Protein AF-A0A8T7BS92-F1 (afdb_monomer)

Radius of gyration: 34.8 Å; Cα contacts (8 Å, |Δi|>4): 641; chains: 1; bounding box: 73×72×95 Å

Solvent-accessible surface area (backbone atoms only — not comparable to full-atom values): 31274 Å² total; per-residue (Å²): 134,85,80,79,79,78,79,72,58,74,42,69,20,20,45,54,57,69,18,44,43,85,47,101,90,44,79,41,76,76,32,78,89,50,36,69,43,67,40,50,31,49,37,65,52,97,56,38,69,59,53,50,54,49,40,33,62,75,44,46,58,56,58,58,71,29,50,61,66,64,48,45,93,92,53,62,74,78,74,74,77,75,76,74,71,80,67,81,56,54,74,66,54,42,52,54,51,50,52,50,51,56,52,57,72,66,46,84,76,73,91,65,80,86,69,72,77,78,81,73,78,79,68,70,68,78,54,70,84,75,52,59,77,71,64,86,60,40,58,92,74,43,30,45,43,32,43,30,27,21,49,32,40,73,52,91,89,56,64,68,63,78,79,48,66,90,76,66,54,84,58,63,49,72,69,67,50,78,41,71,45,92,92,52,80,83,66,57,100,78,65,74,77,89,62,64,56,68,20,34,28,21,44,40,28,65,50,99,93,44,59,33,31,37,48,70,42,40,50,69,39,75,67,59,78,51,84,62,87,54,43,56,70,44,65,44,47,80,47,75,29,69,51,104,88,49,79,44,61,38,34,33,26,77,58,66,55,78,50,46,63,66,63,69,70,34,53,79,42,83,63,74,90,73,71,63,87,69,65,91,84,82,86,66,79,92,83,72,52,73,65,37,56,50,45,35,66,57,28,42,49,57,50,44,52,45,41,51,52,19,51,54,47,30,52,56,62,72,60,63,73,95,80,69,99,56,101,60,68,73,60,60,57,53,53,48,54,52,48,57,48,48,36,51,40,33,52,55,25,53,52,40,38,40,45,43,38,53,46,34,54,73,77,36,48,70,60,39,55,49,54,54,51,39,74,75,34,86,85,61,56,79,84,79,53,99,63,55,70,70,56,47,51,53,50,49,36,40,53,65,21,44,64,51,69,69,55,53,46,66,70,59,69,54,88,36,76,87,48,80,83,86,49,94,43,70,68,54,41,48,52,48,32,43,75,70,49,34,34,44,55,30,48,52,55,41,33,63,64,40,58,88,40,49,75,34,55,76,66,58,87,72,81,69,50,56,57,44,78,90,56,98,60,79,41,53,43,86,56,64,85,48,52,78,79,49,46,62,49,55,32,39,51,84,50,89,44,56,55,44,73,83,76,95,66,92,76,50,71,69,57,50,48,51,34,46,54,69,78,91

Mean predicted aligned error: 19.65 Å

Sequence (520 aa):
MVSLTIRHRIQWQAPMPLWAENSSTGIRVNNEDIAPYPSILRFATDTFMQDMIEVMRDNPRRIAEWVAKAETWREPMVTPAPKQKKNHEDGLSFLLNKTKRLADARKPAAKTPLFKPRQDVVIDDDARVDAAPIKLFQSSHQRFYLVSASLICAEPGYPEQSLDLSSQEKVSFVIRRLVPPAGKEDIAENQVIENIADWDEYGFINTSSGHKWLRIDQSKSVACKKLLEREEQLALFPVNYSDSCRDRTLFSGLVPVGSREKWMAAPVADTLAGIEIDSSEQAFDSGISHARILFQTDVTEPWKILVEQAEFKKEGLSRSFTRFDTSGSSGDETDRARRTHRDNTQMASWYVLLDFTKFLEKHLPALWNVAAQLAANPGLQISDFDLDEDQSELLETIWQTELSDNVIEALVDLDDSYLTRATRNANQRREAAVSAGAVKVSLLEALIAVRPLESNLESVENEFVRFDDSGSTPTPVTPDNNWPGFLFPLADPQYNGQIPNTSSGNEDLETRLGKIDALA

Foldseek 3Di:
DPPPPPDFDKAKWEDCLAFWDQDPVGIDGPHPPRTRDWFKFKFQDPCVVVLQLQCQAPPVNCSLLRGAAAADPVGDRDHDDRPPDPPPQDPVSVVVVVVVVVVVVPPDDDPDPPPPPPPPSPPPPVCPPDGWDRDADACVNSIWMKGKIFIDRPDPPDATDDDDVVVVDFDWDADKDWAAPPPPNPPPPTDDPPDQQQTWIWFWAQDPVGIATETQGGCVDPSVVDDDDRGDTFGWDWRWHDDPPDIGIMTMTIDRVVCVVVVVPHYYDYDPVPPDPPDPDDPDPPDADPLNVLCCVLALVLLLVLAVVLQVLLVVLVPPDPPDPDVDDPVLVSVVVQQVSQLQLQLSQLRSLQSVLVSCVPPPVVLNVVLVVCVVPVPDDLVVDDDDPLSSVLSVLQFPQFDDPVNLLVVQVDPFPLQDPPDPDSV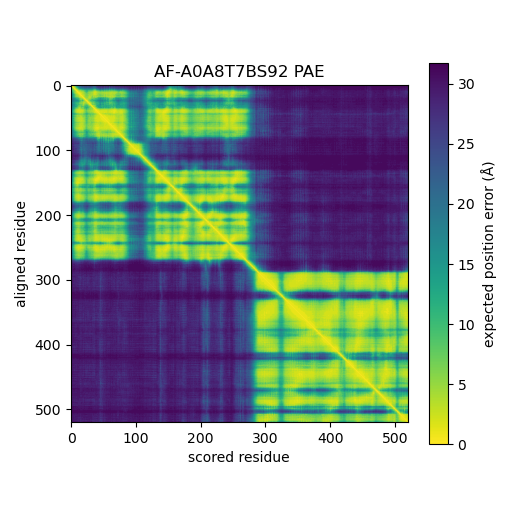VSSVRCPVVQQEPTTSSSSSVQSHVLVVLSVPDPDGRDQWDPPDSDTDGDDDDPSDRSHTDRQQHNNDGGGFRCPDDDDDDSVNRSVRSSVSD

Secondary structure (DSSP, 8-state):
---------EEEES-GGGTEEEETTEEEES-TTTTTS-EEEEE-STTHHHHHHHHHHH-GGGGGGGB-----SSSPPPPPPPPP------HHHHHHHHHHHHHHHTS-----------------GGGGTS----PPPPGGGT-EEEEEEEEEESSTTPPBPPP-GGGT---EE--EEEEPPTT-TT--TT---S-GGGSEEEEEEEETTEEEEEEEEETTSSGGGSPPTTB-PEEPEEEEEEETTEEEEEEEEE--GGGHHHHHHS-EE--STT-----TTS---TT--HHHHHHIIIIIHHHHHHHHHHHHHHHHHHT--TT---SS-HHHHHHHHHHHHHHHHHHHHHHHHHHHHHHHHHH-HHHHHHHHHHHH-TT--GGGS---HHHHHHHHHHHH-B--HHHHHHHHSS--TTS----SSHHHHHHHHHHTTSB--BHHHHHHHHGGGHHHHTT--S---SEE-SSSS-EE----TTS-S-B--S--SSS------S--S---HHHHHHHHHTT-

Nearest PDB structures (foldseek):
  8txr-assembly1_A  TM=2.679E-01  e=2.021E+00  Escherichia coli
  7uy5-assembly1_J  TM=2.276E-01  e=1.710E+00  Tetrahymena thermophila
  7pu7-assembly1_A  TM=2.083E-01  e=5.818E+00  Mycobacterium tuberculosis
  7uy7-assembly1_B  TM=1.257E-01  e=2.525E+00  Tetrahymena thermophila

Structure (mmCIF, N/CA/C/O backbone):
data_AF-A0A8T7BS92-F1
#
_entry.id   AF-A0A8T7BS92-F1
#
loop_
_atom_site.group_PDB
_atom_site.id
_atom_site.type_symbol
_atom_site.label_atom_id
_atom_site.label_alt_id
_atom_site.label_comp_id
_atom_site.label_asym_id
_atom_site.label_entity_id
_atom_site.label_seq_id
_atom_site.pdbx_PDB_ins_code
_atom_site.Cartn_x
_atom_site.Cartn_y
_atom_site.Cartn_z
_atom_site.occupancy
_atom_site.B_iso_or_equiv
_atom_site.auth_seq_id
_atom_site.auth_comp_id
_atom_site.auth_asym_id
_atom_site.auth_atom_id
_atom_site.pdbx_PDB_model_num
ATOM 1 N N . MET A 1 1 ? -17.657 -15.809 -48.400 1.00 35.28 1 MET A N 1
ATOM 2 C CA . MET A 1 1 ? -16.198 -16.041 -48.364 1.00 35.28 1 MET A CA 1
ATOM 3 C C . MET A 1 1 ? -15.877 -16.689 -47.033 1.00 35.28 1 MET A C 1
ATOM 5 O O . MET A 1 1 ? -16.053 -16.046 -46.010 1.00 35.28 1 MET A O 1
ATOM 9 N N . VAL A 1 2 ? -15.515 -17.970 -47.037 1.00 30.22 2 VAL A N 1
ATOM 10 C CA . VAL A 1 2 ? -15.057 -18.669 -45.831 1.00 30.22 2 VAL A CA 1
ATOM 11 C C . VAL A 1 2 ? -13.589 -18.292 -45.656 1.00 30.22 2 VAL A C 1
ATOM 13 O O . VAL A 1 2 ? -12.756 -18.707 -46.457 1.00 30.22 2 VAL A O 1
ATOM 16 N N . SER A 1 3 ? -13.292 -17.431 -44.684 1.00 32.72 3 SER A N 1
ATOM 17 C CA . SER A 1 3 ? -11.914 -17.154 -44.279 1.00 32.72 3 SER A CA 1
ATOM 18 C C . SER A 1 3 ? -11.372 -18.423 -43.627 1.00 32.72 3 SER A C 1
ATOM 20 O O . SER A 1 3 ? -11.759 -18.768 -42.512 1.00 32.72 3 SER A O 1
ATOM 22 N N . LEU A 1 4 ? -10.549 -19.171 -44.360 1.00 34.75 4 LEU A N 1
ATOM 23 C CA . LEU A 1 4 ? -9.707 -20.213 -43.785 1.00 34.75 4 LEU A CA 1
ATOM 24 C C . LEU A 1 4 ? -8.685 -19.505 -42.892 1.00 34.75 4 LEU A C 1
ATOM 26 O O . LEU A 1 4 ? -7.656 -19.034 -43.370 1.00 34.75 4 LEU A O 1
ATOM 30 N N . THR A 1 5 ? -8.985 -19.391 -41.601 1.00 46.56 5 THR A N 1
ATOM 31 C CA . THR A 1 5 ? -8.025 -18.952 -40.589 1.00 46.56 5 THR A CA 1
ATOM 32 C C . THR A 1 5 ? -6.971 -20.041 -40.438 1.00 46.56 5 THR A C 1
ATOM 34 O O . THR A 1 5 ? -7.122 -20.988 -39.666 1.00 46.56 5 THR A O 1
ATOM 37 N N . ILE A 1 6 ? -5.899 -19.930 -41.223 1.00 55.31 6 ILE A N 1
ATOM 38 C CA . ILE A 1 6 ? -4.674 -20.694 -41.003 1.00 55.31 6 ILE A CA 1
ATOM 39 C C . ILE A 1 6 ? -4.145 -20.249 -39.637 1.00 55.31 6 ILE A C 1
ATOM 41 O O . ILE A 1 6 ? -3.706 -19.115 -39.462 1.00 55.31 6 ILE A O 1
ATOM 45 N N . ARG A 1 7 ? -4.270 -21.119 -38.631 1.00 57.25 7 ARG A N 1
ATOM 46 C CA . ARG A 1 7 ? -3.698 -20.877 -37.304 1.00 57.25 7 ARG A CA 1
ATOM 47 C C . ARG A 1 7 ? -2.200 -21.138 -37.383 1.00 57.25 7 ARG A C 1
ATOM 49 O O . ARG A 1 7 ? -1.775 -22.289 -37.318 1.00 57.25 7 ARG A O 1
ATOM 56 N N . HIS A 1 8 ? -1.416 -20.078 -37.532 1.00 67.75 8 HIS A N 1
ATOM 57 C CA . HIS A 1 8 ? 0.037 -20.174 -37.452 1.00 67.75 8 HIS A CA 1
ATOM 58 C C . HIS A 1 8 ? 0.460 -20.517 -36.019 1.00 67.75 8 HIS A C 1
ATOM 60 O O . HIS A 1 8 ? -0.133 -20.051 -35.043 1.00 67.75 8 HIS A O 1
ATOM 66 N N . ARG A 1 9 ? 1.487 -21.360 -35.881 1.00 75.62 9 ARG A N 1
ATOM 67 C CA . ARG A 1 9 ? 2.059 -21.692 -34.574 1.00 75.62 9 ARG A CA 1
ATOM 68 C C . ARG A 1 9 ? 2.910 -20.518 -34.095 1.00 75.62 9 ARG A C 1
ATOM 70 O O . ARG A 1 9 ? 3.963 -20.248 -34.663 1.00 75.62 9 ARG A O 1
ATOM 77 N N . ILE A 1 10 ? 2.442 -19.846 -33.052 1.00 81.06 10 ILE A N 1
ATOM 78 C CA . ILE A 1 10 ? 3.106 -18.689 -32.449 1.00 81.06 10 ILE A CA 1
ATOM 79 C C . ILE A 1 10 ? 4.127 -19.179 -31.421 1.00 81.06 10 ILE A C 1
ATOM 81 O O . ILE A 1 10 ? 3.831 -20.088 -30.640 1.00 81.06 10 ILE A O 1
ATOM 85 N N . GLN A 1 11 ? 5.323 -18.594 -31.417 1.00 83.81 11 GLN A N 1
ATOM 86 C CA . GLN A 1 11 ? 6.362 -18.910 -30.445 1.00 83.81 11 GLN A CA 1
ATOM 87 C C . GLN A 1 11 ? 7.066 -17.641 -29.954 1.00 83.81 11 GLN A C 1
ATOM 89 O O . GLN A 1 11 ? 7.317 -16.708 -30.714 1.00 83.81 11 GLN A O 1
ATOM 94 N N . TRP A 1 12 ? 7.404 -17.627 -28.666 1.00 86.12 12 TRP A N 1
ATOM 95 C CA . TRP A 1 12 ? 8.311 -16.642 -28.090 1.00 86.12 12 TRP A CA 1
ATOM 96 C C . TRP A 1 12 ? 9.755 -17.072 -28.328 1.00 86.12 12 TRP A C 1
ATOM 98 O O . TRP A 1 12 ? 10.109 -18.224 -28.074 1.00 86.12 12 TRP A O 1
ATOM 108 N N . GLN A 1 13 ? 10.579 -16.150 -28.810 1.00 85.88 13 GLN A N 1
ATOM 109 C CA . GLN A 1 13 ? 12.012 -16.355 -29.006 1.00 85.88 13 GLN A CA 1
ATOM 110 C C . GLN A 1 13 ? 12.818 -15.237 -28.354 1.00 85.88 13 GLN A C 1
ATOM 112 O O . GLN A 1 13 ? 12.283 -14.171 -28.030 1.00 85.88 13 GLN A O 1
ATOM 117 N N . ALA A 1 14 ? 14.119 -15.476 -28.186 1.00 84.06 14 ALA A N 1
ATOM 118 C CA . ALA A 1 14 ? 15.059 -14.431 -27.809 1.00 84.06 14 ALA A CA 1
ATOM 119 C C . ALA A 1 14 ? 14.930 -13.208 -28.736 1.00 84.06 14 ALA A C 1
ATOM 121 O O . ALA A 1 14 ? 14.552 -13.355 -29.906 1.00 84.06 14 ALA A O 1
ATOM 122 N N . PRO A 1 15 ? 15.303 -12.008 -28.260 1.00 82.75 15 PRO A N 1
ATOM 123 C CA . PRO A 1 15 ? 15.458 -10.843 -29.118 1.00 82.75 15 PRO A CA 1
ATOM 124 C C . PRO A 1 15 ? 16.309 -11.202 -30.339 1.00 82.75 15 PRO A C 1
ATOM 126 O O . PRO A 1 15 ? 17.466 -11.602 -30.196 1.00 82.75 15 PRO A O 1
ATOM 129 N N . MET A 1 16 ? 15.747 -11.055 -31.542 1.00 78.94 16 MET A N 1
ATOM 130 C CA . MET A 1 16 ? 16.426 -11.442 -32.784 1.00 78.94 16 MET A CA 1
ATOM 131 C C . MET A 1 16 ? 17.869 -10.916 -32.908 1.00 78.94 16 MET A C 1
ATOM 133 O O . MET A 1 16 ? 18.729 -11.695 -33.325 1.00 78.94 16 MET A O 1
ATOM 137 N N . PRO A 1 17 ? 18.195 -9.666 -32.504 1.00 80.12 17 PRO A N 1
ATOM 138 C CA . PRO A 1 17 ? 19.564 -9.159 -32.597 1.00 80.12 17 PRO A CA 1
ATOM 139 C C . PRO A 1 17 ? 20.615 -9.966 -31.814 1.00 80.12 17 PRO A C 1
ATOM 141 O O . PRO A 1 17 ? 21.802 -9.753 -32.042 1.00 80.12 17 PRO A O 1
ATOM 144 N N . LEU A 1 18 ? 20.210 -10.864 -30.905 1.00 77.94 18 LEU A N 1
ATOM 145 C CA . LEU A 1 18 ? 21.112 -11.712 -30.115 1.00 77.94 18 LEU A CA 1
ATOM 146 C C . LEU A 1 18 ? 21.512 -13.017 -30.815 1.00 77.94 18 LEU A C 1
ATOM 148 O O . LEU A 1 18 ? 22.546 -13.595 -30.483 1.00 77.94 18 LEU A O 1
ATOM 152 N N . TRP A 1 19 ? 20.695 -13.506 -31.749 1.00 73.81 19 TRP A N 1
ATOM 153 C CA . TRP A 1 19 ? 20.868 -14.843 -32.328 1.00 73.81 19 TRP A CA 1
ATOM 154 C C . TRP A 1 19 ? 20.803 -14.886 -33.851 1.00 73.81 19 TRP A C 1
ATOM 156 O O . TRP A 1 19 ? 21.195 -15.896 -34.434 1.00 73.81 19 TRP A O 1
ATOM 166 N N . ALA A 1 20 ? 20.354 -13.818 -34.511 1.00 70.75 20 ALA A N 1
ATOM 167 C CA . ALA A 1 20 ? 20.158 -13.792 -35.952 1.00 70.75 20 ALA A CA 1
ATOM 168 C C . ALA A 1 20 ? 20.700 -12.515 -36.611 1.00 70.75 20 ALA A C 1
ATOM 170 O O . ALA A 1 20 ? 20.541 -11.400 -36.117 1.00 70.75 20 ALA A O 1
ATOM 171 N N . GLU A 1 21 ? 21.284 -12.684 -37.797 1.00 67.94 21 GLU A N 1
ATOM 172 C CA . GLU A 1 21 ? 21.712 -11.608 -38.681 1.00 67.94 21 GLU A CA 1
ATOM 173 C C . GLU A 1 21 ? 20.935 -11.611 -39.996 1.00 67.94 21 GLU A C 1
ATOM 175 O O . GLU A 1 21 ? 20.908 -12.599 -40.730 1.00 67.94 21 GLU A O 1
ATOM 180 N N . ASN A 1 22 ? 20.376 -10.460 -40.371 1.00 62.41 22 ASN A N 1
ATOM 181 C CA . ASN A 1 22 ? 19.836 -10.286 -41.716 1.00 62.41 22 ASN A CA 1
ATOM 182 C C . ASN A 1 22 ? 20.984 -10.187 -42.730 1.00 62.41 22 ASN A C 1
ATOM 184 O O . ASN A 1 22 ? 21.768 -9.236 -42.723 1.00 62.41 22 ASN A O 1
ATOM 188 N N . SER A 1 23 ? 21.054 -11.159 -43.636 1.00 60.84 23 SER A N 1
ATOM 189 C CA . SER A 1 23 ? 21.905 -11.123 -44.824 1.00 60.84 23 SER A CA 1
ATOM 190 C C . SER A 1 23 ? 21.064 -10.869 -46.078 1.00 60.84 23 SER A C 1
ATOM 192 O O . SER A 1 23 ? 19.848 -11.057 -46.073 1.00 60.84 23 SER A O 1
ATOM 194 N N . SER A 1 24 ? 21.703 -10.486 -47.186 1.00 54.47 24 SER A N 1
ATOM 195 C CA . SER A 1 24 ? 21.024 -10.286 -48.479 1.00 54.47 24 SER A CA 1
ATOM 196 C C . SER A 1 24 ? 20.303 -11.536 -49.005 1.00 54.47 24 SER A C 1
ATOM 198 O O . SER A 1 24 ? 19.477 -11.426 -49.904 1.00 54.47 24 SER A O 1
ATOM 200 N N . THR A 1 25 ? 20.601 -12.713 -48.447 1.00 53.34 25 THR A N 1
ATOM 201 C CA . THR A 1 25 ? 20.003 -14.006 -48.803 1.00 53.34 25 THR A CA 1
ATOM 202 C 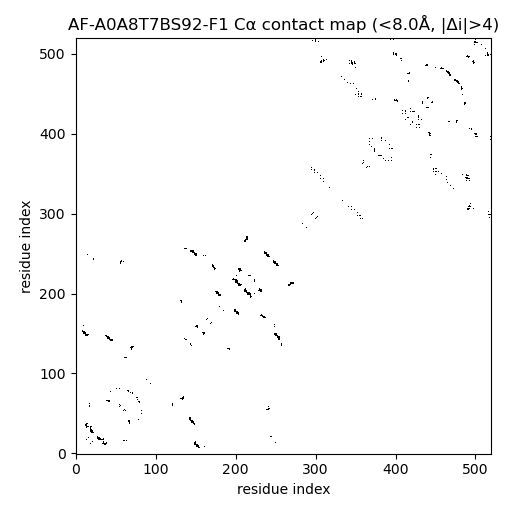C . THR A 1 25 ? 19.027 -14.540 -47.744 1.00 53.34 25 THR A C 1
ATOM 204 O O . THR A 1 25 ? 18.609 -15.686 -47.852 1.00 53.34 25 THR A O 1
ATOM 207 N N . GLY A 1 26 ? 18.680 -13.752 -46.717 1.00 60.12 26 GLY A N 1
ATOM 208 C CA . GLY A 1 26 ? 17.790 -14.157 -45.619 1.00 60.12 26 GLY A CA 1
ATOM 209 C C . GLY A 1 26 ? 18.425 -14.047 -44.228 1.00 60.12 26 GLY A C 1
ATOM 210 O O . GLY A 1 26 ? 19.547 -13.552 -44.080 1.00 60.12 26 GLY A O 1
ATOM 211 N N . ILE A 1 27 ? 17.694 -14.503 -43.207 1.00 64.31 27 ILE A N 1
ATOM 212 C CA . ILE A 1 27 ? 18.138 -14.531 -41.806 1.00 64.31 27 ILE A CA 1
ATOM 213 C C . ILE A 1 27 ? 19.182 -15.642 -41.641 1.00 64.31 27 ILE A C 1
ATOM 215 O O . ILE A 1 27 ? 18.908 -16.800 -41.947 1.00 64.31 27 ILE A O 1
ATOM 219 N N . ARG A 1 28 ? 20.382 -15.292 -41.177 1.00 64.00 28 ARG A N 1
ATOM 220 C CA . ARG A 1 28 ? 21.423 -16.239 -40.766 1.00 64.00 28 ARG A CA 1
ATOM 221 C C . ARG A 1 28 ? 21.367 -16.383 -39.257 1.00 64.00 28 ARG A C 1
ATOM 223 O O . ARG A 1 28 ? 21.394 -15.375 -38.560 1.00 64.00 28 ARG A O 1
ATOM 230 N N . VAL A 1 29 ? 21.274 -17.612 -38.769 1.00 67.44 29 VAL A N 1
ATOM 231 C CA . VAL A 1 29 ? 21.365 -17.892 -37.337 1.00 67.44 29 VAL A CA 1
ATOM 232 C C . VAL A 1 29 ? 22.841 -17.876 -36.958 1.00 67.44 29 VAL A C 1
ATOM 234 O O . VAL A 1 29 ? 23.638 -18.595 -37.556 1.00 67.44 29 VAL A O 1
ATOM 237 N N . ASN A 1 30 ? 23.200 -17.003 -36.024 1.00 65.19 30 ASN A N 1
ATOM 238 C CA . ASN A 1 30 ? 24.550 -16.889 -35.488 1.00 65.19 30 ASN A CA 1
ATOM 239 C C . ASN A 1 30 ? 24.708 -17.723 -34.214 1.00 65.19 30 ASN A C 1
ATOM 241 O O . ASN A 1 30 ? 25.727 -18.381 -34.063 1.00 65.19 30 ASN A O 1
ATOM 245 N N . ASN A 1 31 ? 23.694 -17.710 -33.337 1.00 64.69 31 ASN A N 1
ATOM 246 C CA . ASN A 1 31 ? 23.713 -18.403 -32.046 1.00 64.69 31 ASN A CA 1
ATOM 247 C C . ASN A 1 31 ? 22.443 -19.243 -31.873 1.00 64.69 31 ASN A C 1
ATOM 249 O O . ASN A 1 31 ? 21.407 -18.738 -31.434 1.00 64.69 31 ASN A O 1
ATOM 253 N N . GLU A 1 32 ? 22.519 -20.530 -32.213 1.00 62.69 32 GLU A N 1
ATOM 254 C CA . GLU A 1 32 ? 21.380 -21.457 -32.123 1.00 62.69 32 GLU A CA 1
ATOM 255 C C . GLU A 1 32 ? 20.914 -21.669 -30.671 1.00 62.69 32 GLU A C 1
ATOM 257 O O . GLU A 1 32 ? 19.713 -21.758 -30.417 1.00 62.69 32 GLU A O 1
ATOM 262 N N . ASP A 1 33 ? 21.837 -21.631 -29.707 1.00 62.34 33 ASP A N 1
ATOM 263 C CA . ASP A 1 33 ? 21.553 -21.927 -28.295 1.00 62.34 33 ASP A CA 1
ATOM 264 C C . ASP A 1 33 ? 20.794 -20.814 -27.556 1.00 62.34 33 ASP A C 1
ATOM 266 O O . ASP A 1 33 ? 20.208 -21.042 -26.497 1.00 62.34 33 ASP A O 1
ATOM 270 N N . ILE A 1 34 ? 20.824 -19.582 -28.073 1.00 62.44 34 ILE A N 1
ATOM 271 C CA . ILE A 1 34 ? 20.175 -18.415 -27.447 1.00 62.44 34 ILE A CA 1
ATOM 272 C C . ILE A 1 34 ? 18.782 -18.196 -28.028 1.00 62.44 34 ILE A C 1
ATOM 274 O O . ILE A 1 34 ? 17.874 -17.794 -27.305 1.00 62.44 34 ILE A O 1
ATOM 278 N N . ALA A 1 35 ? 18.589 -18.528 -29.307 1.00 63.44 35 ALA A N 1
ATOM 279 C CA . ALA A 1 35 ? 17.340 -18.339 -30.036 1.00 63.44 35 ALA A CA 1
ATOM 280 C C . ALA A 1 35 ? 16.056 -18.799 -29.300 1.00 63.44 35 ALA A C 1
ATOM 282 O O . ALA A 1 35 ? 15.056 -18.076 -29.375 1.00 63.44 35 ALA A O 1
ATOM 283 N N . PRO A 1 36 ? 16.021 -19.943 -28.580 1.00 70.31 36 PRO A N 1
ATOM 284 C CA . PRO A 1 36 ? 14.765 -20.443 -28.025 1.00 70.31 36 PRO A CA 1
ATOM 285 C C . PRO A 1 36 ? 14.283 -19.748 -26.743 1.00 70.31 36 PRO A C 1
ATOM 287 O O . PRO A 1 36 ? 13.117 -19.936 -26.396 1.00 70.31 36 PRO A O 1
ATOM 290 N N . TYR A 1 37 ? 15.111 -18.961 -26.043 1.00 79.31 37 TYR A N 1
ATOM 291 C CA . TYR A 1 37 ? 14.774 -18.464 -24.701 1.00 79.31 37 TYR A CA 1
ATOM 292 C C . TYR A 1 37 ? 14.708 -16.932 -24.620 1.00 79.31 37 TYR A C 1
ATOM 294 O O . TYR A 1 37 ? 15.625 -16.257 -25.084 1.00 79.31 37 TYR A O 1
ATOM 302 N N . PRO A 1 38 ? 13.677 -16.349 -23.980 1.00 87.62 38 PRO A N 1
ATOM 303 C CA . PRO A 1 38 ? 13.675 -14.932 -23.624 1.00 87.62 38 PRO A CA 1
ATOM 304 C C . PRO A 1 38 ? 14.955 -14.525 -22.889 1.00 87.62 38 PRO A C 1
ATOM 306 O O . PRO A 1 38 ? 15.531 -15.309 -22.137 1.00 87.62 38 PRO A O 1
ATOM 309 N N . SER A 1 39 ? 15.395 -13.287 -23.089 1.00 89.50 39 SER A N 1
ATOM 310 C CA . SER A 1 39 ? 16.626 -12.776 -22.479 1.00 89.50 39 SER A CA 1
ATOM 311 C C . SER A 1 39 ? 16.315 -11.708 -21.437 1.00 89.50 39 SER A C 1
ATOM 313 O O . SER A 1 39 ? 15.442 -10.867 -21.647 1.00 89.50 39 SER A O 1
ATOM 315 N N . ILE A 1 40 ? 17.046 -11.725 -20.321 1.00 91.50 40 ILE A N 1
ATOM 316 C CA . ILE A 1 40 ? 16.989 -10.666 -19.309 1.00 91.50 40 ILE A CA 1
ATOM 317 C C . ILE A 1 40 ? 18.067 -9.637 -19.643 1.00 91.50 40 ILE A C 1
ATOM 319 O O . ILE A 1 40 ? 19.236 -9.985 -19.806 1.00 91.50 40 ILE A O 1
ATOM 323 N N . LEU A 1 41 ? 17.673 -8.373 -19.741 1.00 92.12 41 LEU A N 1
ATOM 324 C CA . LEU A 1 41 ? 18.558 -7.238 -19.967 1.00 92.12 41 LEU A CA 1
ATOM 325 C C . LEU A 1 41 ? 18.746 -6.463 -18.664 1.00 92.12 41 LEU A C 1
ATOM 327 O O . LEU A 1 41 ? 17.773 -6.231 -17.950 1.00 92.12 41 LEU A O 1
ATOM 331 N N . ARG A 1 42 ? 19.974 -6.041 -18.364 1.00 92.19 42 ARG A N 1
ATOM 332 C CA . ARG A 1 42 ? 20.349 -5.285 -17.167 1.00 92.19 42 ARG A CA 1
ATOM 333 C C . ARG A 1 42 ? 20.785 -3.872 -17.542 1.00 92.19 42 ARG A C 1
ATOM 335 O O . ARG A 1 42 ? 21.725 -3.688 -18.309 1.00 92.19 42 ARG A O 1
ATOM 342 N N . PHE A 1 43 ? 20.151 -2.879 -16.930 1.00 92.44 43 PHE A N 1
ATOM 343 C CA . PHE A 1 43 ? 20.481 -1.459 -17.053 1.00 92.44 43 PHE A CA 1
ATOM 344 C C . PHE A 1 43 ? 20.881 -0.878 -15.698 1.00 92.44 43 PHE A C 1
ATOM 346 O O . PHE A 1 43 ? 20.484 -1.397 -14.653 1.00 92.44 43 PHE A O 1
ATOM 353 N N . ALA A 1 44 ? 21.669 0.198 -15.724 1.00 89.81 44 ALA A N 1
ATOM 354 C CA . ALA A 1 44 ? 22.235 0.810 -14.521 1.00 89.81 44 ALA A CA 1
ATOM 355 C C . ALA A 1 44 ? 21.757 2.249 -14.249 1.00 89.81 44 ALA A C 1
ATOM 357 O O . ALA A 1 44 ? 22.276 2.926 -13.369 1.00 89.81 44 ALA A O 1
ATOM 358 N N . THR A 1 45 ? 20.823 2.745 -15.051 1.00 87.00 45 THR A N 1
ATOM 359 C CA . THR A 1 45 ? 20.414 4.151 -15.112 1.00 87.00 45 THR A CA 1
ATOM 360 C C . THR A 1 45 ? 18.904 4.252 -14.950 1.00 87.00 45 THR A C 1
ATOM 362 O O . THR A 1 45 ? 18.167 3.421 -15.474 1.00 87.00 45 THR A O 1
ATOM 365 N N . ASP A 1 46 ? 18.419 5.301 -14.285 1.00 86.94 46 ASP A N 1
ATOM 366 C CA . ASP A 1 46 ? 16.973 5.558 -14.170 1.00 86.94 46 ASP A CA 1
ATOM 367 C C . ASP A 1 46 ? 16.332 5.858 -15.541 1.00 86.94 46 ASP A C 1
ATOM 369 O O . ASP A 1 46 ? 15.129 5.692 -15.733 1.00 86.94 46 ASP A O 1
ATOM 373 N N . THR A 1 47 ? 17.150 6.240 -16.528 1.00 88.75 47 THR A N 1
ATOM 374 C CA . THR A 1 47 ? 16.766 6.451 -17.931 1.00 88.75 47 THR A CA 1
ATOM 375 C C . THR A 1 47 ? 16.773 5.168 -18.765 1.00 88.75 47 THR A C 1
ATOM 377 O O . THR A 1 47 ? 16.766 5.239 -19.993 1.00 88.75 47 THR A O 1
ATOM 380 N N . PHE A 1 48 ? 16.778 3.985 -18.140 1.00 90.06 48 PHE A N 1
ATOM 381 C CA . PHE A 1 48 ? 16.922 2.700 -18.836 1.00 90.06 48 PHE A CA 1
ATOM 382 C C . PHE A 1 48 ? 15.917 2.485 -19.978 1.00 90.06 48 PHE A C 1
ATOM 384 O O . PHE A 1 48 ? 16.257 1.876 -20.990 1.00 90.06 48 PHE A O 1
ATOM 391 N N . MET A 1 49 ? 14.689 3.000 -19.849 1.00 90.06 49 MET A N 1
ATOM 392 C CA . MET A 1 49 ? 13.672 2.919 -20.905 1.00 90.06 49 MET A CA 1
ATOM 393 C C . MET A 1 49 ? 14.088 3.723 -22.139 1.00 90.06 49 MET A C 1
ATOM 395 O O . MET A 1 49 ? 13.996 3.237 -23.266 1.00 90.06 49 MET A O 1
ATOM 399 N N . GLN A 1 50 ? 14.564 4.953 -21.933 1.00 89.38 50 GLN A N 1
ATOM 400 C CA . GLN A 1 50 ? 15.083 5.795 -23.006 1.00 89.38 50 GLN A CA 1
ATOM 401 C C . GLN A 1 50 ? 16.340 5.177 -23.617 1.00 89.38 50 GLN A C 1
ATOM 403 O O . GLN A 1 50 ? 16.441 5.123 -24.842 1.00 89.38 50 GLN A O 1
ATOM 408 N N . ASP A 1 51 ? 17.239 4.654 -22.783 1.00 88.44 51 ASP A N 1
ATOM 409 C CA . ASP A 1 51 ? 18.486 4.024 -23.216 1.00 88.44 51 ASP A CA 1
ATOM 410 C C . ASP A 1 51 ? 18.199 2.793 -24.087 1.00 88.44 51 ASP A C 1
ATOM 412 O O . ASP A 1 51 ? 18.792 2.631 -25.151 1.00 88.44 51 ASP A O 1
ATOM 416 N N . MET A 1 52 ? 17.230 1.958 -23.697 1.00 89.69 52 MET A N 1
ATOM 417 C CA . MET A 1 52 ? 16.790 0.815 -24.496 1.00 89.69 52 MET A CA 1
ATOM 418 C C . MET A 1 52 ? 16.240 1.260 -25.858 1.00 89.69 52 MET A C 1
ATOM 420 O O . MET A 1 52 ? 16.640 0.723 -26.891 1.00 89.69 52 MET A O 1
ATOM 424 N N . ILE A 1 53 ? 15.342 2.249 -25.881 1.00 89.88 53 ILE A N 1
ATOM 425 C CA . ILE A 1 53 ? 14.755 2.762 -27.128 1.00 89.88 53 ILE A CA 1
ATOM 426 C C . ILE A 1 53 ? 15.842 3.364 -28.033 1.00 89.88 53 ILE A C 1
ATOM 428 O O . ILE A 1 53 ? 15.802 3.177 -29.249 1.00 89.88 53 ILE A O 1
ATOM 432 N N . GLU A 1 54 ? 16.821 4.070 -27.464 1.00 87.94 54 GLU A N 1
ATOM 433 C CA . GLU A 1 54 ? 17.943 4.660 -28.200 1.00 87.94 54 GLU A CA 1
ATOM 434 C C . GLU A 1 54 ? 18.866 3.581 -28.778 1.00 87.94 54 GLU A C 1
ATOM 436 O O . GLU A 1 54 ? 19.187 3.624 -29.966 1.00 87.94 54 GLU A O 1
ATOM 441 N N . VAL A 1 55 ? 19.214 2.555 -27.993 1.00 88.06 55 VAL A N 1
ATOM 442 C CA . VAL A 1 55 ? 20.010 1.408 -28.461 1.00 88.06 55 VAL A CA 1
ATOM 443 C C 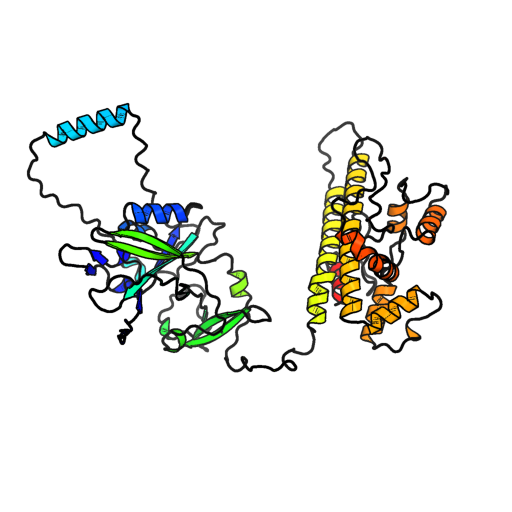. VAL A 1 55 ? 19.308 0.688 -29.608 1.00 88.06 55 VAL A C 1
ATOM 445 O O . VAL A 1 55 ? 19.930 0.433 -30.642 1.00 88.06 55 VAL A O 1
ATOM 448 N N . MET A 1 56 ? 18.012 0.411 -29.459 1.00 87.50 56 MET A N 1
ATOM 449 C CA . MET A 1 56 ? 17.221 -0.265 -30.485 1.00 87.50 56 MET A CA 1
ATOM 450 C C . MET A 1 56 ? 17.041 0.592 -31.744 1.00 87.50 56 MET A C 1
ATOM 452 O O . MET A 1 56 ? 16.992 0.051 -32.842 1.00 87.50 56 MET A O 1
ATOM 456 N N . ARG A 1 57 ? 17.000 1.924 -31.633 1.00 85.62 57 ARG A N 1
ATOM 457 C CA . ARG A 1 57 ? 16.932 2.822 -32.796 1.00 85.62 57 ARG A CA 1
ATOM 458 C C . ARG A 1 57 ? 18.263 2.920 -33.544 1.00 85.62 57 ARG A C 1
ATOM 460 O O . ARG A 1 57 ? 18.275 2.906 -34.772 1.00 85.62 57 ARG A O 1
ATOM 467 N N . ASP A 1 58 ? 19.368 3.048 -32.814 1.00 84.50 58 ASP A N 1
ATOM 468 C CA . ASP A 1 58 ? 20.671 3.382 -33.394 1.00 84.50 58 ASP A CA 1
ATOM 469 C C . ASP A 1 58 ? 21.441 2.156 -33.883 1.00 84.50 58 ASP A C 1
ATOM 471 O O . ASP A 1 58 ? 22.032 2.163 -34.967 1.00 84.50 58 ASP A O 1
ATOM 475 N N . ASN A 1 59 ? 21.518 1.119 -33.048 1.00 84.12 59 ASN A N 1
ATOM 476 C CA . ASN A 1 59 ? 22.172 -0.135 -33.392 1.00 84.12 59 ASN A CA 1
ATOM 477 C C . ASN A 1 59 ? 21.582 -1.282 -32.555 1.00 84.12 59 ASN A C 1
ATOM 479 O O . ASN A 1 59 ? 22.155 -1.613 -31.510 1.00 84.12 59 ASN A O 1
ATOM 483 N N . PRO A 1 60 ? 20.503 -1.932 -33.039 1.00 85.25 60 PRO A N 1
ATOM 484 C CA . PRO A 1 60 ? 19.842 -3.031 -32.337 1.00 85.25 60 PRO A CA 1
ATOM 485 C C . PRO A 1 60 ? 20.794 -4.148 -31.896 1.00 85.25 60 PRO A C 1
ATOM 487 O O . PRO A 1 60 ? 20.576 -4.778 -30.870 1.00 85.25 60 PRO A O 1
ATOM 490 N N . ARG A 1 61 ? 21.889 -4.382 -32.637 1.00 82.00 61 ARG A N 1
ATOM 491 C CA . ARG A 1 61 ? 22.872 -5.438 -32.331 1.00 82.00 61 ARG A CA 1
ATOM 492 C C . ARG A 1 61 ? 23.600 -5.221 -31.009 1.00 82.00 61 ARG A C 1
ATOM 494 O O . ARG A 1 61 ? 24.056 -6.177 -30.395 1.00 82.00 61 ARG A O 1
ATOM 501 N N . ARG A 1 62 ? 23.706 -3.971 -30.554 1.00 84.12 62 ARG A N 1
ATOM 502 C CA . ARG A 1 62 ? 24.376 -3.664 -29.289 1.00 84.12 62 ARG A CA 1
ATOM 503 C C . ARG A 1 62 ? 23.581 -4.114 -28.075 1.00 84.12 62 ARG A C 1
ATOM 505 O O . ARG A 1 62 ? 24.168 -4.173 -27.007 1.00 84.12 62 ARG A O 1
ATOM 512 N N . ILE A 1 63 ? 22.303 -4.476 -28.215 1.00 86.06 63 ILE A N 1
ATOM 513 C CA . ILE A 1 63 ? 21.478 -4.939 -27.090 1.00 86.06 63 ILE A CA 1
ATOM 514 C C . ILE A 1 63 ? 22.094 -6.148 -26.361 1.00 86.06 63 ILE A C 1
ATOM 516 O O . ILE A 1 63 ? 21.859 -6.329 -25.171 1.00 86.06 63 ILE A O 1
ATOM 520 N N . ALA A 1 64 ? 22.956 -6.912 -27.041 1.00 83.81 64 ALA A N 1
ATOM 521 C CA . ALA A 1 64 ? 23.764 -7.976 -26.449 1.00 83.81 64 ALA A CA 1
ATOM 522 C C . ALA A 1 64 ? 24.679 -7.504 -25.306 1.00 83.81 64 ALA A C 1
ATOM 524 O O . ALA A 1 64 ? 24.893 -8.246 -24.353 1.00 83.81 64 ALA A O 1
ATOM 525 N N . GLU A 1 65 ? 25.176 -6.262 -25.359 1.00 85.88 65 GLU A N 1
ATOM 526 C CA . GLU A 1 65 ? 26.011 -5.662 -24.306 1.00 85.88 65 GLU A CA 1
ATOM 527 C C . GLU A 1 65 ? 25.235 -5.501 -22.981 1.00 85.88 65 GLU A C 1
ATOM 529 O O . GLU A 1 65 ? 25.847 -5.440 -21.918 1.00 85.88 65 GLU A O 1
ATOM 534 N N . TRP A 1 66 ? 23.897 -5.462 -23.037 1.00 89.00 66 TRP A N 1
ATOM 535 C CA . TRP A 1 66 ? 23.009 -5.333 -21.878 1.00 89.00 66 TRP A CA 1
ATOM 536 C C . TRP A 1 66 ? 22.457 -6.673 -21.382 1.00 89.00 66 TRP A C 1
ATOM 538 O O . TRP A 1 66 ? 21.675 -6.672 -20.438 1.00 89.00 66 TRP A O 1
ATOM 548 N N . VAL A 1 67 ? 22.820 -7.818 -21.971 1.00 88.75 67 VAL A N 1
ATOM 549 C CA . VAL A 1 67 ? 22.359 -9.126 -21.471 1.00 88.75 67 VAL A CA 1
ATOM 550 C C . VAL A 1 67 ? 22.885 -9.343 -20.054 1.00 88.75 67 VAL A C 1
ATOM 552 O O . VAL A 1 67 ? 24.085 -9.233 -19.808 1.00 88.75 67 VAL A O 1
ATOM 555 N N . ALA A 1 68 ? 21.982 -9.637 -19.118 1.00 88.50 68 ALA A N 1
ATOM 556 C CA . ALA A 1 68 ? 22.318 -9.799 -17.713 1.00 88.50 68 ALA A CA 1
ATOM 557 C C . ALA A 1 68 ? 23.341 -10.929 -17.527 1.00 88.50 68 ALA A C 1
ATOM 559 O O . ALA A 1 68 ? 23.146 -12.051 -17.996 1.00 88.50 68 ALA A O 1
ATOM 560 N N . LYS A 1 69 ? 24.422 -10.619 -16.813 1.00 86.06 69 LYS A N 1
ATOM 561 C CA . LYS A 1 69 ? 25.436 -11.578 -16.372 1.00 86.06 69 LYS A CA 1
ATOM 562 C C . LYS A 1 69 ? 25.369 -11.714 -14.854 1.00 86.06 69 LYS A C 1
ATOM 564 O O . LYS A 1 69 ? 24.859 -10.818 -14.176 1.00 86.06 69 LYS A O 1
ATOM 569 N N . ALA A 1 70 ? 25.881 -12.822 -14.324 1.00 84.62 70 ALA A N 1
ATOM 570 C CA . ALA A 1 70 ? 26.076 -12.953 -12.888 1.00 84.62 70 ALA A CA 1
ATOM 571 C C . ALA A 1 70 ? 27.019 -11.834 -12.417 1.00 84.62 70 ALA A C 1
ATOM 573 O O . ALA A 1 70 ? 28.139 -11.709 -12.908 1.00 84.62 70 ALA A O 1
ATOM 574 N N . GLU A 1 71 ? 26.538 -10.986 -11.512 1.00 84.94 71 GLU A N 1
ATOM 575 C CA . GLU A 1 71 ? 27.296 -9.873 -10.946 1.00 84.94 71 GLU A CA 1
ATOM 576 C C . GLU A 1 71 ? 27.134 -9.865 -9.425 1.00 84.94 71 GLU A C 1
ATOM 578 O O . GLU A 1 71 ? 26.128 -10.329 -8.880 1.00 84.94 71 GLU A O 1
ATOM 583 N N . THR A 1 72 ? 28.118 -9.310 -8.724 1.00 84.00 72 THR A N 1
ATOM 584 C CA . THR A 1 72 ? 28.001 -9.036 -7.288 1.00 84.00 72 THR A CA 1
ATOM 585 C C . THR A 1 72 ? 28.055 -7.535 -7.052 1.00 84.00 72 THR A C 1
ATOM 587 O O . THR A 1 72 ? 28.486 -6.766 -7.906 1.00 84.00 72 THR A O 1
ATOM 590 N N . TRP A 1 73 ? 27.653 -7.079 -5.864 1.00 75.81 73 TRP A N 1
ATOM 591 C CA . TRP A 1 73 ? 27.801 -5.661 -5.519 1.00 75.81 73 TRP A CA 1
ATOM 592 C C . TRP A 1 73 ? 29.262 -5.182 -5.603 1.00 75.81 73 TRP A C 1
ATOM 594 O O . TRP A 1 73 ? 29.517 -4.029 -5.942 1.00 75.81 73 TRP A O 1
ATOM 604 N N . ARG A 1 74 ? 30.216 -6.071 -5.298 1.00 79.38 74 ARG A N 1
ATOM 605 C CA . ARG A 1 74 ? 31.656 -5.775 -5.312 1.00 79.38 74 ARG A CA 1
ATOM 606 C C . ARG A 1 74 ? 32.237 -5.774 -6.723 1.00 79.38 74 ARG A C 1
ATOM 608 O O . ARG A 1 74 ? 33.185 -5.043 -6.981 1.00 79.38 74 ARG A O 1
ATOM 615 N N . GLU A 1 75 ? 31.645 -6.558 -7.613 1.00 84.62 75 GLU A N 1
ATOM 616 C CA . GLU A 1 75 ? 32.061 -6.719 -9.004 1.00 84.62 75 GLU A CA 1
ATOM 617 C C . GLU A 1 75 ? 30.839 -6.519 -9.913 1.00 84.62 75 GLU A C 1
ATOM 619 O O . GLU A 1 75 ? 30.251 -7.494 -10.394 1.00 84.62 75 GLU A O 1
ATOM 624 N N . PRO A 1 76 ? 30.386 -5.260 -10.088 1.00 83.31 76 PRO A N 1
ATOM 625 C CA . PRO A 1 76 ? 29.252 -4.964 -10.948 1.00 83.31 76 PRO A CA 1
ATOM 626 C C . PRO A 1 76 ? 29.626 -5.149 -12.421 1.00 83.31 76 PRO A C 1
ATOM 628 O O . PRO A 1 76 ? 30.739 -4.833 -12.846 1.00 83.31 76 PRO A O 1
ATOM 631 N N . MET A 1 77 ? 28.656 -5.576 -13.224 1.00 83.19 77 MET A N 1
ATOM 632 C CA . MET A 1 77 ? 28.762 -5.587 -14.674 1.00 83.19 77 MET A CA 1
ATOM 633 C C . MET A 1 77 ? 29.039 -4.167 -15.172 1.00 83.19 77 MET A C 1
ATOM 635 O O . MET A 1 77 ? 28.378 -3.198 -14.776 1.00 83.19 77 MET A O 1
ATOM 639 N N . VAL A 1 78 ? 30.011 -4.047 -16.074 1.00 83.50 78 VAL A N 1
ATOM 640 C CA . VAL A 1 78 ? 30.358 -2.772 -16.701 1.00 83.50 78 VAL A CA 1
ATOM 641 C C . VAL A 1 78 ? 29.157 -2.272 -17.497 1.00 83.50 78 VAL A C 1
ATOM 643 O O . VAL A 1 78 ? 28.699 -2.939 -18.421 1.00 83.50 78 VAL A O 1
ATOM 646 N N . THR A 1 79 ? 28.644 -1.096 -17.135 1.00 82.50 79 THR A N 1
ATOM 647 C CA . THR A 1 79 ? 27.555 -0.455 -17.874 1.00 82.50 79 THR A CA 1
ATOM 648 C C . THR A 1 79 ? 28.078 0.001 -19.235 1.00 82.50 79 THR A C 1
ATOM 650 O O . THR A 1 79 ? 29.008 0.817 -19.277 1.00 82.50 79 THR A O 1
ATOM 653 N N . PRO A 1 80 ? 27.507 -0.476 -20.353 1.00 82.25 80 PRO A N 1
ATOM 654 C CA . PRO A 1 80 ? 27.918 -0.012 -21.666 1.00 82.25 80 PRO A CA 1
ATOM 655 C C . PRO A 1 80 ? 27.612 1.478 -21.808 1.00 82.25 80 PRO A C 1
ATOM 657 O O . PRO A 1 80 ? 26.525 1.939 -21.453 1.00 82.25 80 PRO A O 1
ATOM 660 N N . ALA A 1 81 ? 28.559 2.252 -22.338 1.00 73.62 81 ALA A N 1
ATOM 661 C CA . ALA A 1 81 ? 28.319 3.670 -22.558 1.00 73.62 81 ALA A CA 1
ATOM 662 C C . ALA A 1 81 ? 27.200 3.849 -23.609 1.00 73.62 81 ALA A C 1
ATOM 664 O O . ALA A 1 81 ? 27.282 3.248 -24.700 1.00 73.62 81 ALA A O 1
ATOM 665 N N . PRO A 1 82 ? 26.173 4.684 -23.345 1.00 64.56 82 PRO A N 1
ATOM 666 C CA . PRO A 1 82 ? 25.302 5.145 -24.414 1.00 64.56 82 PRO A CA 1
ATOM 667 C C . PRO A 1 82 ? 26.197 5.816 -25.459 1.00 64.56 82 PRO A C 1
ATOM 669 O O . PRO A 1 82 ? 27.164 6.508 -25.116 1.00 64.56 82 PRO A O 1
ATOM 672 N N . LYS A 1 83 ? 25.946 5.562 -26.751 1.00 62.88 83 LYS A N 1
ATOM 673 C CA . LYS A 1 83 ? 26.699 6.281 -27.784 1.00 62.88 83 LYS A CA 1
ATOM 674 C C . LYS A 1 83 ? 26.430 7.755 -27.529 1.00 62.88 83 LYS A C 1
ATOM 676 O O . LYS A 1 83 ? 25.271 8.150 -27.500 1.00 62.88 83 LYS A O 1
ATOM 681 N N . GLN A 1 84 ? 27.485 8.544 -27.313 1.00 53.16 84 GLN A N 1
ATOM 682 C CA . GLN A 1 84 ? 27.340 9.991 -27.219 1.00 53.16 84 GLN A CA 1
ATOM 683 C C . GLN A 1 84 ? 26.502 10.420 -28.419 1.00 53.16 84 GLN A C 1
ATOM 685 O O . GLN A 1 84 ? 26.904 10.164 -29.564 1.00 53.16 84 GLN A O 1
ATOM 690 N N . LYS A 1 85 ? 25.331 11.022 -28.161 1.00 50.09 85 LYS A N 1
ATOM 691 C CA . LYS A 1 85 ? 24.599 11.753 -29.193 1.00 50.09 85 LYS A CA 1
ATOM 692 C C . LYS A 1 85 ? 25.655 12.552 -29.927 1.00 50.09 85 LYS A C 1
ATOM 694 O O . LYS A 1 85 ? 26.473 13.205 -29.279 1.00 50.09 85 LYS A O 1
ATOM 699 N N . LYS A 1 86 ? 25.705 12.450 -31.258 1.00 52.66 86 LYS A N 1
ATOM 700 C CA . LYS A 1 86 ? 26.504 13.403 -32.027 1.00 52.66 86 LYS A CA 1
ATOM 701 C C . LYS A 1 86 ? 26.005 14.758 -31.560 1.00 52.66 86 LYS A C 1
ATOM 703 O O . LYS A 1 86 ? 24.859 15.091 -31.861 1.00 52.66 86 LYS A O 1
ATOM 708 N N . ASN A 1 87 ? 26.801 15.443 -30.736 1.00 49.00 87 ASN A N 1
ATOM 709 C CA . ASN A 1 87 ? 26.461 16.767 -30.248 1.00 49.00 87 ASN A CA 1
ATOM 710 C C . ASN A 1 87 ? 26.001 17.534 -31.478 1.00 49.00 87 ASN A C 1
ATOM 712 O O . ASN A 1 87 ? 26.648 17.405 -32.523 1.00 49.00 87 ASN A O 1
ATOM 716 N N . HIS A 1 88 ? 24.850 18.206 -31.383 1.00 50.31 88 HIS A N 1
ATOM 717 C CA . HIS A 1 88 ? 24.394 19.096 -32.441 1.00 50.31 88 HIS A CA 1
ATOM 718 C C . HIS A 1 88 ? 25.608 19.926 -32.838 1.00 50.31 88 HIS A C 1
ATOM 720 O O . HIS A 1 88 ? 26.121 20.690 -32.025 1.00 50.31 88 HIS A O 1
ATOM 726 N N . GLU A 1 89 ? 26.158 19.640 -34.017 1.00 53.09 89 GLU A N 1
ATOM 727 C CA . GLU A 1 89 ? 27.380 20.283 -34.464 1.00 53.09 89 GLU A CA 1
ATOM 728 C C . GLU A 1 89 ? 27.033 21.771 -34.529 1.00 53.09 89 GLU A C 1
ATOM 730 O O . GLU A 1 89 ? 26.168 22.151 -35.322 1.00 53.09 89 GLU A O 1
ATOM 735 N N . ASP A 1 90 ? 27.648 22.601 -33.673 1.00 61.84 90 ASP A N 1
ATOM 736 C CA . ASP A 1 90 ? 27.560 24.060 -33.766 1.00 61.84 90 ASP A CA 1
ATOM 737 C C . ASP A 1 90 ? 27.684 24.443 -35.241 1.00 61.84 90 ASP A C 1
ATOM 739 O O . ASP A 1 90 ? 28.519 23.864 -35.942 1.00 61.84 90 ASP A O 1
ATOM 743 N N . GLY A 1 91 ? 26.877 25.383 -35.745 1.00 66.19 91 GLY A N 1
ATOM 744 C CA . GLY A 1 91 ? 26.732 25.614 -37.193 1.00 66.19 91 GLY A CA 1
ATOM 745 C C . GLY A 1 91 ? 28.058 25.763 -37.963 1.00 66.19 91 GLY A C 1
ATOM 746 O O . GLY A 1 91 ? 28.154 25.360 -39.121 1.00 66.19 91 GLY A O 1
ATOM 747 N N . LEU A 1 92 ? 29.114 26.254 -37.303 1.00 67.12 92 LEU A N 1
ATOM 748 C CA . LEU A 1 92 ? 30.486 26.295 -37.825 1.00 67.12 92 LEU A CA 1
ATOM 749 C C . LEU A 1 92 ? 31.147 24.914 -37.953 1.00 67.12 92 LEU A C 1
ATOM 751 O O . LEU A 1 92 ? 31.747 24.620 -38.987 1.00 67.12 92 LEU A O 1
ATOM 755 N N . SER A 1 93 ? 31.024 24.058 -36.940 1.00 68.25 93 SER A N 1
ATOM 756 C CA . SER A 1 93 ? 31.534 22.683 -36.964 1.00 68.25 93 SER A CA 1
ATOM 757 C C . SER A 1 93 ? 30.802 21.816 -37.994 1.00 68.25 93 SER A C 1
ATOM 759 O O . SER A 1 93 ? 31.454 21.046 -38.700 1.00 68.25 93 SER A O 1
ATOM 761 N N . PHE A 1 94 ? 29.500 22.044 -38.206 1.00 72.69 94 PHE A N 1
ATOM 762 C CA . PHE A 1 94 ? 28.741 21.410 -39.288 1.00 72.69 94 PHE A CA 1
ATOM 763 C C . PHE A 1 94 ? 29.280 21.788 -40.671 1.00 72.69 94 PHE A C 1
ATOM 765 O O . PHE A 1 94 ? 29.483 20.924 -41.529 1.00 72.69 94 PHE A O 1
ATOM 772 N N . LEU A 1 95 ? 29.560 23.075 -40.901 1.00 73.19 95 LEU A N 1
ATOM 773 C CA . LEU A 1 95 ? 30.127 23.544 -42.167 1.00 73.19 95 LEU A CA 1
ATOM 774 C C . LEU A 1 95 ? 31.540 22.992 -42.401 1.00 73.19 95 LEU A C 1
ATOM 776 O O . LEU A 1 95 ? 31.834 22.541 -43.509 1.00 73.19 95 LEU A O 1
ATOM 780 N N . LEU A 1 96 ? 32.383 22.959 -41.365 1.00 76.44 96 LEU A N 1
ATOM 781 C CA . LEU A 1 96 ? 33.736 22.392 -41.415 1.00 76.44 96 LEU A CA 1
ATOM 782 C C . LEU A 1 96 ? 33.728 20.879 -41.674 1.00 76.44 96 LEU A C 1
ATOM 784 O O . LEU A 1 96 ? 34.490 20.378 -42.501 1.00 76.44 96 LEU A O 1
ATOM 788 N N . ASN A 1 97 ? 32.829 20.139 -41.027 1.00 75.56 97 ASN A N 1
ATOM 789 C CA . ASN A 1 97 ? 32.700 18.701 -41.242 1.00 75.56 97 ASN A CA 1
ATOM 790 C C . ASN A 1 97 ? 32.092 18.387 -42.613 1.00 75.56 97 ASN A C 1
ATOM 792 O O . ASN A 1 97 ? 32.503 17.421 -43.262 1.00 75.56 97 ASN A O 1
ATOM 796 N N . LYS A 1 98 ? 31.174 19.223 -43.112 1.00 76.06 98 LYS A N 1
ATOM 797 C CA . LYS A 1 98 ? 30.613 19.108 -44.465 1.00 76.06 98 LYS A CA 1
ATOM 798 C C . LYS A 1 98 ? 31.667 19.366 -45.543 1.00 76.06 98 LYS A C 1
ATOM 800 O O . LYS A 1 98 ? 31.744 18.594 -46.499 1.00 76.06 98 LYS A O 1
ATOM 805 N N . THR A 1 99 ? 32.499 20.397 -45.394 1.00 76.69 99 THR A N 1
ATOM 806 C CA . THR A 1 99 ? 33.583 20.682 -46.349 1.00 76.69 99 THR A CA 1
ATOM 807 C C . THR A 1 99 ? 34.656 19.598 -46.313 1.00 76.69 99 THR A C 1
ATOM 809 O O . THR A 1 99 ? 35.090 19.148 -47.374 1.00 76.69 99 THR A O 1
ATOM 812 N N . LYS A 1 100 ? 35.002 19.084 -45.125 1.00 78.56 100 LYS A N 1
ATOM 813 C CA . LYS A 1 100 ? 35.921 17.949 -44.965 1.00 78.56 100 LYS A CA 1
ATOM 814 C C . LYS A 1 100 ? 35.389 16.676 -45.629 1.00 78.56 100 LYS A C 1
ATOM 816 O O . LYS A 1 100 ? 36.113 16.057 -46.401 1.00 78.56 100 LYS A O 1
ATOM 821 N N . ARG A 1 101 ? 34.107 16.335 -45.439 1.00 75.88 101 ARG A N 1
ATOM 822 C CA . ARG A 1 101 ? 33.466 15.188 -46.116 1.00 75.88 101 ARG A CA 1
ATOM 823 C C . ARG A 1 101 ? 33.445 15.336 -47.636 1.00 75.88 101 ARG A C 1
ATOM 825 O O . ARG A 1 101 ? 33.690 14.361 -48.335 1.00 75.88 101 ARG A O 1
ATOM 832 N N . LEU A 1 102 ? 33.174 16.535 -48.154 1.00 77.00 102 LEU A N 1
ATOM 833 C CA . LEU A 1 102 ? 33.2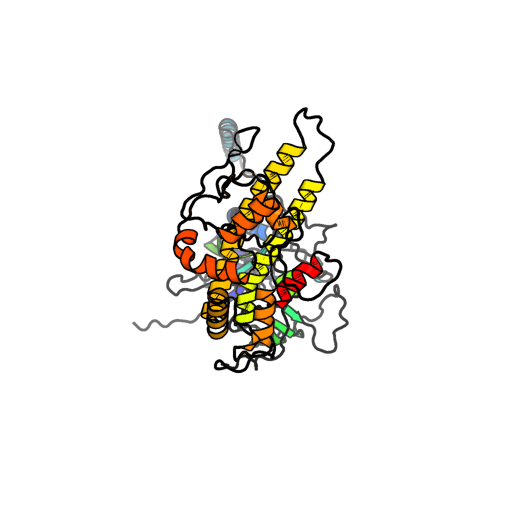07 16.807 -49.597 1.00 77.00 102 LEU A CA 1
ATOM 834 C C . LEU A 1 102 ? 34.628 16.722 -50.172 1.00 77.00 102 LEU A C 1
ATOM 836 O O . LEU A 1 102 ? 34.805 16.261 -51.299 1.00 77.00 102 LEU A O 1
ATOM 840 N N . ALA A 1 103 ? 35.636 17.139 -49.406 1.00 75.25 103 ALA A N 1
ATOM 841 C CA . ALA A 1 103 ? 37.038 16.999 -49.781 1.00 75.25 103 ALA A CA 1
ATOM 842 C C . ALA A 1 103 ? 37.492 15.530 -49.756 1.00 75.25 103 ALA A C 1
ATOM 844 O O . ALA A 1 103 ? 38.160 15.085 -50.687 1.00 75.25 103 ALA A O 1
ATOM 845 N N . ASP A 1 104 ? 37.085 14.760 -48.745 1.00 73.56 104 ASP A N 1
ATOM 846 C CA . ASP A 1 104 ? 37.395 13.331 -48.643 1.00 73.56 104 ASP A CA 1
ATOM 847 C C . ASP A 1 104 ? 36.657 12.501 -49.705 1.00 73.56 104 ASP A C 1
ATOM 849 O O . ASP A 1 104 ? 37.249 11.593 -50.278 1.00 73.56 104 ASP A O 1
ATOM 853 N N . ALA A 1 105 ? 35.421 12.864 -50.068 1.00 69.88 105 ALA A N 1
ATOM 854 C CA . ALA A 1 105 ? 34.692 12.250 -51.183 1.00 69.88 105 ALA A CA 1
ATOM 855 C C . ALA A 1 105 ? 35.326 12.533 -52.559 1.00 69.88 105 ALA A C 1
ATOM 857 O O . ALA A 1 105 ? 35.081 11.802 -53.517 1.00 69.88 105 ALA A O 1
ATOM 858 N N . ARG A 1 106 ? 36.135 13.595 -52.671 1.00 69.62 106 ARG A N 1
ATOM 859 C CA . ARG A 1 106 ? 36.895 13.939 -53.884 1.00 69.62 106 ARG A CA 1
ATOM 860 C C . ARG A 1 106 ? 38.286 13.309 -53.930 1.00 69.62 106 ARG A C 1
ATOM 862 O O . ARG A 1 106 ? 38.930 13.378 -54.976 1.00 69.62 106 ARG A O 1
ATOM 869 N N . LYS A 1 107 ? 38.762 12.693 -52.842 1.00 72.56 107 LYS A N 1
ATOM 870 C CA . LYS A 1 107 ? 40.005 11.918 -52.883 1.00 72.56 107 LYS A CA 1
ATOM 871 C C . LYS A 1 107 ? 39.746 10.624 -53.663 1.00 72.56 107 LYS A C 1
ATOM 873 O O . LYS A 1 107 ? 38.763 9.942 -53.379 1.00 72.56 107 LYS A O 1
ATOM 878 N N . PRO A 1 108 ? 40.597 10.262 -54.638 1.00 56.50 108 PRO A N 1
ATOM 879 C CA . PRO A 1 108 ? 40.455 8.998 -55.347 1.00 56.50 108 PRO A CA 1
ATOM 880 C C . PRO A 1 108 ? 40.581 7.857 -54.334 1.00 56.50 108 PRO A C 1
ATOM 882 O O . PRO A 1 108 ? 41.626 7.686 -53.705 1.00 56.50 108 PRO A O 1
ATOM 885 N N . ALA A 1 109 ? 39.490 7.118 -54.133 1.00 54.25 109 ALA A N 1
ATOM 886 C CA . ALA A 1 109 ? 39.439 6.020 -53.184 1.00 54.25 109 ALA A CA 1
ATOM 887 C C . ALA A 1 109 ? 40.454 4.946 -53.597 1.00 54.25 109 ALA A C 1
ATOM 889 O O . ALA A 1 109 ? 40.301 4.293 -54.634 1.00 54.25 109 ALA A O 1
ATOM 890 N N . ALA A 1 110 ? 41.492 4.750 -52.782 1.00 55.03 110 ALA A N 1
ATOM 891 C CA . ALA A 1 110 ? 42.256 3.515 -52.828 1.00 55.03 110 ALA A CA 1
ATOM 892 C C . ALA A 1 110 ? 41.261 2.363 -52.629 1.00 55.03 110 ALA A C 1
ATOM 894 O O . ALA A 1 110 ? 40.410 2.428 -51.740 1.00 55.03 110 ALA A O 1
ATOM 895 N N . LYS A 1 111 ? 41.324 1.350 -53.502 1.00 50.97 111 LYS A N 1
ATOM 896 C CA . LYS A 1 111 ? 40.466 0.159 -53.469 1.00 50.97 111 LYS A CA 1
ATOM 897 C C . LYS A 1 111 ? 40.803 -0.695 -52.245 1.00 50.97 111 LYS A C 1
ATOM 899 O O . LYS A 1 111 ? 41.366 -1.775 -52.371 1.00 50.97 111 LYS A O 1
ATOM 904 N N . THR A 1 112 ? 40.471 -0.210 -51.061 1.00 47.66 112 THR A N 1
ATOM 905 C CA . THR A 1 112 ? 40.386 -1.043 -49.872 1.00 47.66 112 THR A CA 1
ATOM 906 C C . THR A 1 112 ? 38.992 -1.661 -49.902 1.00 47.66 112 THR A C 1
ATOM 908 O O . THR A 1 112 ? 38.014 -0.912 -49.998 1.00 47.66 112 THR A O 1
ATOM 911 N N . PRO A 1 113 ? 38.853 -2.997 -49.900 1.00 43.09 113 PRO A N 1
ATOM 912 C CA . PRO A 1 113 ? 37.537 -3.611 -49.847 1.00 43.09 113 PRO A CA 1
ATOM 913 C C . PRO A 1 113 ? 36.818 -3.085 -48.604 1.00 43.09 113 PRO A C 1
ATOM 915 O O . PRO A 1 113 ? 37.362 -3.125 -47.501 1.00 43.09 113 PRO A O 1
ATOM 918 N N . LEU A 1 114 ? 35.607 -2.561 -48.803 1.00 44.31 114 LEU A N 1
ATOM 919 C CA . LEU A 1 114 ? 34.704 -2.115 -47.746 1.00 44.31 114 LEU A CA 1
ATOM 920 C C . LEU A 1 114 ? 34.192 -3.353 -46.989 1.00 44.31 114 LEU A C 1
ATOM 922 O O . LEU A 1 114 ? 33.022 -3.719 -47.062 1.00 44.31 114 LEU A O 1
ATOM 926 N N . PHE A 1 115 ? 35.079 -4.031 -46.266 1.00 39.19 115 PHE A N 1
ATOM 927 C CA . PHE A 1 115 ? 34.666 -4.860 -45.150 1.00 39.19 115 PHE A CA 1
ATOM 928 C C . PHE A 1 115 ? 34.171 -3.882 -44.091 1.00 39.19 115 PHE A C 1
ATOM 930 O O . PHE A 1 115 ? 34.960 -3.276 -43.368 1.00 39.19 115 PHE A O 1
ATOM 937 N N . LYS A 1 116 ? 32.848 -3.680 -44.020 1.00 40.72 116 LYS A N 1
ATOM 938 C CA . LYS A 1 116 ? 32.252 -3.248 -42.754 1.00 40.72 116 LYS A CA 1
ATOM 939 C C . LYS A 1 116 ? 32.795 -4.237 -41.717 1.00 40.72 116 LYS A C 1
ATOM 941 O O . LYS A 1 116 ? 32.632 -5.437 -41.960 1.00 40.72 116 LYS A O 1
ATOM 946 N N . PRO A 1 117 ? 33.496 -3.791 -40.659 1.00 36.72 117 PRO A N 1
ATOM 947 C CA . PRO A 1 117 ? 33.953 -4.720 -39.642 1.00 36.72 117 PRO A CA 1
ATOM 948 C C . PRO A 1 117 ? 32.717 -5.486 -39.186 1.00 36.72 117 PRO A C 1
ATOM 950 O O . PRO A 1 117 ? 31.708 -4.868 -38.831 1.00 36.72 117 PRO A O 1
ATOM 953 N N . ARG A 1 118 ? 32.757 -6.819 -39.306 1.00 43.19 118 ARG A N 1
ATOM 954 C CA . ARG A 1 118 ? 31.791 -7.664 -38.619 1.00 43.19 118 ARG A CA 1
ATOM 955 C C . ARG A 1 118 ? 31.893 -7.245 -37.165 1.00 43.19 118 ARG A C 1
ATOM 957 O O . ARG A 1 118 ? 32.957 -7.351 -36.563 1.00 43.19 118 ARG A O 1
ATOM 964 N N . GLN A 1 119 ? 30.832 -6.643 -36.648 1.00 45.00 119 GLN A N 1
ATOM 965 C CA . GLN A 1 119 ? 30.707 -6.493 -35.216 1.00 45.00 119 GLN A CA 1
ATOM 966 C C . GLN A 1 119 ? 30.312 -7.892 -34.755 1.00 45.00 119 GLN A C 1
ATOM 968 O O . GLN A 1 119 ? 29.124 -8.193 -34.671 1.00 45.00 119 GLN A O 1
ATOM 973 N N . ASP A 1 120 ? 31.311 -8.771 -34.638 1.00 40.97 120 ASP A N 1
ATOM 974 C CA . ASP A 1 120 ? 31.138 -10.082 -34.036 1.00 40.97 120 ASP A CA 1
ATOM 975 C C . ASP A 1 120 ? 30.663 -9.782 -32.618 1.00 40.97 120 ASP A C 1
ATOM 977 O O . ASP A 1 120 ? 31.386 -9.205 -31.801 1.00 40.97 120 ASP A O 1
ATOM 981 N N . VAL A 1 121 ? 29.379 -10.027 -32.377 1.00 48.84 121 VAL A N 1
ATOM 982 C CA . VAL A 1 121 ? 28.817 -9.965 -31.039 1.00 48.84 121 VAL A CA 1
ATOM 983 C C . VAL A 1 121 ? 29.446 -11.143 -30.309 1.00 48.84 121 VAL A C 1
ATOM 985 O O . VAL A 1 121 ? 28.966 -12.266 -30.414 1.00 48.84 121 VAL A O 1
ATOM 988 N N . VAL A 1 122 ? 30.575 -10.894 -29.646 1.00 46.97 122 VAL A N 1
ATOM 989 C CA . VAL A 1 122 ? 31.194 -11.857 -28.739 1.00 46.97 122 VAL A CA 1
ATOM 990 C C . VAL A 1 122 ? 30.281 -11.929 -27.525 1.00 46.97 122 VAL A C 1
ATOM 992 O O . VAL A 1 122 ? 30.366 -11.124 -26.598 1.00 46.97 122 VAL A O 1
ATOM 995 N N . ILE A 1 123 ? 29.330 -12.851 -27.579 1.00 52.91 123 ILE A N 1
ATOM 996 C CA . ILE A 1 123 ? 28.723 -13.383 -26.372 1.00 52.91 123 ILE A CA 1
ATOM 997 C C . ILE A 1 123 ? 29.794 -14.326 -25.830 1.00 52.91 123 ILE A C 1
ATOM 999 O O . ILE A 1 123 ? 30.166 -15.264 -26.523 1.00 52.91 123 ILE A O 1
ATOM 1003 N N . ASP A 1 124 ? 30.378 -14.007 -24.673 1.00 48.31 124 ASP A N 1
ATOM 1004 C CA . ASP A 1 124 ? 31.309 -14.914 -23.988 1.00 48.31 124 ASP A CA 1
ATOM 1005 C C . ASP A 1 124 ? 30.592 -16.249 -23.748 1.00 48.31 124 ASP A C 1
ATOM 1007 O O . ASP A 1 124 ? 29.821 -16.377 -22.794 1.00 48.31 124 ASP A O 1
ATOM 1011 N N . ASP A 1 125 ? 30.825 -17.233 -24.616 1.00 44.25 125 ASP A N 1
ATOM 1012 C CA . ASP A 1 125 ? 30.335 -18.603 -24.434 1.00 44.25 125 ASP A CA 1
ATOM 1013 C C . ASP A 1 125 ? 30.984 -19.260 -23.202 1.00 44.25 125 ASP A C 1
ATOM 1015 O O . ASP A 1 125 ? 30.358 -20.089 -22.537 1.00 44.25 125 ASP A O 1
ATOM 1019 N N . ASP A 1 126 ? 32.182 -18.803 -22.813 1.00 40.94 126 ASP A N 1
ATOM 1020 C CA . ASP A 1 126 ? 32.903 -19.248 -21.611 1.00 40.94 126 ASP A CA 1
ATOM 1021 C C . ASP A 1 126 ? 32.146 -18.939 -20.306 1.00 40.94 126 ASP A C 1
ATOM 1023 O O . ASP A 1 126 ? 32.392 -19.564 -19.275 1.00 40.94 126 ASP A O 1
ATOM 1027 N N . ALA A 1 127 ? 31.164 -18.029 -20.330 1.00 46.06 127 ALA A N 1
ATOM 1028 C CA . ALA A 1 127 ? 30.362 -17.714 -19.153 1.00 46.06 127 ALA A CA 1
ATOM 1029 C C . ALA A 1 127 ? 29.333 -18.800 -18.800 1.00 46.06 127 ALA A C 1
ATOM 1031 O O . ALA A 1 127 ? 28.744 -18.712 -17.734 1.00 46.06 127 ALA A O 1
ATOM 1032 N N . ARG A 1 128 ? 29.060 -19.802 -19.648 1.00 47.69 128 ARG A N 1
ATOM 1033 C CA . ARG A 1 128 ? 27.984 -20.784 -19.386 1.00 47.69 128 ARG A CA 1
ATOM 1034 C C . ARG A 1 128 ? 28.421 -22.042 -18.642 1.00 47.69 128 ARG A C 1
ATOM 1036 O O . ARG A 1 128 ? 27.562 -22.706 -18.072 1.00 47.69 128 ARG A O 1
ATOM 1043 N N . VAL A 1 129 ? 29.713 -22.368 -18.634 1.00 43.16 129 VAL A N 1
ATOM 1044 C CA . VAL A 1 129 ? 30.201 -23.638 -18.065 1.00 43.16 129 VAL A CA 1
ATOM 1045 C C . VAL A 1 129 ? 30.456 -23.537 -16.550 1.00 43.16 129 VAL A C 1
ATOM 1047 O O . VAL A 1 129 ? 30.306 -24.538 -15.862 1.00 43.16 129 VAL A O 1
ATOM 1050 N N . ASP A 1 130 ? 30.686 -22.325 -16.021 1.00 46.88 130 ASP A N 1
ATOM 1051 C CA . ASP A 1 130 ? 30.927 -22.052 -14.588 1.00 46.88 130 ASP A CA 1
ATOM 1052 C C . ASP A 1 130 ? 30.036 -20.922 -14.002 1.00 46.88 130 ASP A C 1
ATOM 1054 O O . ASP A 1 130 ? 30.317 -20.385 -12.927 1.00 46.88 130 ASP A O 1
ATOM 1058 N N . ALA A 1 131 ? 28.964 -20.501 -14.694 1.00 57.62 131 ALA A N 1
ATOM 1059 C CA . ALA A 1 131 ? 28.154 -19.357 -14.256 1.00 57.62 131 ALA A CA 1
ATOM 1060 C C . ALA A 1 131 ? 27.392 -19.640 -12.959 1.00 57.62 131 ALA A C 1
ATOM 1062 O O . ALA A 1 131 ? 26.398 -20.368 -12.933 1.00 57.62 131 ALA A O 1
ATOM 1063 N N . ALA A 1 132 ? 27.804 -18.950 -11.899 1.00 65.00 132 ALA A N 1
ATOM 1064 C CA . ALA A 1 132 ? 26.982 -18.743 -10.719 1.00 65.00 132 ALA A CA 1
ATOM 1065 C C . ALA A 1 132 ? 25.563 -18.267 -11.110 1.00 65.00 132 ALA A C 1
ATOM 1067 O O . ALA A 1 132 ? 25.404 -17.531 -12.093 1.00 65.00 132 ALA A O 1
ATOM 1068 N N . PRO A 1 133 ? 24.521 -18.649 -10.349 1.00 74.50 133 PRO A N 1
ATOM 1069 C CA . PRO A 1 133 ? 23.154 -18.225 -10.630 1.00 74.50 133 PRO A CA 1
ATOM 1070 C C . PRO A 1 133 ? 23.039 -16.693 -10.677 1.00 74.50 133 PRO A C 1
ATOM 1072 O O . PRO A 1 133 ? 23.605 -15.976 -9.847 1.00 74.50 133 PRO A O 1
ATOM 1075 N N . ILE A 1 134 ? 22.289 -16.177 -11.656 1.00 84.00 134 ILE A N 1
ATOM 1076 C CA . ILE A 1 134 ? 22.100 -14.732 -11.835 1.00 84.00 134 ILE A CA 1
ATOM 1077 C C . ILE A 1 134 ? 21.204 -14.202 -10.712 1.00 84.00 134 ILE A C 1
ATOM 1079 O O . ILE A 1 134 ? 19.996 -14.438 -10.692 1.00 84.00 134 ILE A O 1
ATOM 1083 N N . LYS A 1 135 ? 21.793 -13.434 -9.794 1.00 87.44 135 LYS A N 1
ATOM 1084 C CA . LYS A 1 135 ? 21.059 -12.699 -8.761 1.00 87.44 135 LYS A CA 1
ATOM 1085 C C . LYS A 1 135 ? 20.585 -11.349 -9.298 1.00 87.44 135 LYS A C 1
ATOM 1087 O O . LYS A 1 135 ? 21.384 -10.556 -9.790 1.00 87.44 135 LYS A O 1
ATOM 1092 N N . LEU A 1 136 ? 19.291 -11.068 -9.152 1.00 90.56 136 LEU A N 1
ATOM 1093 C CA . LEU A 1 136 ? 18.707 -9.777 -9.517 1.00 90.56 136 LEU A CA 1
ATOM 1094 C C . LEU A 1 136 ? 18.737 -8.817 -8.319 1.00 90.56 136 LEU A C 1
ATOM 1096 O O . LEU A 1 136 ? 18.333 -9.176 -7.212 1.00 90.56 136 LEU A O 1
ATOM 1100 N N . PHE A 1 137 ? 19.207 -7.591 -8.539 1.00 90.56 137 PHE A N 1
ATOM 1101 C CA . PHE A 1 137 ? 19.263 -6.536 -7.524 1.00 90.56 137 PHE A CA 1
ATOM 1102 C C . PHE A 1 137 ? 18.050 -5.592 -7.599 1.00 90.56 137 PHE A C 1
ATOM 1104 O O . PHE A 1 137 ? 17.410 -5.437 -8.631 1.00 90.56 137 PHE A O 1
ATOM 1111 N N . GLN A 1 138 ? 17.707 -4.945 -6.487 1.00 89.75 138 GLN A N 1
ATOM 1112 C CA . GLN A 1 138 ? 16.644 -3.936 -6.471 1.00 89.75 138 GLN A CA 1
ATOM 1113 C C . GLN A 1 138 ? 17.036 -2.661 -7.236 1.00 89.75 138 GLN A C 1
ATOM 1115 O O . GLN A 1 138 ? 18.213 -2.304 -7.303 1.00 89.75 138 GLN A O 1
ATOM 1120 N N . SER A 1 139 ? 16.032 -1.921 -7.711 1.00 87.00 139 SER A N 1
ATOM 1121 C CA . SER A 1 139 ? 16.205 -0.616 -8.363 1.00 87.00 139 SER A CA 1
ATOM 1122 C C . SER A 1 139 ? 16.892 0.425 -7.475 1.00 87.00 139 SER A C 1
ATOM 1124 O O . SER A 1 139 ? 17.574 1.301 -7.992 1.00 87.00 139 SER A O 1
ATOM 1126 N N . SER A 1 140 ? 16.788 0.304 -6.144 1.00 86.81 140 SER A N 1
ATOM 1127 C CA . SER A 1 140 ? 17.532 1.125 -5.169 1.00 86.81 140 SER A CA 1
ATOM 1128 C C . SER A 1 140 ? 19.049 1.012 -5.336 1.00 86.81 140 SER A C 1
ATOM 1130 O O . SER A 1 140 ? 19.789 1.944 -5.037 1.00 86.81 140 SER A O 1
ATOM 1132 N N . HIS A 1 141 ? 19.520 -0.109 -5.880 1.00 87.94 141 HIS A N 1
ATOM 1133 C CA . HIS A 1 141 ? 20.908 -0.305 -6.252 1.00 87.94 141 HIS A CA 1
ATOM 1134 C C . HIS A 1 141 ? 21.225 0.252 -7.644 1.00 87.94 141 HIS A C 1
ATOM 1136 O O . HIS A 1 141 ? 22.308 -0.017 -8.132 1.00 87.94 141 HIS A O 1
ATOM 1142 N N . GLN A 1 142 ? 20.342 0.985 -8.325 1.00 89.06 142 GLN A N 1
ATOM 1143 C CA . GLN A 1 142 ? 20.524 1.381 -9.730 1.00 89.06 142 GLN A CA 1
ATOM 1144 C C . GLN A 1 142 ? 20.696 0.162 -10.649 1.00 89.06 142 GLN A C 1
ATOM 1146 O O . GLN A 1 142 ? 21.591 0.120 -11.488 1.00 89.06 142 GLN A O 1
ATOM 1151 N N . ARG A 1 143 ? 19.907 -0.897 -10.438 1.00 91.00 143 ARG A N 1
ATOM 1152 C CA . ARG A 1 143 ? 19.856 -2.066 -11.325 1.00 91.00 143 ARG A CA 1
ATOM 1153 C C . ARG A 1 143 ? 18.416 -2.278 -11.768 1.00 91.00 143 ARG A C 1
ATOM 1155 O O . ARG A 1 143 ? 17.541 -2.513 -10.941 1.00 91.00 143 ARG A O 1
ATOM 1162 N N . PHE A 1 144 ? 18.192 -2.205 -13.073 1.00 93.25 144 PHE A N 1
ATOM 1163 C CA . PHE A 1 144 ? 16.882 -2.376 -13.694 1.00 93.25 144 PHE A CA 1
ATOM 1164 C C . PHE A 1 144 ? 16.933 -3.566 -14.641 1.00 93.25 144 PHE A C 1
ATOM 1166 O O . PHE A 1 144 ? 17.833 -3.648 -15.479 1.00 93.25 144 PHE A O 1
ATOM 1173 N N . TYR A 1 145 ? 15.974 -4.482 -14.510 1.00 94.25 145 TYR A N 1
ATOM 1174 C CA . TYR A 1 145 ? 15.945 -5.718 -15.284 1.00 94.25 145 TYR A CA 1
ATOM 1175 C C . TYR A 1 145 ? 14.722 -5.762 -16.188 1.00 94.25 145 TYR A C 1
ATOM 1177 O O . TYR A 1 145 ? 13.589 -5.663 -15.716 1.00 94.25 145 TYR A O 1
ATOM 1185 N N . LEU A 1 146 ? 14.959 -5.938 -17.484 1.00 94.69 146 LEU A N 1
ATOM 1186 C CA . LEU A 1 146 ? 13.916 -6.090 -18.489 1.00 94.69 146 LEU A CA 1
ATOM 1187 C C . LEU A 1 146 ? 13.941 -7.506 -19.056 1.00 94.69 146 LEU A C 1
ATOM 1189 O O . LEU A 1 146 ? 14.926 -7.899 -19.678 1.00 94.69 146 LEU A O 1
ATOM 1193 N N . VAL A 1 147 ? 12.853 -8.261 -18.914 1.00 94.25 147 VAL A N 1
ATOM 1194 C CA . VAL A 1 147 ? 12.659 -9.472 -19.722 1.00 94.25 147 VAL A CA 1
ATOM 1195 C C . VAL A 1 147 ? 12.300 -9.040 -21.135 1.00 94.25 147 VAL A C 1
ATOM 1197 O O . VAL A 1 147 ? 11.464 -8.158 -21.300 1.00 94.25 147 VAL A O 1
ATOM 1200 N N . SER A 1 148 ? 12.955 -9.603 -22.146 1.00 93.00 148 SER A N 1
ATOM 1201 C CA . SER A 1 148 ? 12.757 -9.220 -23.545 1.00 93.00 148 SER A CA 1
ATOM 1202 C C . SER A 1 148 ? 12.643 -10.444 -24.447 1.00 93.00 148 SER A C 1
ATOM 1204 O O . SER A 1 148 ? 13.440 -11.379 -24.340 1.00 93.00 148 SER A O 1
ATOM 1206 N N . ALA A 1 149 ? 11.659 -10.429 -25.344 1.00 91.44 149 ALA A N 1
ATOM 1207 C CA . ALA A 1 149 ? 11.387 -11.506 -26.289 1.00 91.44 149 ALA A CA 1
ATOM 1208 C C . ALA A 1 149 ? 10.706 -10.988 -27.564 1.00 91.44 149 ALA A C 1
ATOM 1210 O O . ALA A 1 149 ? 9.991 -9.986 -27.550 1.00 91.44 149 ALA A O 1
ATOM 1211 N N . SER A 1 150 ? 10.900 -11.700 -28.669 1.00 88.81 150 SER A N 1
ATOM 1212 C CA . SER A 1 150 ? 10.209 -11.449 -29.936 1.00 88.81 150 SER A CA 1
ATOM 1213 C C . SER A 1 150 ? 9.109 -12.491 -30.142 1.00 88.81 150 SER A C 1
ATOM 1215 O O . SER A 1 150 ? 9.318 -13.681 -29.892 1.00 88.81 150 SER A O 1
ATOM 1217 N N . LEU A 1 151 ? 7.938 -12.044 -30.601 1.00 87.81 151 LEU A N 1
ATOM 1218 C CA . LEU A 1 151 ? 6.812 -12.916 -30.933 1.00 87.81 151 LEU A CA 1
ATOM 1219 C C . LEU A 1 151 ? 6.877 -13.279 -32.418 1.00 87.81 151 LEU A C 1
ATOM 1221 O O . LEU A 1 151 ? 6.646 -12.430 -33.282 1.00 87.81 151 LEU A O 1
ATOM 1225 N N . ILE A 1 152 ? 7.210 -14.531 -32.723 1.00 83.06 152 ILE A N 1
ATOM 1226 C CA . ILE A 1 152 ? 7.436 -14.981 -34.099 1.00 83.06 152 ILE A CA 1
ATOM 1227 C C . ILE A 1 152 ? 6.460 -16.085 -34.516 1.00 83.06 152 ILE A C 1
ATOM 1229 O O . ILE A 1 152 ? 6.050 -16.932 -33.717 1.00 83.06 152 ILE A O 1
ATOM 1233 N N . CYS A 1 153 ? 6.131 -16.108 -35.806 1.00 77.25 153 CYS A N 1
ATOM 1234 C CA . CYS A 1 153 ? 5.499 -17.258 -36.440 1.00 77.25 153 CYS A CA 1
ATOM 1235 C C . CYS A 1 153 ? 6.555 -18.353 -36.646 1.00 77.25 153 CYS A C 1
ATOM 1237 O O . CYS A 1 153 ? 7.586 -18.111 -37.267 1.00 77.25 153 CYS A O 1
ATOM 1239 N N . ALA A 1 154 ? 6.297 -19.570 -36.164 1.00 66.62 154 ALA A N 1
ATOM 1240 C CA . ALA A 1 154 ? 7.234 -20.695 -36.266 1.00 66.62 154 ALA A CA 1
ATOM 1241 C C . ALA A 1 154 ? 7.437 -21.211 -37.709 1.00 66.62 154 ALA A C 1
ATOM 1243 O O . ALA A 1 154 ? 8.254 -22.102 -37.939 1.00 66.62 154 ALA A O 1
ATOM 1244 N N . GLU A 1 155 ? 6.692 -20.682 -38.681 1.00 67.62 155 GLU A N 1
ATOM 1245 C CA . GLU A 1 155 ? 6.808 -21.040 -40.092 1.00 67.62 155 GLU A CA 1
ATOM 1246 C C . GLU A 1 155 ? 7.885 -20.186 -40.787 1.00 67.62 155 GLU A C 1
ATOM 1248 O O . GLU A 1 155 ? 7.791 -18.952 -40.790 1.00 67.62 155 GLU A O 1
ATOM 1253 N N . PRO A 1 156 ? 8.902 -20.811 -41.413 1.00 61.19 156 PRO A N 1
ATOM 1254 C CA . PRO A 1 156 ? 9.956 -20.088 -42.114 1.00 61.19 156 PRO A CA 1
ATOM 1255 C C . PRO A 1 156 ? 9.400 -19.127 -43.172 1.00 61.19 156 PRO A C 1
ATOM 1257 O O . PRO A 1 156 ? 8.646 -19.525 -44.056 1.00 61.19 156 PRO A O 1
ATOM 1260 N N . GLY A 1 157 ? 9.815 -17.859 -43.109 1.00 59.44 157 GLY A N 1
ATOM 1261 C CA . GLY A 1 157 ? 9.450 -16.828 -44.087 1.00 59.44 157 GLY A CA 1
ATOM 1262 C C . GLY A 1 157 ? 8.287 -15.918 -43.680 1.00 59.44 157 GLY A C 1
ATOM 1263 O O . GLY A 1 157 ? 8.084 -14.890 -44.334 1.00 59.44 157 GLY A O 1
ATOM 1264 N N . TYR A 1 158 ? 7.577 -16.227 -42.591 1.00 61.12 158 TYR A N 1
ATOM 1265 C CA . TYR A 1 158 ? 6.544 -15.347 -42.046 1.00 61.12 158 TYR A CA 1
ATOM 1266 C C . TYR A 1 158 ? 7.141 -14.259 -41.136 1.00 61.12 158 TYR A C 1
ATOM 1268 O O . TYR A 1 158 ? 8.154 -14.492 -40.473 1.00 61.12 158 TYR A O 1
ATOM 1276 N N . PRO A 1 159 ? 6.569 -13.040 -41.144 1.00 66.25 159 PRO A N 1
ATOM 1277 C CA . PRO A 1 159 ? 7.027 -11.951 -40.288 1.00 66.25 159 PRO A CA 1
ATOM 1278 C C . PRO A 1 159 ? 6.721 -12.220 -38.805 1.00 66.25 159 PRO A C 1
ATOM 1280 O O . PRO A 1 159 ? 5.958 -13.123 -38.463 1.00 66.25 159 PRO A O 1
ATOM 1283 N N . GLU A 1 160 ? 7.317 -11.404 -37.933 1.00 73.44 160 GLU A N 1
ATOM 1284 C CA . GLU A 1 160 ? 6.902 -11.282 -36.531 1.00 73.44 160 GLU A CA 1
ATOM 1285 C C . GLU A 1 160 ? 5.406 -10.967 -36.438 1.00 73.44 160 GLU A C 1
ATOM 1287 O O . GLU A 1 160 ? 4.839 -10.299 -37.310 1.00 73.44 160 GLU A O 1
ATOM 1292 N N . GLN A 1 161 ? 4.764 -11.463 -35.383 1.00 77.19 161 GLN A N 1
ATOM 1293 C CA . GLN A 1 161 ? 3.332 -11.289 -35.210 1.00 77.19 161 GLN A CA 1
ATOM 1294 C C . GLN A 1 161 ? 3.030 -9.962 -34.515 1.00 77.19 161 GLN A C 1
ATOM 1296 O O . GLN A 1 161 ? 3.464 -9.716 -33.390 1.00 77.19 161 GLN A O 1
ATOM 1301 N N . SER A 1 162 ? 2.257 -9.112 -35.190 1.00 78.06 162 SER A N 1
ATOM 1302 C CA . SER A 1 162 ? 1.672 -7.912 -34.596 1.00 78.06 162 SER A CA 1
ATOM 1303 C C . SER A 1 162 ? 0.448 -8.275 -33.760 1.00 78.06 162 SER A C 1
ATOM 1305 O O . SER A 1 162 ? -0.332 -9.135 -34.167 1.00 78.06 162 SER A O 1
ATOM 1307 N N . LEU A 1 163 ? 0.253 -7.576 -32.644 1.00 82.94 163 LEU A N 1
ATOM 1308 C CA . LEU A 1 163 ? -0.934 -7.741 -31.807 1.00 82.94 163 LEU A CA 1
ATOM 1309 C C . LEU A 1 163 ? -2.161 -7.122 -32.463 1.00 82.94 163 LEU A C 1
ATOM 1311 O O . LEU A 1 163 ? -2.123 -5.967 -32.897 1.00 82.94 163 LEU A O 1
ATOM 1315 N N . ASP A 1 164 ? -3.257 -7.870 -32.478 1.00 81.75 164 ASP A N 1
ATOM 1316 C CA . ASP A 1 164 ? -4.558 -7.353 -32.865 1.00 81.75 164 ASP A CA 1
ATOM 1317 C C . ASP A 1 164 ? -5.282 -6.748 -31.655 1.00 81.75 164 ASP A C 1
ATOM 1319 O O . ASP A 1 164 ? -5.968 -7.419 -30.878 1.00 81.75 164 ASP A O 1
ATOM 1323 N N . LEU A 1 165 ? -5.156 -5.428 -31.519 1.00 78.81 165 LEU A N 1
ATOM 1324 C CA . LEU A 1 165 ? -5.831 -4.668 -30.468 1.00 78.81 165 LEU A CA 1
ATOM 1325 C C . LEU A 1 165 ? -7.363 -4.721 -30.594 1.00 78.81 165 LEU A C 1
ATOM 1327 O O . LEU A 1 165 ? -8.054 -4.568 -29.588 1.00 78.81 165 LEU A O 1
ATOM 1331 N N . SER A 1 166 ? -7.908 -4.952 -31.797 1.00 80.50 166 SER A N 1
ATOM 1332 C CA . SER A 1 166 ? -9.361 -5.045 -31.999 1.00 80.50 166 SER A CA 1
ATOM 1333 C C . SER A 1 166 ? -9.947 -6.326 -31.404 1.00 80.50 166 SER A C 1
ATOM 1335 O O . SER A 1 166 ? -11.063 -6.315 -30.886 1.00 80.50 166 SER A O 1
ATOM 1337 N N . SER A 1 167 ? -9.146 -7.391 -31.379 1.00 81.12 167 SER A N 1
ATOM 1338 C CA . SER A 1 167 ? -9.462 -8.670 -30.740 1.00 81.12 167 SER A CA 1
ATOM 1339 C C . SER A 1 167 ? -9.097 -8.704 -29.247 1.00 81.12 167 SER A C 1
ATOM 1341 O O . SER A 1 167 ? -9.167 -9.762 -28.626 1.00 81.12 167 SER A O 1
ATOM 1343 N N . GLN A 1 168 ? -8.719 -7.557 -28.660 1.00 82.06 168 GLN A N 1
ATOM 1344 C CA . GLN A 1 168 ? -8.252 -7.428 -27.272 1.00 82.06 168 GLN A CA 1
ATOM 1345 C C . GLN A 1 168 ? -7.064 -8.347 -26.942 1.00 82.06 168 GLN A C 1
ATOM 1347 O O . GLN A 1 168 ? -6.920 -8.824 -25.812 1.00 82.06 168 GLN A O 1
ATOM 1352 N N . GLU A 1 169 ? -6.190 -8.595 -27.921 1.00 86.50 169 GLU A N 1
ATOM 1353 C CA . GLU A 1 169 ? -4.970 -9.355 -27.682 1.00 86.50 169 GLU A CA 1
ATOM 1354 C C . GLU A 1 169 ? -4.031 -8.587 -26.745 1.00 86.50 169 GLU A C 1
ATOM 1356 O O . GLU A 1 169 ? -3.798 -7.385 -26.897 1.00 86.50 169 GLU A O 1
ATOM 1361 N N . LYS A 1 170 ? -3.465 -9.303 -25.771 1.00 88.56 170 LYS A N 1
ATOM 1362 C CA . LYS A 1 170 ? -2.506 -8.765 -24.805 1.00 88.56 170 LYS A CA 1
ATOM 1363 C C . LYS A 1 170 ? -1.300 -9.682 -24.669 1.00 88.56 170 LYS A C 1
ATOM 1365 O O . LYS A 1 170 ? -1.403 -10.896 -24.832 1.00 88.56 170 LYS A O 1
ATOM 1370 N N . VAL A 1 171 ? -0.170 -9.084 -24.315 1.00 90.75 171 VAL A N 1
ATOM 1371 C CA . VAL A 1 171 ? 1.091 -9.779 -24.049 1.00 90.75 171 VAL A CA 1
ATOM 1372 C C . VAL A 1 171 ? 1.509 -9.555 -22.607 1.00 90.75 171 VAL A C 1
ATOM 1374 O O . VAL A 1 171 ? 1.484 -8.437 -22.090 1.00 90.75 171 VAL A O 1
ATOM 1377 N N . SER A 1 172 ? 1.891 -10.640 -21.951 1.00 93.44 172 SER A N 1
ATOM 1378 C CA . SER A 1 172 ? 2.311 -10.635 -20.558 1.00 93.44 172 SER A CA 1
ATOM 1379 C C . SER A 1 172 ? 3.336 -11.728 -20.312 1.00 93.44 172 SER A C 1
ATOM 1381 O O . SER A 1 172 ? 3.397 -12.709 -21.054 1.00 93.44 172 SER A O 1
ATOM 1383 N N . PHE A 1 173 ? 4.093 -11.584 -19.236 1.00 93.56 173 PHE A N 1
ATOM 1384 C CA . PHE A 1 173 ? 4.948 -12.628 -18.693 1.00 93.56 173 PHE A CA 1
ATOM 1385 C C . PHE A 1 173 ? 4.532 -12.951 -17.257 1.00 93.56 173 PHE A C 1
ATOM 1387 O O . PHE A 1 173 ? 3.804 -12.189 -16.623 1.00 93.56 173 PHE A O 1
ATOM 1394 N N . VAL A 1 174 ? 4.977 -14.099 -16.760 1.00 93.44 174 VAL A N 1
ATOM 1395 C CA . VAL A 1 174 ? 4.711 -14.564 -15.396 1.00 93.44 174 VAL A CA 1
ATOM 1396 C C . VAL A 1 174 ? 6.025 -14.842 -14.686 1.00 93.44 174 VAL A C 1
ATOM 1398 O O . VAL A 1 174 ? 7.049 -15.080 -15.330 1.00 93.44 174 VAL A O 1
ATOM 1401 N N . ILE A 1 175 ? 5.989 -14.817 -13.358 1.00 92.00 175 ILE A N 1
ATOM 1402 C CA . ILE A 1 175 ? 7.111 -15.224 -12.515 1.00 92.00 175 ILE A CA 1
ATOM 1403 C C . ILE A 1 175 ? 6.711 -16.507 -11.807 1.00 92.00 175 ILE A C 1
ATOM 1405 O O . ILE A 1 175 ? 5.667 -16.580 -11.161 1.00 92.00 175 ILE A O 1
ATOM 1409 N N . ARG A 1 176 ? 7.559 -17.522 -11.953 1.00 91.25 176 ARG A N 1
ATOM 1410 C CA . ARG A 1 176 ? 7.361 -18.842 -11.366 1.00 91.25 176 ARG A CA 1
ATOM 1411 C C . ARG A 1 176 ? 8.514 -19.188 -10.457 1.00 91.25 176 ARG A C 1
ATOM 1413 O O . ARG A 1 176 ? 9.661 -18.832 -10.726 1.00 91.25 176 ARG A O 1
ATOM 1420 N N . ARG A 1 177 ? 8.188 -19.882 -9.376 1.00 89.38 177 ARG A N 1
ATOM 1421 C CA . ARG A 1 177 ? 9.157 -20.368 -8.404 1.00 89.38 177 ARG A CA 1
ATOM 1422 C C . ARG A 1 177 ? 9.517 -21.808 -8.749 1.00 89.38 177 ARG A C 1
ATOM 1424 O O . ARG A 1 177 ? 8.630 -22.615 -9.004 1.00 89.38 177 ARG A O 1
ATOM 1431 N N . LEU A 1 178 ? 10.809 -22.114 -8.732 1.00 87.56 178 LEU A N 1
ATOM 1432 C CA . LEU A 1 178 ? 11.321 -23.476 -8.842 1.00 87.56 178 LEU A CA 1
ATOM 1433 C C . LEU A 1 178 ? 11.654 -23.983 -7.440 1.00 87.56 178 LEU A C 1
ATOM 1435 O O . LEU A 1 178 ? 12.351 -23.302 -6.685 1.00 87.56 178 LEU A O 1
ATOM 1439 N N . VAL A 1 179 ? 11.145 -25.161 -7.095 1.00 85.19 179 VAL A N 1
ATOM 1440 C CA . VAL A 1 179 ? 11.389 -25.832 -5.812 1.00 85.19 179 VAL A CA 1
ATOM 1441 C C . VAL A 1 179 ? 12.053 -27.182 -6.098 1.00 85.19 179 VAL A C 1
ATOM 1443 O O . VAL A 1 179 ? 11.633 -27.874 -7.032 1.00 85.19 179 VAL A O 1
ATOM 1446 N N . PRO A 1 180 ? 13.119 -27.555 -5.364 1.00 81.81 180 PRO A N 1
ATOM 1447 C CA . PRO A 1 180 ? 13.764 -28.840 -5.575 1.00 81.81 180 PRO A CA 1
ATOM 1448 C C . PRO A 1 180 ? 12.795 -29.977 -5.216 1.00 81.81 180 PRO A C 1
ATOM 1450 O O . PRO A 1 180 ? 12.017 -29.843 -4.270 1.00 81.81 180 PRO A O 1
ATOM 1453 N N . PRO A 1 181 ? 12.835 -31.105 -5.943 1.00 77.81 181 PRO A N 1
ATOM 1454 C CA . PRO A 1 181 ? 11.971 -32.238 -5.648 1.00 77.81 181 PRO A CA 1
ATOM 1455 C C . PRO A 1 181 ? 12.277 -32.812 -4.255 1.00 77.81 181 PRO A C 1
ATOM 1457 O O . PRO A 1 181 ? 13.432 -32.826 -3.813 1.00 77.81 181 PRO A O 1
ATOM 1460 N N . ALA A 1 182 ? 11.239 -33.317 -3.582 1.00 66.19 182 ALA A N 1
ATOM 1461 C CA . ALA A 1 182 ? 11.321 -33.867 -2.227 1.00 66.19 182 ALA A CA 1
ATOM 1462 C C . ALA A 1 182 ? 12.475 -34.882 -2.081 1.00 66.19 182 ALA A C 1
ATOM 1464 O O . ALA A 1 182 ? 12.605 -35.817 -2.875 1.00 66.19 182 ALA A O 1
ATOM 1465 N N . GLY A 1 183 ? 13.324 -34.687 -1.065 1.00 62.38 183 GLY A N 1
ATOM 1466 C CA . GLY A 1 183 ? 14.527 -35.497 -0.823 1.00 62.38 183 GLY A CA 1
ATOM 1467 C C . GLY A 1 183 ? 15.840 -34.918 -1.375 1.00 62.38 183 GLY A C 1
ATOM 1468 O O . GLY A 1 183 ? 16.887 -35.536 -1.193 1.00 62.38 183 GLY A O 1
ATOM 1469 N N . LYS A 1 184 ? 15.809 -33.737 -2.012 1.00 62.72 184 LYS A N 1
ATOM 1470 C CA . LYS A 1 184 ? 16.996 -32.937 -2.387 1.00 62.72 184 LYS A CA 1
ATOM 1471 C C . LYS A 1 184 ? 16.977 -31.539 -1.743 1.00 62.72 184 LYS A C 1
ATOM 1473 O O . LYS A 1 184 ? 17.313 -30.552 -2.387 1.00 62.72 184 LYS A O 1
ATOM 1478 N N . GLU A 1 185 ? 16.547 -31.447 -0.487 1.00 60.09 185 GLU A N 1
ATOM 1479 C CA . GLU A 1 185 ? 16.399 -30.169 0.235 1.00 60.09 185 GLU A CA 1
ATOM 1480 C C . GLU A 1 185 ? 17.748 -29.539 0.644 1.00 60.09 185 GLU A C 1
ATOM 1482 O O . GLU A 1 185 ? 17.820 -28.331 0.844 1.00 60.09 185 GLU A O 1
ATOM 1487 N N . ASP A 1 186 ? 18.835 -30.321 0.666 1.00 53.97 186 ASP A N 1
ATOM 1488 C CA . ASP A 1 186 ? 20.184 -29.883 1.074 1.00 53.97 186 ASP A CA 1
ATOM 1489 C C . ASP A 1 186 ? 20.978 -29.123 -0.015 1.00 53.97 186 ASP A C 1
ATOM 1491 O O . ASP A 1 186 ? 22.200 -28.970 0.085 1.00 53.97 186 ASP A O 1
ATOM 1495 N N . ILE A 1 187 ? 20.329 -28.639 -1.080 1.00 58.06 187 ILE A N 1
ATOM 1496 C CA . ILE A 1 187 ? 21.016 -27.833 -2.101 1.00 58.06 187 ILE A CA 1
ATOM 1497 C C . ILE A 1 187 ? 21.282 -26.444 -1.506 1.00 58.06 187 ILE A C 1
ATOM 1499 O O . ILE A 1 187 ? 20.381 -25.618 -1.376 1.00 58.06 187 ILE A O 1
ATOM 1503 N N . ALA A 1 188 ? 22.538 -26.191 -1.130 1.00 53.88 188 ALA A N 1
ATOM 1504 C CA . ALA A 1 188 ? 22.977 -24.900 -0.612 1.00 53.88 188 ALA A CA 1
ATOM 1505 C C . ALA A 1 188 ? 22.637 -23.755 -1.588 1.00 53.88 188 ALA A C 1
ATOM 1507 O O . ALA A 1 188 ? 22.741 -23.916 -2.803 1.00 53.88 188 ALA A O 1
ATOM 1508 N N . GLU A 1 189 ? 22.327 -22.574 -1.038 1.00 54.62 189 GLU A N 1
ATOM 1509 C CA . GLU A 1 189 ? 21.797 -21.358 -1.697 1.00 54.62 189 GLU A CA 1
ATOM 1510 C C . GLU A 1 189 ? 22.585 -20.848 -2.934 1.00 54.62 189 GLU A C 1
ATOM 1512 O O . GLU A 1 189 ? 22.115 -19.960 -3.639 1.00 54.62 189 GLU A O 1
ATOM 1517 N N . ASN A 1 190 ? 23.766 -21.412 -3.221 1.00 53.38 190 ASN A N 1
ATOM 1518 C CA . ASN A 1 190 ? 24.685 -21.015 -4.295 1.00 53.38 190 ASN A CA 1
ATOM 1519 C C . ASN A 1 190 ? 25.176 -22.179 -5.188 1.00 53.38 190 ASN A C 1
ATOM 1521 O O . ASN A 1 190 ? 26.144 -21.997 -5.928 1.00 53.38 190 ASN A O 1
ATOM 1525 N N . GLN A 1 191 ? 24.583 -23.377 -5.124 1.00 59.38 191 GLN A N 1
ATOM 1526 C CA . GLN A 1 191 ? 24.967 -24.469 -6.030 1.00 59.38 191 GLN A CA 1
ATOM 1527 C C . GLN A 1 191 ? 24.352 -24.305 -7.427 1.00 59.38 191 GLN A C 1
ATOM 1529 O O . GLN A 1 191 ? 23.207 -23.878 -7.583 1.00 59.38 191 GLN A O 1
ATOM 1534 N N . VAL A 1 192 ? 25.132 -24.656 -8.453 1.00 58.28 192 VAL A N 1
ATOM 1535 C CA . VAL A 1 192 ? 24.687 -24.676 -9.851 1.00 58.28 192 VAL A CA 1
ATOM 1536 C C . VAL A 1 192 ? 23.599 -25.737 -10.000 1.00 58.28 192 VAL A C 1
ATOM 1538 O O . VAL A 1 192 ? 23.795 -26.900 -9.650 1.00 58.28 192 VAL A O 1
ATOM 1541 N N . ILE A 1 193 ? 22.436 -25.336 -10.514 1.00 64.12 193 ILE A N 1
ATOM 1542 C CA . ILE A 1 193 ? 21.330 -26.255 -10.780 1.00 64.12 193 ILE A CA 1
ATOM 1543 C C . ILE A 1 193 ? 21.691 -27.085 -12.019 1.00 64.12 193 ILE A C 1
ATOM 1545 O O . ILE A 1 193 ? 21.484 -26.641 -13.145 1.00 64.12 193 ILE A O 1
ATOM 1549 N N . GLU A 1 194 ? 22.235 -28.288 -11.817 1.00 61.97 194 GLU A N 1
ATOM 1550 C CA . GLU A 1 194 ? 22.684 -29.159 -12.918 1.00 61.97 194 GLU A CA 1
ATOM 1551 C C . GLU A 1 194 ? 21.532 -29.627 -13.825 1.00 61.97 194 GLU A C 1
ATOM 1553 O O . GLU A 1 194 ? 21.725 -29.808 -15.026 1.00 61.97 194 GLU A O 1
ATOM 1558 N N . ASN A 1 195 ? 20.321 -29.803 -13.278 1.00 70.75 195 ASN A N 1
ATOM 1559 C CA . ASN A 1 195 ? 19.152 -30.212 -14.058 1.00 70.75 195 ASN A CA 1
ATOM 1560 C C . ASN A 1 195 ? 17.867 -29.503 -13.603 1.00 70.75 195 ASN A C 1
ATOM 1562 O O . ASN A 1 195 ? 17.136 -30.004 -12.750 1.00 70.75 195 ASN A O 1
ATOM 1566 N N . ILE A 1 196 ? 17.580 -28.341 -14.201 1.00 73.12 196 ILE A N 1
ATOM 1567 C CA . ILE A 1 196 ? 16.358 -27.545 -13.958 1.00 73.12 196 ILE A CA 1
ATOM 1568 C C . ILE A 1 196 ? 15.087 -28.341 -14.313 1.00 73.12 196 ILE A C 1
ATOM 1570 O O . ILE A 1 196 ? 14.034 -28.131 -13.720 1.00 73.12 196 ILE A O 1
ATOM 1574 N N . ALA A 1 197 ? 15.179 -29.285 -15.255 1.00 75.81 197 ALA A N 1
ATOM 1575 C CA . ALA A 1 197 ? 14.023 -30.002 -15.789 1.00 75.81 197 ALA A CA 1
ATOM 1576 C C . ALA A 1 197 ? 13.292 -30.876 -14.754 1.00 75.81 197 ALA A C 1
ATOM 1578 O O . ALA A 1 197 ? 12.105 -31.152 -14.938 1.00 75.81 197 ALA A O 1
ATOM 1579 N N . ASP A 1 198 ? 13.993 -31.289 -13.696 1.00 80.69 198 ASP A N 1
ATOM 1580 C CA . ASP A 1 198 ? 13.470 -32.165 -12.642 1.00 80.69 198 ASP A CA 1
ATOM 1581 C C . ASP A 1 198 ? 12.848 -31.383 -11.468 1.00 80.69 198 ASP A C 1
ATOM 1583 O O . ASP A 1 198 ? 12.379 -31.990 -10.507 1.00 80.69 198 ASP A O 1
ATOM 1587 N N . TRP A 1 199 ? 12.882 -30.047 -11.510 1.00 85.00 199 TRP A N 1
ATOM 1588 C CA . TRP A 1 199 ? 12.374 -29.187 -10.441 1.00 85.00 199 TRP A CA 1
ATOM 1589 C C . TRP A 1 199 ? 10.871 -28.984 -10.566 1.00 85.00 199 TRP A C 1
ATOM 1591 O O . TRP A 1 199 ? 10.334 -28.912 -11.673 1.00 85.00 199 TRP A O 1
ATOM 1601 N N . ASP A 1 200 ? 10.207 -28.851 -9.422 1.00 87.56 200 ASP A N 1
ATOM 1602 C CA . ASP A 1 200 ? 8.784 -28.551 -9.362 1.00 87.56 200 ASP A CA 1
ATOM 1603 C C . ASP A 1 200 ? 8.562 -27.047 -9.595 1.00 87.56 200 ASP A C 1
ATOM 1605 O O . ASP A 1 200 ? 9.148 -26.196 -8.919 1.00 87.56 200 ASP A O 1
ATOM 1609 N N . GLU A 1 201 ? 7.716 -26.712 -10.570 1.00 90.00 201 GLU A N 1
ATOM 1610 C CA . GLU A 1 201 ? 7.314 -25.340 -10.876 1.00 90.00 201 GLU A CA 1
ATOM 1611 C C . GLU A 1 201 ? 6.058 -24.944 -10.101 1.00 90.00 201 GLU A C 1
ATOM 1613 O O . GLU A 1 201 ? 5.046 -25.646 -10.109 1.00 90.00 201 GLU A O 1
ATOM 1618 N N . TYR A 1 202 ? 6.100 -23.756 -9.503 1.00 91.44 202 TYR A N 1
ATOM 1619 C CA . TYR A 1 202 ? 4.985 -23.139 -8.800 1.00 91.44 202 TYR A CA 1
ATOM 1620 C C . TYR A 1 202 ? 4.607 -21.818 -9.470 1.00 91.44 202 TYR A C 1
ATOM 1622 O O . TYR A 1 202 ? 5.457 -20.949 -9.691 1.00 91.44 202 TYR A O 1
ATOM 1630 N N . GLY A 1 203 ? 3.320 -21.652 -9.766 1.00 92.19 203 GLY A N 1
ATOM 1631 C CA . GLY A 1 203 ? 2.752 -20.403 -10.268 1.00 92.19 203 GLY A CA 1
ATOM 1632 C C . GLY A 1 203 ? 2.267 -19.510 -9.129 1.00 92.19 203 GLY A C 1
ATOM 1633 O O . GLY A 1 203 ? 1.719 -19.995 -8.137 1.00 92.19 203 GLY A O 1
ATOM 1634 N N . PHE A 1 204 ? 2.466 -18.202 -9.268 1.00 92.75 204 PHE A N 1
ATOM 1635 C CA . PHE A 1 204 ? 1.990 -17.215 -8.302 1.00 92.75 204 PHE A CA 1
ATOM 1636 C C . PHE A 1 204 ? 0.560 -16.796 -8.643 1.00 92.75 204 PHE A C 1
ATOM 1638 O O . PHE A 1 204 ? 0.332 -16.196 -9.696 1.00 92.75 204 PHE A O 1
ATOM 1645 N N . ILE A 1 205 ? -0.409 -17.107 -7.782 1.00 92.25 205 ILE A N 1
ATOM 1646 C CA . ILE A 1 205 ? -1.829 -16.840 -8.048 1.00 92.25 205 ILE A CA 1
ATOM 1647 C C . ILE A 1 205 ? -2.420 -15.813 -7.079 1.00 92.25 205 ILE A C 1
ATOM 1649 O O . ILE A 1 205 ? -2.142 -15.815 -5.877 1.00 92.25 205 ILE A O 1
ATOM 1653 N N . ASN A 1 206 ? -3.288 -14.953 -7.616 1.00 85.56 206 ASN A N 1
ATOM 1654 C CA . ASN A 1 206 ? -4.025 -13.947 -6.852 1.00 85.56 206 ASN A CA 1
ATOM 1655 C C . ASN A 1 206 ? -5.391 -14.505 -6.433 1.00 85.56 206 ASN A C 1
ATOM 1657 O O . ASN A 1 206 ? -6.306 -14.639 -7.253 1.00 85.56 206 ASN A O 1
ATOM 1661 N N . THR A 1 207 ? -5.540 -14.806 -5.146 1.00 80.38 207 THR A N 1
ATOM 1662 C CA . THR A 1 207 ? -6.778 -15.307 -4.529 1.00 80.38 207 THR A CA 1
ATOM 1663 C C . THR A 1 207 ? -7.490 -14.167 -3.793 1.00 80.38 207 THR A C 1
ATOM 1665 O O . THR A 1 207 ? -6.893 -13.130 -3.520 1.00 80.38 207 THR A O 1
ATOM 1668 N N . SER A 1 208 ? -8.778 -14.326 -3.484 1.00 73.25 208 SER A N 1
ATOM 1669 C CA . SER A 1 208 ? -9.530 -13.372 -2.648 1.00 73.25 208 SER A CA 1
ATOM 1670 C C . SER A 1 208 ? -8.937 -13.207 -1.242 1.00 73.25 208 SER A C 1
ATOM 1672 O O . SER A 1 208 ? -9.065 -12.138 -0.664 1.00 73.25 208 SER A O 1
ATOM 1674 N N . SER A 1 209 ? -8.259 -14.233 -0.721 1.00 68.38 209 SER A N 1
ATOM 1675 C CA . SER A 1 209 ? -7.576 -14.239 0.580 1.00 68.38 209 SER A CA 1
ATOM 1676 C C . SER A 1 209 ? -6.110 -13.781 0.532 1.00 68.38 209 SER A C 1
ATOM 1678 O O . SER A 1 209 ? -5.407 -13.881 1.532 1.00 68.38 209 SER A O 1
ATOM 1680 N N . GLY A 1 210 ? -5.621 -13.313 -0.623 1.00 81.62 210 GLY A N 1
ATOM 1681 C CA . GLY A 1 210 ? -4.230 -12.898 -0.819 1.00 81.62 210 GLY A CA 1
ATOM 1682 C C . GLY A 1 210 ? -3.491 -13.722 -1.874 1.00 81.62 210 GLY A C 1
ATOM 1683 O O . GLY A 1 210 ? -4.087 -14.294 -2.792 1.00 81.62 210 GLY A O 1
ATOM 1684 N N . HIS A 1 211 ? -2.166 -13.754 -1.777 1.00 86.06 211 HIS A N 1
ATOM 1685 C CA . HIS A 1 211 ? -1.302 -14.411 -2.757 1.00 86.06 211 HIS A CA 1
ATOM 1686 C C . HIS A 1 211 ? -0.873 -15.799 -2.287 1.00 86.06 211 HIS A C 1
ATOM 1688 O O . HIS A 1 211 ? -0.612 -15.986 -1.104 1.00 86.06 211 HIS A O 1
ATOM 1694 N N . LYS A 1 212 ? -0.757 -16.765 -3.203 1.00 90.81 212 LYS A N 1
ATOM 1695 C CA . LYS A 1 212 ? -0.216 -18.099 -2.894 1.00 90.81 212 LYS A CA 1
ATOM 1696 C C . LYS A 1 212 ? 0.585 -18.678 -4.057 1.00 90.81 212 LYS A C 1
ATOM 1698 O O . LYS A 1 212 ? 0.304 -18.380 -5.220 1.00 90.81 212 LYS A O 1
ATOM 1703 N N . TRP A 1 213 ? 1.558 -19.524 -3.734 1.00 92.25 213 TRP A N 1
ATOM 1704 C CA . TRP A 1 213 ? 2.274 -20.371 -4.684 1.00 92.25 213 TRP A CA 1
ATOM 1705 C C . TRP A 1 213 ? 1.516 -21.676 -4.869 1.00 92.25 213 TRP A C 1
ATOM 1707 O O . TRP A 1 213 ? 1.331 -22.423 -3.912 1.00 92.25 213 TRP A O 1
ATOM 1717 N N . LEU A 1 214 ? 1.103 -21.965 -6.097 1.00 90.81 214 LEU A N 1
ATOM 1718 C CA . LEU A 1 214 ? 0.418 -23.204 -6.438 1.00 90.81 214 LEU A CA 1
ATOM 1719 C C . LEU A 1 214 ? 1.320 -24.077 -7.304 1.00 90.81 214 LEU A C 1
ATOM 1721 O O . LEU A 1 214 ? 1.794 -23.620 -8.347 1.00 90.81 214 LEU A O 1
ATOM 1725 N N . ARG A 1 215 ? 1.526 -25.330 -6.891 1.00 89.00 215 ARG A N 1
ATOM 1726 C CA . ARG A 1 215 ? 2.280 -26.307 -7.680 1.00 89.00 215 ARG A CA 1
ATOM 1727 C C . ARG A 1 215 ? 1.589 -26.561 -9.019 1.00 89.00 215 ARG A C 1
ATOM 1729 O O . ARG A 1 215 ? 0.387 -26.821 -9.062 1.00 89.00 215 ARG A O 1
ATOM 1736 N N . ILE A 1 216 ? 2.357 -26.492 -10.102 1.00 87.81 216 ILE A N 1
ATOM 1737 C CA . ILE A 1 216 ? 1.904 -26.835 -11.451 1.00 87.81 216 ILE A CA 1
ATOM 1738 C C . ILE A 1 216 ? 2.235 -28.300 -11.713 1.00 87.81 216 ILE A C 1
ATOM 1740 O O . ILE A 1 216 ? 1.339 -29.137 -11.765 1.00 87.81 216 ILE A O 1
ATOM 1744 N N . ASP A 1 217 ? 3.521 -28.582 -11.899 1.00 85.81 217 ASP A N 1
ATOM 1745 C CA . ASP A 1 217 ? 4.107 -29.887 -12.199 1.00 85.81 217 ASP A CA 1
ATOM 1746 C C . ASP A 1 217 ? 5.641 -29.714 -12.258 1.00 85.81 217 ASP A C 1
ATOM 1748 O O . ASP A 1 217 ? 6.163 -28.622 -12.014 1.00 85.81 217 ASP A O 1
ATOM 1752 N N . GLN A 1 218 ? 6.369 -30.757 -12.642 1.00 84.00 218 GLN A N 1
ATOM 1753 C CA . GLN A 1 218 ? 7.782 -30.666 -13.005 1.00 84.00 218 GLN A CA 1
ATOM 1754 C C . GLN A 1 218 ? 7.990 -29.736 -14.208 1.00 84.00 218 GLN A C 1
ATOM 1756 O O . GLN A 1 218 ? 7.220 -29.780 -15.168 1.00 84.00 218 GLN A O 1
ATOM 1761 N N . SER A 1 219 ? 9.080 -28.964 -14.216 1.00 79.88 219 SER A N 1
ATOM 1762 C CA . SER A 1 219 ? 9.369 -27.924 -15.219 1.00 79.88 219 SER A CA 1
ATOM 1763 C C . SER A 1 219 ? 9.284 -28.401 -16.680 1.00 79.88 219 SER A C 1
ATOM 1765 O O . SER A 1 219 ? 8.829 -27.686 -17.576 1.00 79.88 219 SER A O 1
ATOM 1767 N N . LYS A 1 220 ? 9.659 -29.657 -16.952 1.00 79.88 220 LYS A N 1
ATOM 1768 C CA . LYS A 1 220 ? 9.589 -30.245 -18.302 1.00 79.88 220 LYS A CA 1
ATOM 1769 C C . LYS A 1 220 ? 8.163 -30.574 -18.769 1.00 79.88 220 LYS A C 1
ATOM 1771 O O . LYS A 1 220 ? 7.950 -30.826 -19.962 1.00 79.88 220 LYS A O 1
ATOM 1776 N N . SER A 1 221 ? 7.197 -30.619 -17.856 1.00 81.06 221 SER A N 1
ATOM 1777 C CA . SER A 1 221 ? 5.826 -31.024 -18.144 1.00 81.06 221 SER A CA 1
ATOM 1778 C C . SER A 1 221 ? 5.145 -30.075 -19.130 1.00 81.06 221 SER A C 1
ATOM 1780 O O . SER A 1 221 ? 5.380 -28.867 -19.176 1.00 81.06 221 SER A O 1
ATOM 1782 N N . VAL A 1 222 ? 4.236 -30.625 -19.936 1.00 81.25 222 VAL A N 1
ATOM 1783 C CA . VAL A 1 222 ? 3.399 -29.825 -20.844 1.00 81.25 222 VAL A CA 1
ATOM 1784 C C . VAL A 1 222 ? 2.463 -28.908 -20.048 1.00 81.25 222 VAL A C 1
ATOM 1786 O O . VAL A 1 222 ? 2.105 -27.841 -20.547 1.00 81.25 222 VAL A O 1
ATOM 1789 N N . ALA A 1 223 ? 2.120 -29.280 -18.808 1.00 78.69 223 ALA A N 1
ATOM 1790 C CA . ALA A 1 223 ? 1.309 -28.464 -17.907 1.00 78.69 223 ALA A CA 1
ATOM 1791 C C . ALA A 1 223 ? 1.948 -27.089 -17.646 1.00 78.69 223 ALA A C 1
ATOM 1793 O O . ALA A 1 223 ? 1.255 -26.075 -17.718 1.00 78.69 223 ALA A O 1
ATOM 1794 N N . CYS A 1 224 ? 3.276 -27.033 -17.497 1.00 79.88 224 CYS A N 1
ATOM 1795 C CA . CYS A 1 224 ? 4.039 -25.796 -17.321 1.00 79.88 224 CYS A CA 1
ATOM 1796 C C . CYS A 1 224 ? 3.980 -24.861 -18.539 1.00 79.88 224 CYS A C 1
ATOM 1798 O O . CYS A 1 224 ? 4.213 -23.664 -18.419 1.00 79.88 224 CYS A O 1
ATOM 1800 N N . LYS A 1 225 ? 3.597 -25.332 -19.729 1.00 81.38 225 LYS A N 1
ATOM 1801 C CA . LYS A 1 225 ? 3.416 -24.439 -20.891 1.00 81.38 225 LYS A CA 1
ATOM 1802 C C . LYS A 1 225 ? 2.076 -23.708 -20.881 1.00 81.38 225 LYS A C 1
ATOM 1804 O O . LYS A 1 225 ? 1.875 -22.802 -21.689 1.00 81.38 225 LYS A O 1
ATOM 1809 N N . LYS A 1 226 ? 1.151 -24.109 -20.007 1.00 85.56 226 LYS A N 1
ATOM 1810 C CA . LYS A 1 226 ? -0.158 -23.480 -19.854 1.00 85.56 226 LYS A CA 1
ATOM 1811 C C . LYS A 1 226 ? -0.116 -22.484 -18.694 1.00 85.56 226 LYS A C 1
ATOM 1813 O O . LYS A 1 226 ? 0.548 -22.705 -17.684 1.00 85.56 226 LYS A O 1
ATOM 1818 N N . LEU A 1 227 ? -0.828 -21.377 -18.865 1.00 87.50 227 LEU A N 1
ATOM 1819 C CA . LEU A 1 227 ? -1.064 -20.402 -17.807 1.00 87.50 227 LEU A CA 1
ATOM 1820 C C . LEU A 1 227 ? -2.069 -20.975 -16.798 1.00 87.50 227 LEU A C 1
ATOM 1822 O O . LEU A 1 227 ? -3.083 -21.549 -17.213 1.00 87.50 227 LEU A O 1
ATOM 1826 N N . LEU A 1 228 ? -1.805 -20.811 -15.502 1.00 86.56 228 LEU A N 1
ATOM 1827 C CA . LEU A 1 228 ? -2.776 -21.143 -14.461 1.00 86.56 228 LEU A CA 1
ATOM 1828 C C . LEU A 1 228 ? -3.915 -20.114 -14.417 1.00 86.56 228 LEU A C 1
ATOM 1830 O O . LEU A 1 228 ? -3.772 -18.951 -14.804 1.00 86.56 228 LEU A O 1
ATOM 1834 N N . GLU A 1 229 ? -5.069 -20.537 -13.907 1.00 82.00 229 GLU A N 1
ATOM 1835 C CA . GLU A 1 229 ? -6.176 -19.622 -13.651 1.00 82.00 229 GLU A CA 1
ATOM 1836 C C . GLU A 1 229 ? -5.787 -18.645 -12.528 1.00 82.00 229 GLU A C 1
ATOM 1838 O O . GLU A 1 229 ? -5.304 -19.061 -11.476 1.00 82.00 229 GLU A O 1
ATOM 1843 N N . ARG A 1 230 ? -5.971 -17.337 -12.759 1.00 86.25 230 ARG A N 1
ATOM 1844 C CA . ARG A 1 230 ? -5.606 -16.247 -11.823 1.00 86.25 230 ARG A CA 1
ATOM 1845 C C . ARG A 1 230 ? -4.102 -16.110 -11.520 1.00 86.25 230 ARG A C 1
ATOM 1847 O O . ARG A 1 230 ? -3.745 -15.463 -10.535 1.00 86.25 230 ARG A O 1
ATOM 1854 N N . GLU A 1 231 ? -3.231 -16.661 -12.368 1.00 91.75 231 GLU A N 1
ATOM 1855 C CA . GLU A 1 231 ? -1.783 -16.408 -12.309 1.00 91.75 231 GLU A CA 1
ATOM 1856 C C . GLU A 1 231 ? -1.481 -14.916 -12.526 1.00 91.75 231 GLU A C 1
ATOM 1858 O O . GLU A 1 231 ? -2.073 -14.276 -13.405 1.00 91.75 231 GLU A O 1
ATOM 1863 N N . GLU A 1 232 ? -0.579 -14.353 -11.718 1.00 92.81 232 GLU A N 1
ATOM 1864 C CA . GLU A 1 232 ? -0.166 -12.953 -11.823 1.00 92.81 232 GLU A CA 1
ATOM 1865 C C . GLU A 1 232 ? 0.537 -12.706 -13.164 1.00 92.81 232 GLU A C 1
ATOM 1867 O O . GLU A 1 232 ? 1.610 -13.237 -13.443 1.00 92.81 232 GLU A O 1
ATOM 1872 N N . GLN A 1 233 ? -0.086 -11.875 -13.998 1.00 93.25 233 GLN A N 1
ATOM 1873 C CA . GLN A 1 233 ? 0.413 -11.500 -15.317 1.00 93.25 233 GLN A CA 1
ATOM 1874 C C . GLN A 1 233 ? 1.038 -10.109 -15.262 1.00 93.25 233 GLN A C 1
ATOM 1876 O O . GLN A 1 233 ? 0.351 -9.119 -15.008 1.00 93.25 233 GLN A O 1
ATOM 1881 N N . LEU A 1 234 ? 2.329 -10.030 -15.562 1.00 94.19 234 LEU A N 1
ATOM 1882 C CA . LEU A 1 234 ? 3.079 -8.786 -15.675 1.00 94.19 234 LEU A CA 1
ATOM 1883 C C . LEU A 1 234 ? 3.094 -8.322 -17.133 1.00 94.19 234 LEU A C 1
ATOM 1885 O O . LEU A 1 234 ? 3.296 -9.117 -18.051 1.00 94.19 234 LEU A O 1
ATOM 1889 N N . ALA A 1 235 ? 2.850 -7.034 -17.359 1.00 93.69 235 ALA A N 1
ATOM 1890 C CA . ALA A 1 235 ? 2.681 -6.497 -18.704 1.00 93.69 235 ALA A CA 1
ATOM 1891 C C . ALA A 1 235 ? 4.000 -6.467 -19.495 1.00 93.69 235 ALA A C 1
ATOM 1893 O O . ALA A 1 235 ? 5.056 -6.113 -18.963 1.00 93.69 235 ALA A O 1
ATOM 1894 N N . LEU A 1 236 ? 3.910 -6.783 -20.789 1.00 93.75 236 LEU A N 1
ATOM 1895 C CA . LEU A 1 236 ? 4.962 -6.517 -21.768 1.00 93.75 236 LEU A CA 1
ATOM 1896 C C . LEU A 1 236 ? 4.565 -5.304 -22.620 1.00 93.75 236 LEU A C 1
ATOM 1898 O O . LEU A 1 236 ? 3.415 -5.181 -23.040 1.00 93.75 236 LEU A O 1
ATOM 1902 N N . PHE A 1 237 ? 5.518 -4.423 -22.910 1.00 92.00 237 PHE A N 1
ATOM 1903 C CA . PHE A 1 237 ? 5.361 -3.289 -23.812 1.00 92.00 237 PHE A CA 1
ATOM 1904 C C . PHE A 1 237 ? 6.159 -3.508 -25.110 1.00 92.00 237 PHE A C 1
ATOM 1906 O O . PHE A 1 237 ? 7.251 -4.081 -25.076 1.00 92.00 237 PHE A O 1
ATOM 1913 N N . PRO A 1 238 ? 5.639 -3.069 -26.269 1.00 91.38 238 PRO A N 1
ATOM 1914 C CA . PRO A 1 238 ? 6.339 -3.183 -27.544 1.00 91.38 238 PRO A CA 1
ATOM 1915 C C . PRO A 1 238 ? 7.382 -2.070 -27.733 1.00 91.38 238 PRO A C 1
ATOM 1917 O O . PRO A 1 238 ? 7.112 -0.891 -27.506 1.00 91.38 238 PRO A O 1
ATOM 1920 N N . VAL A 1 239 ? 8.557 -2.439 -28.235 1.00 90.50 239 VAL A N 1
ATOM 1921 C CA . VAL A 1 239 ? 9.639 -1.560 -28.686 1.00 90.50 239 VAL A CA 1
ATOM 1922 C C . VAL A 1 239 ? 9.906 -1.849 -30.156 1.00 90.50 239 VAL A C 1
ATOM 1924 O O . VAL A 1 239 ? 10.431 -2.900 -30.523 1.00 90.50 239 VAL A O 1
ATOM 1927 N N . ASN A 1 240 ? 9.531 -0.899 -31.008 1.00 89.50 240 ASN A N 1
ATOM 1928 C CA . ASN A 1 240 ? 9.716 -1.020 -32.448 1.00 89.50 240 ASN A CA 1
ATOM 1929 C C . ASN A 1 240 ? 11.115 -0.560 -32.854 1.00 89.50 240 ASN A C 1
ATOM 1931 O O . ASN A 1 240 ? 11.602 0.470 -32.381 1.00 89.50 240 ASN A O 1
ATOM 1935 N N . TYR A 1 241 ? 11.737 -1.296 -33.766 1.00 87.06 241 TYR A N 1
ATOM 1936 C CA . TYR A 1 241 ? 13.035 -0.952 -34.325 1.00 87.06 241 TYR A CA 1
ATOM 1937 C C . TYR A 1 241 ? 13.127 -1.356 -35.789 1.00 87.06 241 TYR A C 1
ATOM 1939 O O . TYR A 1 241 ? 12.512 -2.325 -36.227 1.00 87.06 241 TYR A O 1
ATOM 1947 N N . SER A 1 242 ? 13.927 -0.620 -36.549 1.00 81.56 242 SER A N 1
ATOM 1948 C CA . SER A 1 242 ? 14.206 -0.950 -37.941 1.00 81.56 242 SER A CA 1
ATOM 1949 C C . SER A 1 242 ? 15.488 -1.767 -38.017 1.00 81.56 242 SER A C 1
ATOM 1951 O O . SER A 1 242 ? 16.551 -1.307 -37.591 1.00 81.56 242 SER A O 1
ATOM 1953 N N . ASP A 1 243 ? 15.40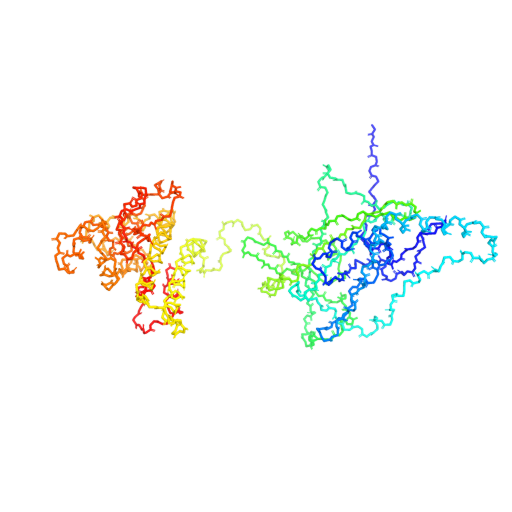9 -2.958 -38.595 1.00 69.88 243 ASP A N 1
ATOM 1954 C CA . ASP A 1 243 ? 16.583 -3.699 -39.045 1.00 69.88 243 ASP A CA 1
ATOM 1955 C C . ASP A 1 243 ? 16.707 -3.543 -40.568 1.00 69.88 243 ASP A C 1
ATOM 1957 O O . ASP A 1 243 ? 15.746 -3.188 -41.244 1.00 69.88 243 ASP A O 1
ATOM 1961 N N . SER A 1 244 ? 17.886 -3.818 -41.124 1.00 64.44 244 SER A N 1
ATOM 1962 C CA . SER A 1 244 ? 18.351 -3.514 -42.492 1.00 64.44 244 SER A CA 1
ATOM 1963 C C . SER A 1 244 ? 17.386 -3.844 -43.648 1.00 64.44 244 SER A C 1
ATOM 1965 O O . SER A 1 244 ? 17.631 -3.422 -44.778 1.00 64.44 244 SER A O 1
ATOM 1967 N N . CYS A 1 245 ? 16.322 -4.611 -43.407 1.00 61.41 245 CYS A N 1
ATOM 1968 C CA . CYS A 1 245 ? 15.312 -4.960 -44.399 1.00 61.41 245 CYS A CA 1
ATOM 1969 C C . CYS A 1 245 ? 13.853 -4.724 -43.963 1.00 61.41 245 CYS A C 1
ATOM 1971 O O . CYS A 1 245 ? 13.006 -4.672 -44.854 1.00 61.41 245 CYS A O 1
ATOM 1973 N N . ARG A 1 246 ? 13.526 -4.627 -42.660 1.00 71.81 246 ARG A N 1
ATOM 1974 C CA . ARG A 1 246 ? 12.141 -4.522 -42.146 1.00 71.81 246 ARG A CA 1
ATOM 1975 C C . ARG A 1 246 ? 12.082 -3.909 -40.745 1.00 71.81 246 ARG A C 1
ATOM 1977 O O . ARG A 1 246 ? 13.011 -4.085 -39.955 1.00 71.81 246 ARG A O 1
ATOM 1984 N N . ASP A 1 247 ? 10.947 -3.284 -40.448 1.00 80.94 247 ASP A N 1
ATOM 1985 C CA . ASP A 1 247 ? 10.562 -2.903 -39.091 1.00 80.94 247 ASP A CA 1
ATOM 1986 C C . ASP A 1 247 ? 10.144 -4.144 -38.297 1.00 80.94 247 ASP A C 1
ATOM 1988 O O . ASP A 1 247 ? 9.506 -5.057 -38.830 1.00 80.94 247 ASP A O 1
ATOM 1992 N N . ARG A 1 248 ? 10.564 -4.185 -37.037 1.00 82.50 248 ARG A N 1
ATOM 1993 C CA . ARG A 1 248 ? 10.421 -5.312 -36.115 1.00 82.50 248 ARG A CA 1
ATOM 1994 C C . ARG A 1 248 ? 9.974 -4.822 -34.750 1.00 82.50 248 ARG A C 1
ATOM 1996 O O . ARG A 1 248 ? 10.189 -3.657 -34.401 1.00 82.50 248 ARG A O 1
ATOM 2003 N N . THR A 1 249 ? 9.389 -5.722 -33.972 1.00 87.44 249 THR A N 1
ATOM 2004 C CA . THR A 1 249 ? 8.859 -5.426 -32.643 1.00 87.44 249 THR A CA 1
ATOM 2005 C C . THR A 1 249 ? 9.485 -6.357 -31.614 1.00 87.44 249 THR A C 1
ATOM 2007 O O . THR A 1 249 ? 9.385 -7.582 -31.679 1.00 87.44 249 THR A O 1
ATOM 2010 N N . LEU A 1 250 ? 10.127 -5.750 -30.623 1.00 89.81 250 LEU A N 1
ATOM 2011 C CA . LEU A 1 250 ? 10.619 -6.421 -29.431 1.00 89.81 250 LEU A CA 1
ATOM 2012 C C . LEU A 1 250 ? 9.632 -6.185 -28.288 1.00 89.81 250 LEU A C 1
ATOM 2014 O O . LEU A 1 250 ? 9.279 -5.042 -28.028 1.00 89.81 250 LEU A O 1
ATOM 2018 N N . PHE A 1 251 ? 9.201 -7.226 -27.586 1.00 93.06 251 PHE A N 1
ATOM 2019 C CA . PHE A 1 251 ? 8.381 -7.071 -26.387 1.00 93.06 251 PHE A CA 1
ATOM 2020 C C . PHE A 1 251 ? 9.261 -7.128 -25.151 1.00 93.06 251 PHE A C 1
ATOM 2022 O O . PHE A 1 251 ? 10.033 -8.074 -24.993 1.00 93.06 251 PHE A O 1
ATOM 2029 N N . SER A 1 252 ? 9.117 -6.142 -24.269 1.00 94.38 252 SER A N 1
ATOM 2030 C CA . SER A 1 252 ? 9.898 -6.055 -23.040 1.00 94.38 252 SER A CA 1
ATOM 2031 C C . SER A 1 252 ? 9.028 -5.754 -21.829 1.00 94.38 252 SER A C 1
ATOM 2033 O O . SER A 1 252 ? 8.004 -5.099 -21.950 1.00 94.38 252 SER A O 1
ATOM 2035 N N . GLY A 1 253 ? 9.412 -6.237 -20.651 1.00 94.62 253 GLY A N 1
ATOM 2036 C CA . GLY A 1 253 ? 8.692 -5.992 -19.401 1.00 94.62 253 GLY A CA 1
ATOM 2037 C C . GLY A 1 253 ? 9.644 -5.846 -18.229 1.00 94.62 253 GLY A C 1
ATOM 2038 O O . GLY A 1 253 ? 10.684 -6.501 -18.183 1.00 94.62 253 GLY A O 1
ATOM 2039 N N . LEU A 1 254 ? 9.303 -4.968 -17.289 1.00 94.75 254 LEU A N 1
ATOM 2040 C CA . LEU A 1 254 ? 10.109 -4.735 -16.094 1.00 94.75 254 LEU A CA 1
ATOM 2041 C C . LEU A 1 254 ? 9.914 -5.875 -15.098 1.00 94.75 254 LEU A C 1
ATOM 2043 O O . LEU A 1 254 ? 8.789 -6.139 -14.686 1.00 94.75 254 LEU A O 1
ATOM 2047 N N . VAL A 1 255 ? 11.008 -6.506 -14.675 1.00 94.31 255 VAL A N 1
ATOM 2048 C CA . VAL A 1 255 ? 10.986 -7.496 -13.594 1.00 94.31 255 VAL A CA 1
ATOM 2049 C C . VAL A 1 255 ? 10.918 -6.750 -12.254 1.00 94.31 255 VAL A C 1
ATOM 2051 O O . VAL A 1 255 ? 11.870 -6.041 -11.912 1.00 94.31 255 VAL A O 1
ATOM 2054 N N . PRO A 1 256 ? 9.831 -6.875 -11.470 1.00 92.56 256 PRO A N 1
ATOM 2055 C CA . PRO A 1 256 ? 9.642 -6.084 -10.260 1.00 92.56 256 PRO A CA 1
ATOM 2056 C C . PRO A 1 256 ? 10.397 -6.707 -9.078 1.00 92.56 256 PRO A C 1
ATOM 2058 O O . PRO A 1 256 ? 9.807 -7.273 -8.166 1.00 92.56 256 PRO A O 1
ATOM 2061 N N . VAL A 1 257 ? 11.728 -6.584 -9.065 1.00 91.38 257 VAL A N 1
ATOM 2062 C CA . VAL A 1 257 ? 12.590 -7.155 -8.007 1.00 91.38 257 VAL A CA 1
ATOM 2063 C C . VAL A 1 257 ? 12.230 -6.626 -6.606 1.00 91.38 257 VAL A C 1
ATOM 2065 O O . VAL A 1 257 ? 12.442 -7.310 -5.607 1.00 91.38 257 VAL A O 1
ATOM 2068 N N . GLY A 1 258 ? 11.635 -5.431 -6.512 1.00 87.44 258 GLY A N 1
ATOM 2069 C CA . GLY A 1 258 ? 11.108 -4.882 -5.255 1.00 87.44 258 GLY A CA 1
ATOM 2070 C C . GLY A 1 258 ? 9.955 -5.696 -4.650 1.00 87.44 258 GLY A C 1
ATOM 2071 O O . GLY A 1 258 ? 9.791 -5.702 -3.437 1.00 87.44 258 GLY A O 1
ATOM 2072 N N . SER A 1 259 ? 9.211 -6.455 -5.460 1.00 88.75 259 SER A N 1
ATOM 2073 C CA . SER A 1 259 ? 8.145 -7.356 -4.998 1.00 88.75 259 SER A CA 1
ATOM 2074 C C . SER A 1 259 ? 8.675 -8.681 -4.441 1.00 88.75 259 SER A C 1
ATOM 2076 O O . SER A 1 259 ? 7.893 -9.588 -4.169 1.00 88.75 259 SER A O 1
ATOM 2078 N N . ARG A 1 260 ? 9.991 -8.808 -4.223 1.00 87.31 260 ARG A N 1
ATOM 2079 C CA . ARG A 1 260 ? 10.594 -10.011 -3.644 1.00 87.31 260 ARG A CA 1
ATOM 2080 C C . ARG A 1 260 ? 9.954 -10.405 -2.315 1.00 87.31 260 ARG A C 1
ATOM 2082 O O . ARG A 1 260 ? 9.656 -11.578 -2.142 1.00 87.31 260 ARG A O 1
ATOM 2089 N N . GLU A 1 261 ? 9.715 -9.465 -1.402 1.00 86.31 261 GLU A N 1
ATOM 2090 C CA . GLU A 1 261 ? 9.134 -9.799 -0.090 1.00 86.31 261 GLU A CA 1
ATOM 2091 C C . GLU A 1 261 ? 7.707 -10.345 -0.225 1.00 86.31 261 GLU A C 1
ATOM 2093 O O . GLU A 1 261 ? 7.360 -11.334 0.413 1.00 86.31 261 GLU A O 1
ATOM 2098 N N . LYS A 1 262 ? 6.925 -9.799 -1.166 1.00 89.69 262 LYS A N 1
ATOM 2099 C CA . LYS A 1 262 ? 5.603 -10.325 -1.541 1.00 89.69 262 LYS A CA 1
ATOM 2100 C C . LYS A 1 262 ? 5.689 -11.776 -2.034 1.00 89.69 262 LYS A C 1
ATOM 2102 O O . LYS A 1 262 ? 4.851 -12.599 -1.681 1.00 89.69 262 LYS A O 1
ATOM 2107 N N . TRP A 1 263 ? 6.692 -12.099 -2.847 1.00 88.56 263 TRP A N 1
ATOM 2108 C CA . TRP A 1 263 ? 6.908 -13.454 -3.360 1.00 88.56 263 TRP A CA 1
ATOM 2109 C C . TRP A 1 263 ? 7.427 -14.422 -2.297 1.00 88.56 263 TRP A C 1
ATOM 2111 O O . TRP A 1 263 ? 7.021 -15.580 -2.281 1.00 88.56 263 TRP A O 1
ATOM 2121 N N . MET A 1 264 ? 8.306 -13.964 -1.408 1.00 86.19 264 MET A N 1
ATOM 2122 C CA . MET A 1 264 ? 8.892 -14.796 -0.355 1.00 86.19 264 MET A CA 1
ATOM 2123 C C . MET A 1 264 ? 7.901 -15.095 0.773 1.00 86.19 264 MET A C 1
ATOM 2125 O O . MET A 1 264 ? 7.925 -16.199 1.308 1.00 86.19 264 MET A O 1
ATOM 2129 N N . ALA A 1 265 ? 7.026 -14.144 1.109 1.00 85.19 265 ALA A N 1
ATOM 2130 C CA . ALA A 1 265 ? 6.044 -14.289 2.182 1.00 85.19 265 ALA A CA 1
ATOM 2131 C C . ALA A 1 265 ? 4.822 -15.142 1.799 1.00 85.19 265 ALA A C 1
ATOM 2133 O O . ALA A 1 265 ? 4.070 -15.563 2.675 1.00 85.19 265 ALA A O 1
ATOM 2134 N N . ALA A 1 266 ? 4.588 -15.390 0.506 1.00 87.75 266 ALA A N 1
ATOM 2135 C CA . ALA A 1 266 ? 3.394 -16.102 0.068 1.00 87.75 266 ALA A CA 1
ATOM 2136 C C . ALA A 1 266 ? 3.436 -17.604 0.438 1.00 87.75 266 ALA A C 1
ATOM 2138 O O . ALA A 1 266 ? 4.444 -18.270 0.175 1.00 87.75 266 ALA A O 1
ATOM 2139 N N . PRO A 1 267 ? 2.341 -18.167 0.988 1.00 87.44 267 PRO A N 1
ATOM 2140 C CA . PRO A 1 267 ? 2.248 -19.584 1.336 1.00 87.44 267 PRO A CA 1
ATOM 2141 C C . PRO A 1 267 ? 2.309 -20.496 0.102 1.00 87.44 267 PRO A C 1
ATOM 2143 O O . PRO A 1 267 ? 1.923 -20.101 -1.001 1.00 87.44 267 PRO A O 1
ATOM 2146 N N . VAL A 1 268 ? 2.778 -21.733 0.299 1.00 86.00 268 VAL A N 1
ATOM 2147 C CA . VAL A 1 268 ? 2.937 -22.762 -0.745 1.00 86.00 268 VAL A CA 1
ATOM 2148 C C . VAL A 1 268 ? 1.844 -23.825 -0.614 1.00 86.00 268 VAL A C 1
ATOM 2150 O O . VAL A 1 268 ? 1.578 -24.299 0.485 1.00 86.00 268 VAL A O 1
ATOM 2153 N N . ALA A 1 269 ? 1.215 -24.200 -1.731 1.00 80.44 269 ALA A N 1
ATOM 2154 C CA . ALA A 1 269 ? 0.184 -25.231 -1.806 1.00 80.44 269 ALA A CA 1
ATOM 2155 C C . ALA A 1 269 ? 0.481 -26.241 -2.930 1.00 80.44 269 ALA A C 1
ATOM 2157 O O . ALA A 1 269 ? 0.736 -25.856 -4.074 1.00 80.44 269 ALA A O 1
ATOM 2158 N N . ASP A 1 270 ? 0.392 -27.536 -2.610 1.00 70.81 270 ASP A N 1
ATOM 2159 C CA . ASP A 1 270 ? 0.782 -28.634 -3.510 1.00 70.81 270 ASP A CA 1
ATOM 2160 C C . ASP A 1 270 ? -0.350 -29.194 -4.382 1.00 70.81 270 ASP A C 1
ATOM 2162 O O . ASP A 1 270 ? -0.086 -29.916 -5.343 1.00 70.81 270 ASP A O 1
ATOM 2166 N N . THR A 1 271 ? -1.609 -28.855 -4.096 1.00 60.00 271 THR A N 1
ATOM 2167 C CA . THR A 1 271 ? -2.771 -29.399 -4.814 1.00 60.00 271 THR A CA 1
ATOM 2168 C C . THR A 1 271 ? -3.713 -28.315 -5.330 1.00 60.00 271 THR A C 1
ATOM 2170 O O . THR A 1 271 ? -4.161 -27.446 -4.586 1.00 60.00 271 THR A O 1
ATOM 2173 N N . LEU A 1 272 ? -4.102 -28.449 -6.605 1.00 52.78 272 LEU A N 1
ATOM 2174 C CA . LEU A 1 272 ? -5.218 -27.739 -7.254 1.00 52.78 272 LEU A CA 1
ATOM 2175 C C . LEU A 1 272 ? -6.601 -28.118 -6.681 1.00 52.78 272 LEU A C 1
ATOM 2177 O O . LEU A 1 272 ? -7.585 -27.447 -6.980 1.00 52.78 272 LEU A O 1
ATOM 2181 N N . ALA A 1 273 ? -6.681 -29.151 -5.834 1.00 41.53 273 ALA A N 1
ATOM 2182 C CA . ALA A 1 273 ? -7.904 -29.663 -5.199 1.00 41.53 273 ALA A CA 1
ATOM 2183 C C . ALA A 1 273 ? -8.507 -28.738 -4.113 1.00 41.53 273 ALA A C 1
ATOM 2185 O O . ALA A 1 273 ? -9.270 -29.191 -3.274 1.00 41.53 273 ALA A O 1
ATOM 2186 N N . GLY A 1 274 ? -8.157 -27.450 -4.131 1.00 39.78 274 GLY A N 1
ATOM 2187 C CA . GLY A 1 274 ? -8.765 -26.390 -3.321 1.00 39.78 274 GLY A CA 1
ATOM 2188 C C . GLY A 1 274 ? -9.268 -25.214 -4.166 1.00 39.78 274 GLY A C 1
ATOM 2189 O O . GLY A 1 274 ? -9.427 -24.112 -3.652 1.00 39.78 274 GLY A O 1
ATOM 2190 N N . ILE A 1 275 ? -9.452 -25.416 -5.478 1.00 43.22 275 ILE A N 1
ATOM 2191 C CA . ILE A 1 275 ? -10.350 -24.595 -6.303 1.00 43.22 275 ILE A CA 1
ATOM 2192 C C . ILE A 1 275 ? -11.654 -25.387 -6.452 1.00 43.22 275 ILE A C 1
ATOM 2194 O O . ILE A 1 275 ? -12.122 -25.665 -7.554 1.00 43.22 275 ILE A O 1
ATOM 2198 N N . GLU A 1 276 ? -12.217 -25.834 -5.330 1.00 33.62 276 GLU A N 1
ATOM 2199 C CA . GLU A 1 276 ? -13.651 -26.057 -5.317 1.00 33.62 276 GLU A CA 1
ATOM 2200 C C . GLU A 1 276 ? -14.292 -24.677 -5.449 1.00 33.62 276 GLU A C 1
ATOM 2202 O O . GLU A 1 276 ? -13.848 -23.689 -4.856 1.00 33.62 276 GLU A O 1
ATOM 2207 N N . ILE A 1 277 ? -15.304 -24.599 -6.311 1.00 39.91 277 ILE A N 1
ATOM 2208 C CA . ILE A 1 277 ? -16.325 -23.565 -6.225 1.00 39.91 277 ILE A CA 1
ATOM 2209 C C . ILE A 1 277 ? -16.986 -23.819 -4.875 1.00 39.91 277 ILE A C 1
ATOM 2211 O O . ILE A 1 277 ? -18.004 -24.500 -4.800 1.00 39.91 277 ILE A O 1
ATOM 2215 N N . ASP A 1 278 ? -16.355 -23.348 -3.806 1.00 33.41 278 ASP A N 1
ATOM 2216 C CA . ASP A 1 278 ? -16.985 -23.294 -2.510 1.00 33.41 278 ASP A CA 1
ATOM 2217 C C . ASP A 1 278 ? -18.010 -22.180 -2.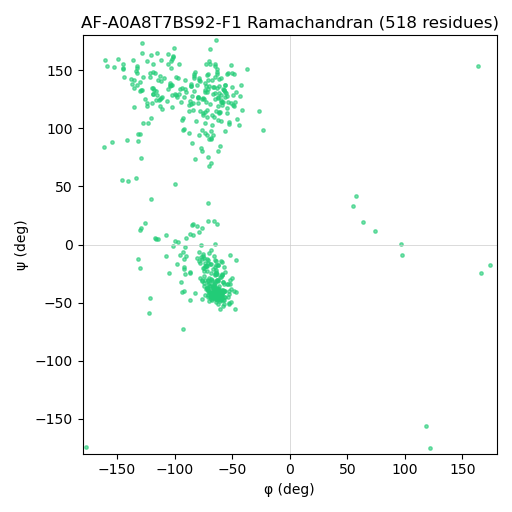643 1.00 33.41 278 ASP A C 1
ATOM 2219 O O . ASP A 1 278 ? -17.727 -20.980 -2.553 1.00 33.41 278 ASP A O 1
ATOM 2223 N N . SER A 1 279 ? -19.226 -22.614 -2.973 1.00 32.88 279 SER A N 1
ATOM 2224 C CA . SER A 1 279 ? -20.422 -22.059 -2.372 1.00 32.88 279 SER A CA 1
ATOM 2225 C C . SER A 1 279 ? -20.048 -21.523 -1.000 1.00 32.88 279 SER A C 1
ATOM 2227 O O . SER A 1 279 ? -19.611 -22.276 -0.135 1.00 32.88 279 SER A O 1
ATOM 2229 N N . SER A 1 280 ? -20.156 -20.205 -0.874 1.00 40.28 280 SER A N 1
ATOM 2230 C CA . SER A 1 280 ? -20.246 -19.475 0.379 1.00 40.28 280 SER A CA 1
ATOM 2231 C C . SER A 1 280 ? -20.768 -20.370 1.502 1.00 40.28 280 SER A C 1
ATOM 2233 O O . SER A 1 280 ? -21.971 -20.592 1.535 1.00 40.28 280 SER A O 1
ATOM 2235 N N . GLU A 1 281 ? -19.878 -20.919 2.337 1.00 38.25 281 GLU A N 1
ATOM 2236 C CA . GLU A 1 281 ? -20.134 -21.267 3.745 1.00 38.25 281 GLU A CA 1
ATOM 2237 C C . GLU A 1 281 ? -18.997 -22.029 4.450 1.00 38.25 281 GLU A C 1
ATOM 2239 O O . GLU A 1 281 ? -18.996 -22.012 5.676 1.00 38.25 281 GLU A O 1
ATOM 2244 N N . GLN A 1 282 ? -18.009 -22.651 3.786 1.00 38.91 282 GLN A N 1
ATOM 2245 C CA . GLN A 1 282 ? -17.068 -23.532 4.517 1.00 38.91 282 GLN A CA 1
ATOM 2246 C C . GLN A 1 282 ? -15.591 -23.460 4.086 1.00 38.91 282 GLN A C 1
ATOM 2248 O O . GLN A 1 282 ? -14.950 -24.476 3.862 1.00 38.91 282 GLN A O 1
ATOM 2253 N N . ALA A 1 283 ? -15.001 -22.261 4.079 1.00 36.09 283 ALA A N 1
ATOM 2254 C CA . ALA A 1 283 ? -13.539 -22.110 4.042 1.00 36.09 283 ALA A CA 1
ATOM 2255 C C . ALA A 1 283 ? -13.060 -20.884 4.839 1.00 36.09 283 ALA A C 1
ATOM 2257 O O . ALA A 1 283 ? -12.369 -20.006 4.328 1.00 36.09 283 ALA A O 1
ATOM 2258 N N . PHE A 1 284 ? -13.437 -20.832 6.114 1.00 36.00 284 PHE A N 1
ATOM 2259 C CA . PHE A 1 284 ? -12.634 -20.178 7.142 1.00 36.00 284 PHE A CA 1
ATOM 2260 C C . PHE A 1 284 ? -12.169 -21.293 8.073 1.00 36.00 284 PHE A C 1
ATOM 2262 O O . PHE A 1 284 ? -13.003 -22.032 8.595 1.00 36.00 284 PHE A O 1
ATOM 2269 N N . ASP A 1 285 ? -10.859 -21.423 8.290 1.00 36.31 285 ASP A N 1
ATOM 2270 C CA . ASP A 1 285 ? -10.433 -21.981 9.568 1.00 36.31 285 ASP A CA 1
ATOM 2271 C C . ASP A 1 285 ? -11.057 -21.092 10.651 1.00 36.31 285 ASP A C 1
ATOM 2273 O O . ASP A 1 285 ? -11.073 -19.859 10.544 1.00 36.31 285 ASP A O 1
ATOM 2277 N N . SER A 1 286 ? -11.680 -21.737 11.623 1.00 42.22 286 SER A N 1
ATOM 2278 C CA . SER A 1 286 ? -12.379 -21.120 12.737 1.00 42.22 286 SER A CA 1
ATOM 2279 C C . SER A 1 286 ? -11.469 -20.113 13.444 1.00 42.22 286 SER A C 1
ATOM 2281 O O . SER A 1 286 ? -10.584 -20.509 14.198 1.00 42.22 286 SER A O 1
ATOM 2283 N N . GLY A 1 287 ? -11.685 -18.812 13.218 1.00 46.19 287 GLY A N 1
ATOM 2284 C CA . GLY A 1 287 ? -11.093 -17.784 14.077 1.00 46.19 287 GLY A CA 1
ATOM 2285 C C . GLY A 1 287 ? -11.102 -16.335 13.584 1.00 46.19 287 GLY A C 1
ATOM 2286 O O . GLY A 1 287 ? -11.050 -15.432 14.417 1.00 46.19 287 GLY A O 1
ATOM 2287 N N . ILE A 1 288 ? -11.166 -16.055 12.276 1.00 54.12 288 ILE A N 1
ATOM 2288 C CA . ILE A 1 288 ? -11.137 -14.659 11.789 1.00 54.12 288 ILE A CA 1
ATOM 2289 C C . ILE A 1 288 ? -12.255 -14.435 10.773 1.00 54.12 288 ILE A C 1
ATOM 2291 O O . ILE A 1 288 ? -12.119 -14.731 9.590 1.00 54.12 288 ILE A O 1
ATOM 2295 N N . SER A 1 289 ? -13.385 -13.922 11.260 1.00 69.06 289 SER A N 1
ATOM 2296 C CA . SER A 1 289 ? -14.536 -13.554 10.437 1.00 69.06 289 SER A CA 1
ATOM 2297 C C . SER A 1 289 ? -14.177 -12.425 9.454 1.00 69.06 289 SER A C 1
ATOM 2299 O O . SER A 1 289 ? -13.337 -11.574 9.738 1.00 69.06 289 SER A O 1
ATOM 2301 N N . HIS A 1 290 ? -14.836 -12.358 8.292 1.00 74.81 290 HIS A N 1
ATOM 2302 C CA . HIS A 1 290 ? -14.681 -11.221 7.366 1.00 74.81 290 HIS A CA 1
ATOM 2303 C C . HIS A 1 290 ? -14.963 -9.871 8.053 1.00 74.81 290 HIS A C 1
ATOM 2305 O O . HIS A 1 290 ? -14.302 -8.878 7.764 1.00 74.81 290 HIS A O 1
ATOM 2311 N N . ALA A 1 291 ? -15.899 -9.862 9.008 1.00 78.62 291 ALA A N 1
ATOM 2312 C CA . ALA A 1 291 ? -16.188 -8.706 9.847 1.00 78.62 291 ALA A CA 1
ATOM 2313 C C . ALA A 1 291 ? -14.975 -8.291 10.695 1.00 78.62 291 ALA A C 1
ATOM 2315 O O . ALA A 1 291 ? -14.693 -7.104 10.776 1.00 78.62 291 ALA A O 1
ATOM 2316 N N . ARG A 1 292 ? -14.211 -9.244 11.244 1.00 83.38 292 ARG A N 1
ATOM 2317 C CA . ARG A 1 292 ? -12.973 -8.969 11.987 1.00 83.38 292 ARG A CA 1
ATOM 2318 C C . ARG A 1 292 ? -11.915 -8.290 11.118 1.00 83.38 292 ARG A C 1
ATOM 2320 O O . ARG A 1 292 ? -11.320 -7.311 11.544 1.00 83.38 292 ARG A O 1
ATOM 2327 N N . ILE A 1 293 ? -11.727 -8.747 9.878 1.00 83.12 293 ILE A N 1
ATOM 2328 C CA . ILE A 1 293 ? -10.771 -8.124 8.940 1.00 83.12 293 ILE A CA 1
ATOM 2329 C C . ILE A 1 293 ? -11.199 -6.694 8.584 1.00 83.12 293 ILE A C 1
ATOM 2331 O O . ILE A 1 293 ? -10.362 -5.793 8.540 1.00 83.12 293 ILE A O 1
ATOM 2335 N N . LEU A 1 294 ? -12.496 -6.480 8.333 1.00 86.19 294 LEU A N 1
ATOM 2336 C CA . LEU A 1 294 ? -13.036 -5.145 8.061 1.00 86.19 294 LEU A CA 1
ATOM 2337 C C . LEU A 1 294 ? -12.871 -4.226 9.272 1.00 86.19 294 LEU A C 1
ATOM 2339 O O . LEU A 1 294 ? -12.383 -3.115 9.123 1.00 86.19 294 LEU A O 1
ATOM 2343 N N . PHE A 1 295 ? -13.187 -4.715 10.471 1.00 90.00 295 PHE A N 1
ATOM 2344 C CA . PHE A 1 295 ? -12.991 -3.964 11.706 1.00 90.00 295 PHE A CA 1
ATOM 2345 C C . PHE A 1 295 ? -11.526 -3.577 11.915 1.00 90.00 295 PHE A C 1
ATOM 2347 O O . PHE A 1 295 ? -11.226 -2.435 12.260 1.00 90.00 295 PHE A O 1
ATOM 2354 N N . GLN A 1 296 ? -10.605 -4.506 11.645 1.00 89.94 296 GLN A N 1
ATOM 2355 C CA . GLN A 1 296 ? -9.179 -4.229 11.752 1.00 89.94 296 GLN A CA 1
ATOM 2356 C C . GLN A 1 296 ? -8.734 -3.144 10.773 1.00 89.94 296 GLN A C 1
ATOM 2358 O O . GLN A 1 296 ? -8.047 -2.199 11.148 1.00 89.94 296 GLN A O 1
ATOM 2363 N N . THR A 1 297 ? -9.165 -3.261 9.519 1.00 88.56 297 THR A N 1
ATOM 2364 C CA . THR A 1 297 ? -8.756 -2.348 8.446 1.00 88.56 297 THR A CA 1
ATOM 2365 C C . THR A 1 297 ? -9.349 -0.948 8.624 1.00 88.56 297 THR A C 1
ATOM 2367 O O . THR A 1 297 ? -8.641 0.036 8.421 1.00 88.56 297 THR A O 1
ATOM 2370 N N . ASP A 1 298 ? -10.623 -0.859 9.012 1.00 89.31 298 ASP A N 1
ATOM 2371 C CA . ASP A 1 298 ? -11.372 0.401 9.038 1.00 89.31 298 ASP A CA 1
ATOM 2372 C C . ASP A 1 298 ? -11.270 1.124 10.394 1.00 89.31 298 ASP A C 1
ATOM 2374 O O . ASP A 1 298 ? -11.402 2.344 10.446 1.00 89.31 298 ASP A O 1
ATOM 2378 N N . VAL A 1 299 ? -11.023 0.404 11.499 1.00 93.00 299 VAL A N 1
ATOM 2379 C CA . VAL A 1 299 ? -11.070 0.976 12.859 1.00 93.00 299 VAL A CA 1
ATOM 2380 C C . VAL A 1 299 ? -9.755 0.808 13.610 1.00 93.00 299 VAL A C 1
ATOM 2382 O O . VAL A 1 299 ? -9.165 1.806 14.033 1.00 93.00 299 VAL A O 1
ATOM 2385 N N . THR A 1 300 ? -9.284 -0.430 13.808 1.00 92.19 300 THR A N 1
ATOM 2386 C CA . THR A 1 300 ? -8.156 -0.659 14.727 1.00 92.19 300 THR A CA 1
ATOM 2387 C C . THR A 1 300 ? -6.838 -0.142 14.160 1.00 92.19 300 THR A C 1
ATOM 2389 O O . THR A 1 300 ? -6.106 0.534 14.878 1.00 92.19 300 THR A O 1
ATOM 2392 N N . GLU A 1 301 ? -6.549 -0.372 12.878 1.00 91.25 301 GLU A N 1
ATOM 2393 C CA . GLU A 1 301 ? -5.321 0.105 12.233 1.00 91.25 301 GLU A CA 1
ATOM 2394 C C . GLU A 1 301 ? -5.242 1.645 12.183 1.00 91.25 301 GLU A C 1
ATOM 2396 O O . GLU A 1 301 ? -4.245 2.202 12.654 1.00 91.25 301 GLU A O 1
ATOM 2401 N N . PRO A 1 302 ? -6.279 2.384 11.735 1.00 93.69 302 PRO A N 1
ATOM 2402 C CA . PRO A 1 302 ? -6.284 3.843 11.834 1.00 93.69 302 PRO A CA 1
ATOM 2403 C C . PRO A 1 302 ? -6.105 4.360 13.266 1.00 93.69 302 PRO A C 1
ATOM 2405 O O . PRO A 1 302 ? -5.354 5.312 13.485 1.00 93.69 302 PRO A O 1
ATOM 2408 N N . TRP A 1 303 ? -6.736 3.724 14.260 1.00 93.06 303 TRP A N 1
ATOM 2409 C CA . TRP A 1 303 ? -6.562 4.102 15.664 1.00 93.06 303 TRP A CA 1
ATOM 2410 C C . TRP A 1 303 ? -5.116 3.883 16.136 1.00 93.06 303 TRP A C 1
ATOM 2412 O O . TRP A 1 303 ? -4.517 4.790 16.722 1.00 93.06 303 TRP A O 1
ATOM 2422 N N . LYS A 1 304 ? -4.501 2.738 15.826 1.00 91.81 304 LYS A N 1
ATOM 2423 C CA . LYS A 1 304 ? -3.085 2.481 16.135 1.00 91.81 304 LYS A CA 1
ATOM 2424 C C . LYS A 1 304 ? -2.167 3.538 15.537 1.00 91.81 304 LYS A C 1
ATOM 2426 O O . LYS A 1 304 ? -1.317 4.071 16.248 1.00 91.81 304 LYS A O 1
ATOM 2431 N N . ILE A 1 305 ? -2.387 3.903 14.273 1.00 91.69 305 ILE A N 1
ATOM 2432 C CA . ILE A 1 305 ? -1.613 4.950 13.596 1.00 91.69 305 ILE A CA 1
ATOM 2433 C C . ILE A 1 305 ? -1.710 6.275 14.365 1.00 91.69 305 ILE A C 1
ATOM 2435 O O . ILE A 1 305 ? -0.698 6.956 14.532 1.00 91.69 305 ILE A O 1
ATOM 2439 N N . LEU A 1 306 ? -2.886 6.643 14.888 1.00 91.50 306 LEU A N 1
ATOM 2440 C CA . LEU A 1 306 ? -3.034 7.851 15.712 1.00 91.50 306 LEU A CA 1
ATOM 2441 C C . LEU A 1 306 ? -2.235 7.775 17.016 1.00 91.50 306 LEU A C 1
ATOM 2443 O O . LEU A 1 306 ? -1.630 8.771 17.424 1.00 91.50 306 LEU A O 1
ATOM 2447 N N . VAL A 1 307 ? -2.199 6.607 17.659 1.00 90.38 307 VAL A N 1
ATOM 2448 C CA . VAL A 1 307 ? -1.418 6.385 18.883 1.00 90.38 307 VAL A CA 1
ATOM 2449 C C . VAL A 1 307 ? 0.083 6.470 18.609 1.00 90.38 307 VAL A C 1
ATOM 2451 O O . VAL A 1 307 ? 0.796 7.166 19.335 1.00 90.38 307 VAL A O 1
ATOM 2454 N N . GLU A 1 308 ? 0.563 5.832 17.544 1.00 90.19 308 GLU A N 1
ATOM 2455 C CA . GLU A 1 308 ? 1.967 5.894 17.129 1.00 90.19 308 GLU A CA 1
ATOM 2456 C C . GLU A 1 308 ? 2.387 7.317 16.754 1.00 90.19 308 GLU A C 1
ATOM 2458 O O . GLU A 1 308 ? 3.446 7.792 17.172 1.00 90.19 308 GLU A O 1
ATOM 2463 N N . GLN A 1 309 ? 1.541 8.037 16.011 1.00 89.94 309 GLN A N 1
ATOM 2464 C CA . GLN A 1 309 ? 1.784 9.437 15.672 1.00 89.94 309 GLN A CA 1
ATOM 2465 C C . GLN A 1 309 ? 1.875 10.307 16.928 1.00 89.94 309 GLN A C 1
ATOM 2467 O O . GLN A 1 309 ? 2.775 11.144 17.024 1.00 89.94 309 GLN A O 1
ATOM 2472 N N . ALA A 1 310 ? 0.985 10.108 17.901 1.00 88.00 310 ALA A N 1
ATOM 2473 C CA . ALA A 1 310 ? 1.010 10.849 19.155 1.00 88.00 310 ALA A CA 1
ATOM 2474 C C . ALA A 1 310 ? 2.293 10.582 19.962 1.00 88.00 310 ALA A C 1
ATOM 2476 O O . ALA A 1 310 ? 2.929 11.538 20.413 1.00 88.00 310 ALA A O 1
ATOM 2477 N N . GLU A 1 311 ? 2.731 9.324 20.080 1.00 86.31 311 GLU A N 1
ATOM 2478 C CA . GLU A 1 311 ? 3.984 8.974 20.769 1.00 86.31 311 GLU A CA 1
ATOM 2479 C C . GLU A 1 311 ? 5.220 9.506 20.035 1.00 86.31 311 GLU A C 1
ATOM 2481 O O . GLU A 1 311 ? 6.095 10.117 20.651 1.00 86.31 311 GLU A O 1
ATOM 2486 N N . PHE A 1 312 ? 5.269 9.397 18.706 1.00 86.44 312 PHE A N 1
ATOM 2487 C CA . PHE A 1 312 ? 6.360 9.975 17.920 1.00 86.44 312 PHE A CA 1
ATOM 2488 C C . PHE A 1 312 ? 6.473 11.493 18.136 1.00 86.44 312 PHE A C 1
ATOM 2490 O O . PHE A 1 312 ? 7.571 12.046 18.257 1.00 86.44 312 PHE A O 1
ATOM 2497 N N . LYS A 1 313 ? 5.335 12.194 18.214 1.00 85.06 313 LYS A N 1
ATOM 2498 C CA . LYS A 1 313 ? 5.300 13.638 18.483 1.00 85.06 313 LYS A CA 1
ATOM 2499 C C . LYS A 1 313 ? 5.664 13.977 19.922 1.00 85.06 313 LYS A C 1
ATOM 2501 O O . LYS A 1 313 ? 6.380 14.955 20.125 1.00 85.06 313 LYS A O 1
ATOM 2506 N N . LYS A 1 314 ? 5.248 13.173 20.897 1.00 83.69 314 LYS A N 1
ATOM 2507 C CA . LYS A 1 314 ? 5.663 13.290 22.302 1.00 83.69 314 LYS A CA 1
ATOM 2508 C C . LYS A 1 314 ? 7.180 13.191 22.442 1.00 83.69 314 LYS A C 1
ATOM 2510 O O . LYS A 1 314 ? 7.802 14.065 23.050 1.00 83.69 314 LYS A O 1
ATOM 2515 N N . GLU A 1 315 ? 7.797 12.197 21.799 1.00 82.62 315 GLU A N 1
ATOM 2516 C CA . GLU A 1 315 ? 9.255 12.075 21.743 1.00 82.62 315 GLU A CA 1
ATOM 2517 C C . GLU A 1 315 ? 9.899 13.274 21.040 1.00 82.62 315 GLU A C 1
ATOM 2519 O O . GLU A 1 315 ? 10.851 13.852 21.566 1.00 82.62 315 GLU A O 1
ATOM 2524 N N . GLY A 1 316 ? 9.373 13.687 19.885 1.00 80.12 316 GLY A N 1
ATOM 2525 C CA . GLY A 1 316 ? 9.886 14.836 19.138 1.00 80.12 316 GLY A CA 1
ATOM 2526 C C . GLY A 1 316 ? 9.844 16.149 19.929 1.00 80.12 316 GLY A C 1
ATOM 2527 O O . GLY A 1 316 ? 10.825 16.890 19.927 1.00 80.12 316 GLY A O 1
ATOM 2528 N N . LEU A 1 317 ? 8.750 16.409 20.652 1.00 75.69 317 LEU A N 1
ATOM 2529 C CA . LEU A 1 317 ? 8.582 17.589 21.508 1.00 75.69 317 LEU A CA 1
ATOM 2530 C C . LEU A 1 317 ? 9.499 17.537 22.741 1.00 75.69 317 LEU A C 1
ATOM 2532 O O . LEU A 1 317 ? 10.036 18.564 23.151 1.00 75.69 317 LEU A O 1
ATOM 2536 N N . SER A 1 318 ? 9.732 16.344 23.302 1.00 69.94 318 SER A N 1
ATOM 2537 C CA . SER A 1 318 ? 10.653 16.146 24.434 1.00 69.94 318 SER A CA 1
ATOM 2538 C C . SER A 1 318 ? 12.131 16.334 24.061 1.00 69.94 318 SER A C 1
ATOM 2540 O O . SER A 1 318 ? 12.929 16.767 24.891 1.00 69.94 318 SER A O 1
ATOM 2542 N N . ARG A 1 319 ? 12.505 16.067 22.800 1.00 67.19 319 ARG A N 1
ATOM 2543 C CA . ARG A 1 319 ? 13.880 16.172 22.274 1.00 67.19 319 ARG A CA 1
ATOM 2544 C C . ARG A 1 319 ? 14.282 17.587 21.839 1.00 67.19 319 ARG A C 1
ATOM 2546 O O . ARG A 1 319 ? 15.265 17.718 21.110 1.00 67.19 319 ARG A O 1
ATOM 2553 N N . SER A 1 320 ? 13.556 18.625 22.274 1.00 53.72 320 SER A N 1
ATOM 2554 C CA . SER A 1 320 ? 13.825 20.031 21.935 1.00 53.72 320 SER A CA 1
ATOM 2555 C C . SER A 1 320 ? 15.330 20.342 21.964 1.00 53.72 320 SER A C 1
ATOM 2557 O O . SER A 1 320 ? 16.009 20.199 22.985 1.00 53.72 320 SER A O 1
ATOM 2559 N N . PHE A 1 321 ? 15.871 20.682 20.791 1.00 48.41 321 PHE A N 1
ATOM 2560 C CA . PHE A 1 321 ? 17.298 20.867 20.564 1.00 48.41 321 PHE A CA 1
ATOM 2561 C C . PHE A 1 321 ? 17.794 22.077 21.359 1.00 48.41 321 PHE A C 1
ATOM 2563 O O . PHE A 1 321 ? 17.560 23.220 20.982 1.00 48.41 321 PHE A O 1
ATOM 2570 N N . THR A 1 322 ? 18.580 21.838 22.406 1.00 49.38 322 THR A N 1
ATOM 2571 C CA . THR A 1 322 ? 19.222 22.864 23.250 1.00 49.38 322 THR A CA 1
ATOM 2572 C C . THR A 1 322 ? 20.285 23.722 22.536 1.00 49.38 322 THR A C 1
ATOM 2574 O O . THR A 1 322 ? 21.153 24.294 23.191 1.00 49.38 322 THR A O 1
ATOM 2577 N N . ARG A 1 323 ? 20.287 23.806 21.196 1.00 42.91 323 ARG A N 1
ATOM 2578 C CA . ARG A 1 323 ? 21.424 24.338 20.421 1.00 42.91 323 ARG A CA 1
ATOM 2579 C C . ARG A 1 323 ? 21.189 25.630 19.642 1.00 42.91 323 ARG A C 1
ATOM 2581 O O . ARG A 1 323 ? 22.118 26.073 18.973 1.00 42.91 323 ARG A O 1
ATOM 2588 N N . PHE A 1 324 ? 20.029 26.268 19.753 1.00 47.62 324 PHE A N 1
ATOM 2589 C CA . PHE A 1 324 ? 19.837 27.607 19.195 1.00 47.62 324 PHE A CA 1
ATOM 2590 C C . PHE A 1 324 ? 19.391 28.575 20.286 1.00 47.62 324 PHE A C 1
ATOM 2592 O O . PHE A 1 324 ? 18.246 28.548 20.725 1.00 47.62 324 PHE A O 1
ATOM 2599 N N . ASP A 1 325 ? 20.334 29.422 20.711 1.00 45.91 325 ASP A N 1
ATOM 2600 C CA . ASP A 1 325 ? 20.104 30.625 21.514 1.00 45.91 325 ASP A CA 1
ATOM 2601 C C . ASP A 1 325 ? 19.194 31.565 20.710 1.00 45.91 325 ASP A C 1
ATOM 2603 O O . ASP A 1 325 ? 19.642 32.439 19.965 1.00 45.91 325 ASP A O 1
ATOM 2607 N N . THR A 1 326 ? 17.889 31.335 20.806 1.00 47.34 326 THR A N 1
ATOM 2608 C CA . THR A 1 326 ? 16.874 32.253 20.303 1.00 47.34 326 THR A CA 1
ATOM 2609 C C . THR A 1 326 ? 16.194 32.818 21.534 1.00 47.34 326 THR A C 1
ATOM 2611 O O . THR A 1 326 ? 15.624 32.089 22.338 1.00 47.34 326 THR A O 1
ATOM 2614 N N . SER A 1 327 ? 16.311 34.126 21.721 1.00 47.28 327 SER A N 1
ATOM 2615 C CA . SER A 1 327 ? 15.835 34.896 22.873 1.00 47.28 327 SER A CA 1
ATOM 2616 C C . SER A 1 327 ? 14.299 35.035 22.942 1.00 47.28 327 SER A C 1
ATOM 2618 O O . SER A 1 327 ? 13.784 36.064 23.375 1.00 47.28 327 SER A O 1
ATOM 2620 N N . GLY A 1 328 ? 13.564 33.995 22.537 1.00 50.44 328 GLY A N 1
ATOM 2621 C CA . GLY A 1 328 ? 12.112 33.851 22.636 1.00 50.44 328 GLY A CA 1
ATOM 2622 C C . GLY A 1 328 ? 11.761 32.502 23.269 1.00 50.44 328 GLY A C 1
ATOM 2623 O O . GLY A 1 328 ? 12.434 31.509 23.020 1.00 50.44 328 GLY A O 1
ATOM 2624 N N . SER A 1 329 ? 10.751 32.494 24.141 1.00 54.53 329 SER A N 1
ATOM 2625 C CA . SER A 1 329 ? 10.305 31.361 24.965 1.00 54.53 329 SER A CA 1
ATOM 2626 C C . SER A 1 329 ? 10.232 30.034 24.193 1.00 54.53 329 SER A C 1
ATOM 2628 O O . SER A 1 329 ? 9.269 29.774 23.477 1.00 54.53 329 SER A O 1
ATOM 2630 N N . SER A 1 330 ? 11.218 29.149 24.385 1.00 58.09 330 SER A N 1
ATOM 2631 C CA . SER A 1 330 ? 11.182 27.774 23.858 1.00 58.09 330 SER A CA 1
ATOM 2632 C C . SER A 1 330 ? 9.951 26.986 24.338 1.00 58.09 330 SER A C 1
ATOM 2634 O O . SER A 1 330 ? 9.616 25.981 23.718 1.00 58.09 330 SER A O 1
ATOM 2636 N N . GLY A 1 331 ? 9.290 27.411 25.423 1.00 62.91 331 GLY A N 1
ATOM 2637 C CA . GLY A 1 331 ? 8.049 26.802 25.907 1.00 62.91 331 GLY A CA 1
ATOM 2638 C C . GLY A 1 331 ? 6.859 27.102 24.993 1.00 62.91 331 GLY A C 1
ATOM 2639 O O . GLY A 1 331 ? 6.143 26.182 24.601 1.00 62.91 331 GLY A O 1
ATOM 2640 N N . ASP A 1 332 ? 6.712 28.355 24.558 1.00 67.88 332 ASP A N 1
ATOM 2641 C CA . ASP A 1 332 ? 5.531 28.820 23.817 1.00 67.88 332 ASP A CA 1
ATOM 2642 C C . ASP A 1 332 ? 5.402 28.122 22.450 1.00 67.88 332 ASP A C 1
ATOM 2644 O O . ASP A 1 332 ? 4.299 27.772 22.022 1.00 67.88 332 ASP A O 1
ATOM 2648 N N . GLU A 1 333 ? 6.531 27.862 21.781 1.00 73.75 333 GLU A N 1
ATOM 2649 C CA . GLU A 1 333 ? 6.570 27.145 20.499 1.00 73.75 333 GLU A CA 1
ATOM 2650 C C . GLU A 1 333 ? 6.240 25.652 20.665 1.00 73.75 333 GLU A C 1
ATOM 2652 O O . GLU A 1 333 ? 5.477 25.092 19.874 1.00 73.75 333 GLU A O 1
ATOM 2657 N N . THR A 1 334 ? 6.731 25.011 21.734 1.00 76.94 334 THR A N 1
ATOM 2658 C CA . THR A 1 334 ? 6.391 23.608 22.029 1.00 76.94 334 THR A CA 1
ATOM 2659 C C . THR A 1 334 ? 4.920 23.429 22.398 1.00 76.94 334 THR A C 1
ATOM 2661 O O . THR A 1 334 ? 4.297 22.451 21.982 1.00 76.94 334 THR A O 1
ATOM 2664 N N . ASP A 1 335 ? 4.333 24.383 23.122 1.00 77.50 335 ASP A N 1
ATOM 2665 C CA . ASP A 1 335 ? 2.917 24.354 23.490 1.00 77.50 335 ASP A CA 1
ATOM 2666 C C . ASP A 1 335 ? 2.014 24.687 22.296 1.00 77.50 335 ASP A C 1
ATOM 2668 O O . ASP A 1 335 ? 0.928 24.122 22.153 1.00 77.50 335 ASP A O 1
ATOM 2672 N N . ARG A 1 336 ? 2.458 25.560 21.382 1.00 78.31 336 ARG A N 1
ATOM 2673 C CA . ARG A 1 336 ? 1.802 25.773 20.084 1.00 78.31 336 ARG A CA 1
ATOM 2674 C C . ARG A 1 336 ? 1.775 24.490 19.256 1.00 78.31 336 ARG A C 1
ATOM 2676 O O . ARG A 1 336 ? 0.690 24.021 18.927 1.00 78.31 336 ARG A O 1
ATOM 2683 N N . ALA A 1 337 ? 2.931 23.871 19.019 1.00 81.44 337 ALA A N 1
ATOM 2684 C CA . ALA A 1 337 ? 3.012 22.622 18.266 1.00 81.44 337 ALA A CA 1
ATOM 2685 C C . ALA A 1 337 ? 2.147 21.513 18.894 1.00 81.44 337 ALA A C 1
ATOM 2687 O O . ALA A 1 337 ? 1.449 20.789 18.184 1.00 81.44 337 ALA A O 1
ATOM 2688 N N . ARG A 1 338 ? 2.127 21.406 20.231 1.00 83.94 338 ARG A N 1
ATOM 2689 C CA . ARG A 1 338 ? 1.277 20.442 20.946 1.00 83.94 338 ARG A CA 1
ATOM 2690 C C . ARG A 1 338 ? -0.213 20.662 20.681 1.00 83.94 338 ARG A C 1
ATOM 2692 O O . ARG A 1 338 ? -0.937 19.688 20.496 1.00 83.94 338 ARG A O 1
ATOM 2699 N N . ARG A 1 339 ? -0.676 21.913 20.648 1.00 82.75 339 ARG A N 1
ATOM 2700 C CA . ARG A 1 339 ? -2.085 22.247 20.379 1.00 82.75 339 ARG A CA 1
ATOM 2701 C C . ARG A 1 339 ? -2.491 21.923 18.954 1.00 82.75 339 ARG A C 1
ATOM 2703 O O . ARG A 1 339 ? -3.481 21.227 18.773 1.00 82.75 339 ARG A O 1
ATOM 2710 N N . THR A 1 340 ? -1.684 22.325 17.973 1.00 85.94 340 THR A N 1
ATOM 2711 C CA . THR A 1 340 ? -1.910 21.960 16.568 1.00 85.94 340 THR A CA 1
ATOM 2712 C C . THR A 1 340 ? -1.987 20.442 16.407 1.00 85.94 340 THR A C 1
ATOM 2714 O O . THR A 1 340 ? -2.845 19.925 15.699 1.00 85.94 340 THR A O 1
ATOM 2717 N N . HIS A 1 341 ? -1.130 19.696 17.112 1.00 86.94 341 HIS A N 1
ATOM 2718 C CA . HIS A 1 341 ? -1.191 18.237 17.105 1.00 86.94 341 HIS A CA 1
ATOM 2719 C C . HIS A 1 341 ? -2.467 17.684 17.741 1.00 86.94 341 HIS A C 1
ATOM 2721 O O . HIS A 1 341 ? -3.055 16.776 17.166 1.00 86.94 341 HIS A O 1
ATOM 2727 N N . ARG A 1 342 ? -2.929 18.234 18.868 1.00 88.06 342 ARG A N 1
ATOM 2728 C CA . ARG A 1 342 ? -4.206 17.829 19.477 1.00 88.06 342 ARG A CA 1
ATOM 2729 C C . ARG A 1 342 ? -5.394 18.063 18.551 1.00 88.06 342 ARG A C 1
ATOM 2731 O O . ARG A 1 342 ? -6.238 17.181 18.451 1.00 88.06 342 ARG A O 1
ATOM 2738 N N . ASP A 1 343 ? -5.446 19.202 17.866 1.00 88.69 343 ASP A N 1
ATOM 2739 C CA . ASP A 1 343 ? -6.536 19.517 16.936 1.00 88.69 343 ASP A CA 1
ATOM 2740 C C . ASP A 1 343 ? -6.523 18.566 15.723 1.00 88.69 343 ASP A C 1
ATOM 2742 O O . ASP A 1 343 ? -7.556 17.998 15.369 1.00 88.69 343 ASP A O 1
ATOM 2746 N N . ASN A 1 344 ? -5.342 18.267 15.172 1.00 90.19 344 ASN A N 1
ATOM 2747 C CA . ASN A 1 344 ? -5.192 17.276 14.099 1.00 90.19 344 ASN A CA 1
ATOM 2748 C C . ASN A 1 344 ? -5.590 15.859 14.541 1.00 90.19 344 ASN A C 1
ATOM 2750 O O . ASN A 1 344 ? -6.294 15.155 13.815 1.00 90.19 344 ASN A O 1
ATOM 2754 N N . THR A 1 345 ? -5.168 15.433 15.735 1.00 91.50 345 THR A N 1
ATOM 2755 C CA . THR A 1 345 ? -5.555 14.127 16.280 1.00 91.50 345 THR A CA 1
ATOM 2756 C C . THR A 1 345 ? -7.052 14.070 16.561 1.00 91.50 345 THR A C 1
ATOM 2758 O O . THR A 1 345 ? -7.674 13.047 16.287 1.00 91.50 345 THR A O 1
ATOM 2761 N N . GLN A 1 346 ? -7.655 15.154 17.055 1.00 92.00 346 GLN A N 1
ATOM 2762 C CA . GLN A 1 346 ? -9.100 15.244 17.262 1.00 92.00 346 GLN A CA 1
ATOM 2763 C C . GLN A 1 346 ? -9.865 15.088 15.945 1.00 92.00 346 GLN A C 1
ATOM 2765 O O . GLN A 1 346 ? -10.820 14.315 15.884 1.00 92.00 346 GLN A O 1
ATOM 2770 N N . MET A 1 347 ? -9.418 15.775 14.892 1.00 92.44 347 MET A N 1
ATOM 2771 C CA . MET A 1 347 ? -10.017 15.686 13.563 1.00 92.44 347 MET A CA 1
ATOM 2772 C C . MET A 1 347 ? -10.025 14.243 13.053 1.00 92.44 347 MET A C 1
ATOM 2774 O O . MET A 1 347 ? -11.071 13.721 12.678 1.00 92.44 347 MET A O 1
ATOM 2778 N N . ALA A 1 348 ? -8.872 13.573 13.093 1.00 93.00 348 ALA A N 1
ATOM 2779 C CA . ALA A 1 348 ? -8.772 12.181 12.671 1.00 93.00 348 ALA A CA 1
ATOM 2780 C C . ALA A 1 348 ? -9.574 11.232 13.580 1.00 93.00 348 ALA A C 1
ATOM 2782 O O . ALA A 1 348 ? -10.179 10.280 13.093 1.00 93.00 348 ALA A O 1
ATOM 2783 N N . SER A 1 349 ? -9.642 11.524 14.883 1.00 94.31 349 SER A N 1
ATOM 2784 C CA . SER A 1 349 ? -10.427 10.741 15.843 1.00 94.31 349 SER A CA 1
ATOM 2785 C C . SER A 1 349 ? -11.912 10.726 15.487 1.00 94.31 349 SER A C 1
ATOM 2787 O O . SER A 1 349 ? -12.530 9.673 15.578 1.00 94.31 349 SER A O 1
ATOM 2789 N N . TRP A 1 350 ? -12.495 11.840 15.027 1.00 95.31 350 TRP A N 1
ATOM 2790 C CA . TRP A 1 350 ? -13.903 11.850 14.605 1.00 95.31 350 TRP A CA 1
ATOM 2791 C C . TRP A 1 350 ? -14.183 10.931 13.416 1.00 95.31 350 TRP A C 1
ATOM 2793 O O . TRP A 1 350 ? -15.218 10.269 13.413 1.00 95.31 350 TRP A O 1
ATOM 2803 N N . TYR A 1 351 ? -13.275 10.849 12.442 1.00 95.00 351 TYR A N 1
ATOM 2804 C CA . TYR A 1 351 ? -13.438 9.939 11.307 1.00 95.00 351 TYR A CA 1
ATOM 2805 C C . TYR A 1 351 ? -13.338 8.473 11.738 1.00 95.00 351 TYR A C 1
ATOM 2807 O O . TYR A 1 351 ? -14.213 7.685 11.397 1.00 95.00 351 TYR A O 1
ATOM 2815 N N . VAL A 1 352 ? -12.365 8.128 12.588 1.00 95.00 352 VAL A N 1
ATOM 2816 C CA . VAL A 1 352 ? -12.256 6.765 13.139 1.00 95.00 352 VAL A CA 1
ATOM 2817 C C . VAL A 1 352 ? -13.487 6.399 13.976 1.00 95.00 352 VAL A C 1
ATOM 2819 O O . VAL A 1 352 ? -14.013 5.296 13.856 1.00 95.00 352 VAL A O 1
ATOM 2822 N N . LEU A 1 353 ? -14.001 7.326 14.793 1.00 95.50 353 LEU A N 1
ATOM 2823 C CA . LEU A 1 353 ? -15.244 7.123 15.545 1.00 95.50 353 LEU A CA 1
ATOM 2824 C C . LEU A 1 353 ? -16.446 6.919 14.612 1.00 95.50 353 LEU A C 1
ATOM 2826 O O . LEU A 1 353 ? -17.315 6.096 14.903 1.00 95.50 353 LEU A O 1
ATOM 2830 N N . LEU A 1 354 ? -16.515 7.656 13.501 1.00 95.12 354 LEU A N 1
ATOM 2831 C CA . LEU A 1 354 ? -17.579 7.515 12.510 1.00 95.12 354 LEU A CA 1
ATOM 2832 C C . LEU A 1 354 ? -17.528 6.138 11.837 1.00 95.12 354 LEU A C 1
ATOM 2834 O O . LEU A 1 354 ? -18.564 5.476 11.750 1.00 95.12 354 LEU A O 1
ATOM 2838 N N . ASP A 1 355 ? -16.345 5.684 11.430 1.00 94.31 355 ASP A N 1
ATOM 2839 C CA . ASP A 1 355 ? -16.148 4.369 10.816 1.00 94.31 355 ASP A CA 1
ATOM 2840 C C . ASP A 1 355 ? -16.446 3.234 11.804 1.00 94.31 355 ASP A C 1
ATOM 2842 O O . ASP A 1 355 ? -17.168 2.293 11.465 1.00 94.31 355 ASP A O 1
ATOM 2846 N N . PHE A 1 356 ? -16.023 3.370 13.066 1.00 95.00 356 PHE A N 1
ATOM 2847 C CA . PHE A 1 356 ? -16.384 2.432 14.133 1.00 95.00 356 PHE A CA 1
ATOM 2848 C C . PHE A 1 356 ? -17.904 2.379 14.323 1.00 95.00 356 PHE A C 1
ATOM 2850 O O . PHE A 1 356 ? -18.513 1.308 14.369 1.00 95.00 356 PHE A O 1
ATOM 2857 N N . THR A 1 357 ? -18.561 3.532 14.337 1.00 94.31 357 THR A N 1
ATOM 2858 C CA . THR A 1 357 ? -20.014 3.575 14.485 1.00 94.31 357 THR A CA 1
ATOM 2859 C C . THR A 1 357 ? -20.732 2.904 13.310 1.00 94.31 357 THR A C 1
ATOM 2861 O O . THR A 1 357 ? -21.643 2.099 13.517 1.00 94.31 357 THR A O 1
ATOM 2864 N N . LYS A 1 358 ? -20.297 3.175 12.072 1.00 93.12 358 LYS A N 1
ATOM 2865 C CA . LYS A 1 358 ? -20.823 2.526 10.859 1.00 93.12 358 LYS A CA 1
ATOM 2866 C C . LYS A 1 358 ? -20.612 1.013 10.899 1.00 93.12 358 LYS A C 1
ATOM 2868 O O . LYS A 1 358 ? -21.498 0.261 10.488 1.00 93.12 358 LYS A O 1
ATOM 2873 N N . PHE A 1 359 ? -19.466 0.565 11.408 1.00 93.38 359 PHE A N 1
ATOM 2874 C CA . PHE A 1 359 ? -19.176 -0.851 11.582 1.00 93.38 359 PHE A CA 1
ATOM 2875 C C . PHE A 1 359 ? -20.157 -1.510 12.559 1.00 93.38 359 PHE A C 1
ATOM 2877 O O . PHE A 1 359 ? -20.780 -2.512 12.201 1.00 93.38 359 PHE A O 1
ATOM 2884 N N . LEU A 1 360 ? -20.351 -0.929 13.750 1.00 92.25 360 LEU A N 1
ATOM 2885 C CA . LEU A 1 360 ? -21.287 -1.448 14.754 1.00 92.25 360 LEU A CA 1
ATOM 2886 C C . LEU A 1 360 ? -22.719 -1.505 14.213 1.00 92.25 360 LEU A C 1
ATOM 2888 O O . LEU A 1 360 ? -23.376 -2.534 14.333 1.00 92.25 360 LEU A O 1
ATOM 2892 N N . GLU A 1 361 ? -23.192 -0.447 13.554 1.00 91.31 361 GLU A N 1
ATOM 2893 C CA . GLU A 1 361 ? -24.549 -0.401 12.998 1.00 91.31 361 GLU A CA 1
ATOM 2894 C C . GLU A 1 361 ? -24.771 -1.463 11.906 1.00 91.31 361 GLU A C 1
ATOM 2896 O O . GLU A 1 361 ? -25.822 -2.105 11.853 1.00 91.31 361 GLU A O 1
ATOM 2901 N N . LYS A 1 362 ? -23.777 -1.670 11.036 1.00 90.38 362 LYS A N 1
ATOM 2902 C CA . LYS A 1 362 ? -23.890 -2.565 9.879 1.00 90.38 362 LYS A CA 1
ATOM 2903 C C . LYS A 1 362 ? -23.662 -4.034 10.227 1.00 90.38 362 LYS A C 1
ATOM 2905 O O . LYS A 1 362 ? -24.347 -4.898 9.680 1.00 90.38 362 LYS A O 1
ATOM 2910 N N . HIS A 1 363 ? -22.677 -4.321 11.074 1.00 89.12 363 HIS A N 1
ATOM 2911 C CA . HIS A 1 363 ? -22.217 -5.683 11.348 1.00 89.12 363 HIS A CA 1
ATOM 2912 C C . HIS A 1 363 ? -22.688 -6.220 12.705 1.00 89.12 363 HIS A C 1
ATOM 2914 O O . HIS A 1 363 ? -22.822 -7.434 12.839 1.00 89.12 363 HIS A O 1
ATOM 2920 N N . LEU A 1 364 ? -22.997 -5.351 13.676 1.00 90.06 364 LEU A N 1
ATOM 2921 C CA . LEU A 1 364 ? -23.447 -5.716 15.027 1.00 90.06 364 LEU A CA 1
ATOM 2922 C C . LEU A 1 364 ? -24.681 -4.889 15.470 1.00 90.06 364 LEU A C 1
ATOM 2924 O O . LEU A 1 364 ? -24.656 -4.237 16.517 1.00 90.06 364 LEU A O 1
ATOM 2928 N N . PRO A 1 365 ? -25.801 -4.909 14.716 1.00 90.00 365 PRO A N 1
ATOM 2929 C CA . PRO A 1 365 ? -26.944 -4.023 14.966 1.00 90.00 365 PRO A CA 1
ATOM 2930 C C . PRO A 1 365 ? -27.617 -4.255 16.327 1.00 90.00 365 PRO A C 1
ATOM 2932 O O . PRO A 1 365 ? -28.150 -3.318 16.920 1.00 90.00 365 PRO A O 1
ATOM 2935 N N . ALA A 1 366 ? -27.595 -5.489 16.845 1.00 86.94 366 ALA A N 1
ATOM 2936 C CA . ALA A 1 366 ? -28.100 -5.795 18.184 1.00 86.94 366 ALA A CA 1
ATOM 2937 C C . ALA A 1 366 ? -27.287 -5.059 19.261 1.00 86.94 366 ALA A C 1
ATOM 2939 O O . ALA A 1 366 ? -27.865 -4.367 20.098 1.00 86.94 366 ALA A O 1
ATOM 2940 N N . LEU A 1 367 ? -25.956 -5.124 19.160 1.00 89.62 367 LEU A N 1
ATOM 2941 C CA . LEU A 1 367 ? -25.030 -4.439 20.057 1.00 89.62 367 LEU A CA 1
ATOM 2942 C C . LEU A 1 367 ? -25.197 -2.919 19.980 1.00 89.62 367 LEU A C 1
ATOM 2944 O O . LEU A 1 367 ? -25.279 -2.253 21.008 1.00 89.62 367 LEU A O 1
ATOM 2948 N N . TRP A 1 368 ? -25.323 -2.376 18.765 1.00 92.75 368 TRP A N 1
ATOM 2949 C CA . TRP A 1 368 ? -25.549 -0.946 18.547 1.00 92.75 368 TRP A CA 1
ATOM 2950 C C . TRP A 1 368 ? -26.846 -0.444 19.200 1.00 92.75 368 TRP A C 1
ATOM 2952 O O . TRP A 1 368 ? -26.866 0.613 19.831 1.00 92.75 368 TRP A O 1
ATOM 2962 N N . ASN A 1 369 ? -27.930 -1.218 19.114 1.00 90.19 369 ASN A N 1
ATOM 2963 C CA . ASN A 1 369 ? -29.196 -0.861 19.755 1.00 90.19 369 ASN A CA 1
ATOM 2964 C C . ASN A 1 369 ? -29.099 -0.861 21.286 1.00 90.19 369 ASN A C 1
ATOM 2966 O O . ASN A 1 369 ? -29.716 -0.011 21.931 1.00 90.19 369 ASN A O 1
ATOM 2970 N N . VAL A 1 370 ? -28.338 -1.793 21.869 1.00 90.56 370 VAL A N 1
ATOM 2971 C CA . VAL A 1 370 ? -28.085 -1.829 23.318 1.00 90.56 370 VAL A CA 1
ATOM 2972 C C . VAL A 1 370 ? -27.211 -0.649 23.743 1.00 90.56 370 VAL A C 1
ATOM 2974 O O . VAL A 1 370 ? -27.572 0.074 24.670 1.00 90.56 370 VAL A O 1
ATOM 2977 N N . ALA A 1 371 ? -26.126 -0.387 23.012 1.00 88.31 371 ALA A N 1
ATOM 2978 C CA . ALA A 1 371 ? -25.261 0.777 23.194 1.00 88.31 371 ALA A CA 1
ATOM 2979 C C . ALA A 1 371 ? -26.061 2.094 23.223 1.00 88.31 371 ALA A C 1
ATOM 2981 O O . ALA A 1 371 ? -25.934 2.888 24.158 1.00 88.31 371 ALA A O 1
ATOM 2982 N N . ALA A 1 372 ? -26.951 2.292 22.246 1.00 88.31 372 ALA A N 1
ATOM 2983 C CA . ALA A 1 372 ? -27.817 3.467 22.176 1.00 88.31 372 ALA A CA 1
ATOM 2984 C C . ALA A 1 372 ? -28.788 3.573 23.370 1.00 88.31 372 ALA A C 1
ATOM 2986 O O . ALA A 1 372 ? -29.029 4.670 23.878 1.00 88.31 372 ALA A O 1
ATOM 2987 N N . GLN A 1 373 ? -29.337 2.448 23.845 1.00 88.44 373 GLN A N 1
ATOM 2988 C CA . GLN A 1 373 ? -30.242 2.421 25.000 1.00 88.44 373 GLN A CA 1
ATOM 2989 C C . GLN A 1 373 ? -29.533 2.725 26.319 1.00 88.44 373 GLN A C 1
ATOM 2991 O O . GLN A 1 373 ? -30.102 3.440 27.149 1.00 88.44 373 GLN A O 1
ATOM 2996 N N . LEU A 1 374 ? -28.313 2.216 26.499 1.00 86.25 374 LEU A N 1
ATOM 2997 C CA . LEU A 1 374 ? -27.505 2.479 27.686 1.00 86.25 374 LEU A CA 1
ATOM 2998 C C . LEU A 1 374 ? -27.115 3.960 27.782 1.00 86.25 374 LEU A C 1
ATOM 3000 O O . LEU A 1 374 ? -27.254 4.563 28.842 1.00 86.25 374 LEU A O 1
ATOM 3004 N N . ALA A 1 375 ? -26.711 4.583 26.672 1.00 82.94 375 ALA A N 1
ATOM 3005 C CA . ALA A 1 375 ? -26.391 6.012 26.675 1.00 82.94 375 ALA A CA 1
ATOM 3006 C C . ALA A 1 375 ? -27.621 6.905 26.898 1.00 82.94 375 ALA A C 1
ATOM 3008 O O . ALA A 1 375 ? -27.512 7.981 27.484 1.00 82.94 375 ALA A O 1
ATOM 3009 N N . ALA A 1 376 ? -28.805 6.472 26.451 1.00 84.25 376 ALA A N 1
ATOM 3010 C CA . ALA A 1 376 ? -30.052 7.191 26.698 1.00 84.25 376 ALA A CA 1
ATOM 3011 C C . ALA A 1 376 ? -30.547 7.052 28.150 1.00 84.25 376 ALA A C 1
ATOM 3013 O O . ALA A 1 376 ? -31.244 7.939 28.645 1.00 84.25 376 ALA A O 1
ATOM 3014 N N . ASN A 1 377 ? -30.205 5.953 28.832 1.00 84.81 377 ASN A N 1
ATOM 3015 C CA . ASN A 1 377 ? -30.697 5.627 30.168 1.00 84.81 377 ASN A CA 1
ATOM 3016 C C . ASN A 1 377 ? -29.537 5.223 31.097 1.00 84.81 377 ASN A C 1
ATOM 3018 O O . ASN A 1 377 ? -29.285 4.031 31.269 1.00 84.81 377 ASN A O 1
ATOM 3022 N N . PRO A 1 378 ? -28.898 6.179 31.797 1.00 74.88 378 PRO A N 1
ATOM 3023 C CA . PRO A 1 378 ? -27.741 5.915 32.665 1.00 74.88 378 PRO A CA 1
ATOM 3024 C C . PRO A 1 378 ? -28.033 5.030 33.897 1.00 74.88 378 PRO A C 1
ATOM 3026 O O . PRO A 1 378 ? -27.145 4.785 34.707 1.00 74.88 378 PRO A O 1
ATOM 3029 N N . GLY A 1 379 ? -29.278 4.574 34.079 1.00 77.25 379 GLY A N 1
ATOM 3030 C CA . GLY A 1 379 ? -29.668 3.618 35.120 1.00 77.25 379 GLY A CA 1
ATOM 3031 C C . GLY A 1 379 ? -29.695 2.153 34.668 1.00 77.25 379 GLY A C 1
ATOM 3032 O O . GLY A 1 379 ? -29.872 1.289 35.523 1.00 77.25 379 GLY A O 1
ATOM 3033 N N . LEU A 1 380 ? -29.552 1.877 33.367 1.00 83.12 380 LEU A N 1
ATOM 3034 C CA . LEU A 1 380 ? -29.490 0.516 32.827 1.00 83.12 380 LEU A CA 1
ATOM 3035 C C . LEU A 1 380 ? -28.071 -0.041 32.953 1.00 83.12 380 LEU A C 1
ATOM 3037 O O . LEU A 1 380 ? -27.094 0.689 32.792 1.00 83.12 380 LEU A O 1
ATOM 3041 N N . GLN A 1 381 ? -27.967 -1.332 33.242 1.00 82.31 381 GLN A N 1
ATOM 3042 C CA . GLN A 1 381 ? -26.704 -2.062 33.283 1.00 82.31 381 GLN A CA 1
ATOM 3043 C C . GLN A 1 381 ? -26.578 -2.959 32.049 1.00 82.31 381 GLN A C 1
ATOM 3045 O O . GLN A 1 381 ? -27.579 -3.385 31.477 1.00 82.31 381 GLN A O 1
ATOM 3050 N N . ILE A 1 382 ? -25.347 -3.296 31.651 1.00 81.69 382 ILE A N 1
ATOM 3051 C CA . ILE A 1 382 ? -25.096 -4.221 30.527 1.00 81.69 382 ILE A CA 1
ATOM 3052 C C . ILE A 1 382 ? -25.778 -5.581 30.779 1.00 81.69 382 ILE A C 1
ATOM 3054 O O . ILE A 1 382 ? -26.321 -6.177 29.855 1.00 81.69 382 ILE A O 1
ATOM 3058 N N . SER A 1 383 ? -25.847 -6.016 32.044 1.00 81.94 383 SER A N 1
ATOM 3059 C CA . SER A 1 383 ? -26.513 -7.255 32.474 1.00 81.94 383 SER A CA 1
ATOM 3060 C C . SER A 1 383 ? -28.029 -7.288 32.259 1.00 81.94 383 SER A C 1
ATOM 3062 O O . SER A 1 383 ? -28.634 -8.347 32.407 1.00 81.94 383 SER A O 1
ATOM 3064 N N . ASP A 1 384 ? -28.658 -6.147 31.967 1.00 83.81 384 ASP A N 1
ATOM 3065 C CA . ASP A 1 384 ? -30.100 -6.075 31.713 1.00 83.81 384 ASP A CA 1
ATOM 3066 C C . ASP A 1 384 ? -30.466 -6.542 30.290 1.00 83.81 384 ASP A C 1
ATOM 3068 O O . ASP A 1 384 ? -31.650 -6.666 29.963 1.00 83.81 384 ASP A O 1
ATOM 3072 N N . PHE A 1 385 ? -29.465 -6.812 29.443 1.00 85.94 385 PHE A N 1
ATOM 3073 C CA . PHE A 1 385 ? -29.623 -7.204 28.046 1.00 85.94 385 PHE A CA 1
ATOM 3074 C C . PHE A 1 385 ? -29.168 -8.647 27.802 1.00 85.94 385 PHE A C 1
ATOM 3076 O O . PHE A 1 385 ? -28.212 -9.127 28.404 1.00 85.94 385 PHE A O 1
ATOM 3083 N N . ASP A 1 386 ? -29.857 -9.331 26.887 1.00 85.38 386 ASP A N 1
ATOM 3084 C CA . ASP A 1 386 ? -29.524 -10.693 26.454 1.00 85.38 386 ASP A CA 1
ATOM 3085 C C . ASP A 1 386 ? -28.455 -10.619 25.348 1.00 85.38 386 ASP A C 1
ATOM 3087 O O . ASP A 1 386 ? -28.779 -10.475 24.166 1.00 85.38 386 ASP A O 1
ATOM 3091 N N . LEU A 1 387 ? -27.183 -10.588 25.757 1.00 84.81 387 LEU A N 1
ATOM 3092 C CA . LEU A 1 387 ? -26.002 -10.516 24.889 1.00 84.81 387 LEU A CA 1
ATOM 3093 C C . LEU A 1 387 ? -25.138 -11.772 25.060 1.00 84.81 387 LEU A C 1
ATOM 3095 O O . LEU A 1 387 ? -25.040 -12.318 26.160 1.00 84.81 387 LEU A O 1
ATOM 3099 N N . ASP A 1 388 ? -24.470 -12.190 23.983 1.00 86.44 388 ASP A N 1
ATOM 3100 C CA . ASP A 1 388 ? -23.449 -13.243 24.046 1.00 86.44 388 ASP A CA 1
ATOM 3101 C C . ASP A 1 388 ? -22.245 -12.786 24.898 1.00 86.44 388 ASP A C 1
ATOM 3103 O O . ASP A 1 388 ? -21.982 -11.586 25.005 1.00 86.44 388 ASP A O 1
ATOM 3107 N N . GLU A 1 389 ? -21.481 -13.726 25.469 1.00 85.38 389 GLU A N 1
ATOM 3108 C CA . GLU A 1 389 ? -20.324 -13.433 26.341 1.00 85.38 389 GLU A CA 1
ATOM 3109 C C . GLU A 1 389 ? -19.329 -12.472 25.662 1.00 85.38 389 GLU A C 1
ATOM 3111 O O . GLU A 1 389 ? -19.063 -11.392 26.191 1.00 85.38 389 GLU A O 1
ATOM 3116 N N . ASP A 1 390 ? -18.923 -12.770 24.425 1.00 82.75 390 ASP A N 1
ATOM 3117 C CA . ASP A 1 390 ? -18.018 -11.926 23.629 1.00 82.75 390 ASP A CA 1
ATOM 3118 C C . ASP A 1 390 ? -18.604 -10.528 23.337 1.00 82.75 390 ASP A C 1
ATOM 3120 O O . ASP A 1 390 ? -17.893 -9.524 23.302 1.00 82.75 390 ASP A O 1
ATOM 3124 N N . GLN A 1 391 ? -19.923 -10.433 23.127 1.00 84.94 391 GLN A N 1
ATOM 3125 C CA . GLN A 1 391 ? -20.597 -9.153 22.879 1.00 84.94 391 GLN A CA 1
ATOM 3126 C C . GLN A 1 391 ? -20.665 -8.307 24.151 1.00 84.94 391 GLN A C 1
ATOM 3128 O O . GLN A 1 391 ? -20.518 -7.085 24.087 1.00 84.94 391 GLN A O 1
ATOM 3133 N N . SER A 1 392 ? -20.881 -8.954 25.297 1.00 86.25 392 SER A N 1
ATOM 3134 C CA . SER A 1 392 ? -20.871 -8.297 26.600 1.00 86.25 392 SER A CA 1
ATOM 3135 C C . SER A 1 392 ? -19.473 -7.787 26.955 1.00 86.25 392 SER A C 1
ATOM 3137 O O . SER A 1 392 ? -19.357 -6.638 27.375 1.00 86.25 392 SER A O 1
ATOM 3139 N N . GLU A 1 393 ? -18.421 -8.563 26.671 1.00 86.88 393 GLU A N 1
ATOM 3140 C CA . GLU A 1 393 ? -17.023 -8.170 26.885 1.00 86.88 393 GLU A CA 1
ATOM 3141 C C . GLU A 1 393 ? -16.617 -7.005 25.973 1.00 86.88 393 GLU A C 1
ATOM 3143 O O . GLU A 1 393 ? -16.027 -6.024 26.436 1.00 86.88 393 GLU A O 1
ATOM 3148 N N . LEU A 1 394 ? -16.986 -7.050 24.686 1.00 87.62 394 LEU A N 1
ATOM 3149 C CA . LEU A 1 394 ? -16.730 -5.948 23.756 1.00 87.62 394 LEU A CA 1
ATOM 3150 C C . LEU A 1 394 ? -17.437 -4.662 24.207 1.00 87.62 394 LEU A C 1
ATOM 3152 O O . LEU A 1 394 ? -16.833 -3.587 24.209 1.00 87.62 394 LEU A O 1
ATOM 3156 N N . LEU A 1 395 ? -18.710 -4.753 24.604 1.00 88.12 395 LEU A N 1
ATOM 3157 C CA . LEU A 1 395 ? -19.471 -3.592 25.064 1.00 88.12 395 LEU A CA 1
ATOM 3158 C C . LEU A 1 395 ? -18.934 -3.037 26.381 1.00 88.12 395 LEU A C 1
ATOM 3160 O O . LEU A 1 395 ? -18.841 -1.821 26.528 1.00 88.12 395 LEU A O 1
ATOM 3164 N N . GLU A 1 396 ? -18.560 -3.907 27.318 1.00 87.75 396 GLU A N 1
ATOM 3165 C CA . GLU A 1 396 ? -17.925 -3.518 28.575 1.00 87.75 396 GLU A CA 1
ATOM 3166 C C . GLU A 1 396 ? -16.584 -2.827 28.312 1.00 87.75 396 GLU A C 1
ATOM 3168 O O . GLU A 1 396 ? -16.307 -1.776 28.886 1.00 87.75 396 GLU A O 1
ATOM 3173 N N . THR A 1 397 ? -15.795 -3.332 27.365 1.00 88.38 397 THR A N 1
ATOM 3174 C CA . THR A 1 397 ? -14.530 -2.713 26.962 1.00 88.38 397 THR A CA 1
ATOM 3175 C C . THR A 1 397 ? -14.748 -1.322 26.357 1.00 88.38 397 THR A C 1
ATOM 3177 O O . THR A 1 397 ? -14.053 -0.368 26.720 1.00 88.38 397 THR A O 1
ATOM 3180 N N . ILE A 1 398 ? -15.737 -1.165 25.469 1.00 89.25 398 ILE A N 1
ATOM 3181 C CA . ILE A 1 398 ? -16.116 0.141 24.902 1.00 89.25 398 ILE A CA 1
ATOM 3182 C C . ILE A 1 398 ? -16.604 1.088 26.007 1.00 89.25 398 ILE A C 1
ATOM 3184 O O . ILE A 1 398 ? -16.252 2.267 26.004 1.00 89.25 398 ILE A O 1
ATOM 3188 N N . TRP A 1 399 ? -17.383 0.581 26.963 1.00 86.50 399 TRP A N 1
ATOM 3189 C CA . TRP A 1 399 ? -17.896 1.350 28.096 1.00 86.50 399 TRP A CA 1
ATOM 3190 C C . TRP A 1 399 ? -16.772 1.849 29.010 1.00 86.50 399 TRP A C 1
ATOM 3192 O O . TRP A 1 399 ? -16.744 3.021 29.367 1.00 86.50 399 TRP A O 1
ATOM 3202 N N . GLN A 1 400 ? -15.831 0.972 29.362 1.00 86.06 400 GLN A N 1
ATOM 3203 C CA . GLN A 1 400 ? -14.713 1.263 30.264 1.00 86.06 400 GLN A CA 1
ATOM 3204 C C . GLN A 1 400 ? -13.596 2.098 29.617 1.00 86.06 400 GLN A C 1
ATOM 3206 O O . GLN A 1 400 ? -12.670 2.535 30.308 1.00 86.06 400 GLN A O 1
ATOM 3211 N N . THR A 1 401 ? -13.643 2.302 28.298 1.00 88.81 401 THR A N 1
ATOM 3212 C CA . THR A 1 401 ? -12.692 3.166 27.593 1.00 88.81 401 THR A CA 1
ATOM 3213 C C . THR A 1 401 ? -13.093 4.628 27.799 1.00 88.81 401 THR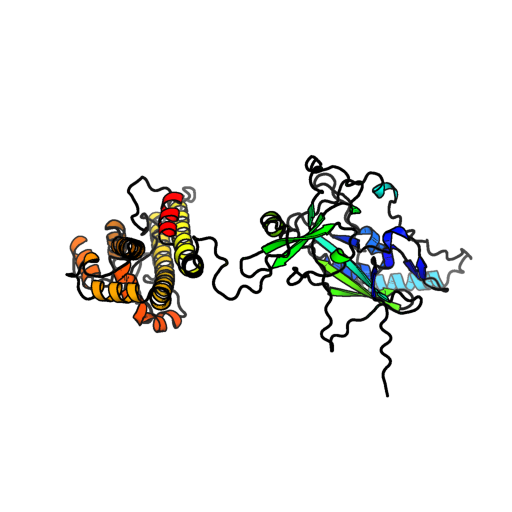 A C 1
ATOM 3215 O O . THR A 1 401 ? -13.920 5.174 27.066 1.00 88.81 401 THR A O 1
ATOM 3218 N N . GLU A 1 402 ? -12.501 5.266 28.809 1.00 88.44 402 GLU A N 1
ATOM 3219 C CA . GLU A 1 402 ? -12.814 6.636 29.233 1.00 88.44 402 GLU A CA 1
ATOM 3220 C C . GLU A 1 402 ? -11.600 7.567 29.171 1.00 88.44 402 GLU A C 1
ATOM 3222 O O . GLU A 1 402 ? -10.478 7.147 29.452 1.00 88.44 402 GLU A O 1
ATOM 3227 N N . LEU A 1 403 ? -11.836 8.854 28.880 1.00 86.25 403 LEU A N 1
ATOM 3228 C CA . LEU A 1 403 ? -10.822 9.902 28.951 1.00 86.25 403 LEU A CA 1
ATOM 3229 C C . LEU A 1 403 ? -10.226 10.006 30.359 1.00 86.25 403 LEU A C 1
ATOM 3231 O O . LEU A 1 403 ? -10.929 10.314 31.319 1.00 86.25 403 LEU A O 1
ATOM 3235 N N . SER A 1 404 ? -8.902 9.863 30.474 1.00 84.81 404 SER A N 1
ATOM 3236 C CA . SER A 1 404 ? -8.221 10.158 31.742 1.00 84.81 404 SER A CA 1
ATOM 3237 C C . SER A 1 404 ? -8.419 11.617 32.183 1.00 84.81 404 SER A C 1
ATOM 3239 O O . SER A 1 404 ? -8.371 12.543 31.368 1.00 84.81 404 SER A O 1
ATOM 3241 N N . ASP A 1 405 ? -8.556 11.834 33.495 1.00 81.88 405 ASP A N 1
ATOM 3242 C CA . ASP A 1 405 ? -8.738 13.165 34.098 1.00 81.88 405 ASP A CA 1
ATOM 3243 C C . ASP A 1 405 ? -7.689 14.186 33.630 1.00 81.88 405 ASP A C 1
ATOM 3245 O O . ASP A 1 405 ? -8.016 15.344 33.375 1.00 81.88 405 ASP A O 1
ATOM 3249 N N . ASN A 1 406 ? -6.439 13.745 33.458 1.00 83.25 406 ASN A N 1
ATOM 3250 C CA . ASN A 1 406 ? -5.340 14.593 32.997 1.00 83.25 406 ASN A CA 1
ATOM 3251 C C . ASN A 1 406 ? -5.536 15.076 31.552 1.00 83.25 406 ASN A C 1
ATOM 3253 O O . ASN A 1 406 ? -5.199 16.214 31.230 1.00 83.25 406 ASN A O 1
ATOM 3257 N N . VAL A 1 407 ? -6.076 14.219 30.676 1.00 84.94 407 VAL A N 1
ATOM 3258 C CA . VAL A 1 407 ? -6.397 14.595 29.291 1.00 84.94 407 VAL A CA 1
ATOM 3259 C C . VAL A 1 407 ? -7.553 15.583 29.288 1.00 84.94 407 VAL A C 1
ATOM 3261 O O . VAL A 1 407 ? -7.466 16.606 28.614 1.00 84.94 407 VAL A O 1
ATOM 3264 N N . ILE A 1 408 ? -8.602 15.328 30.075 1.00 83.50 408 ILE A N 1
ATOM 3265 C CA . ILE A 1 408 ? -9.747 16.241 30.175 1.00 83.50 408 ILE A CA 1
ATOM 3266 C C . ILE A 1 408 ? -9.286 17.610 30.679 1.00 83.50 408 ILE A C 1
ATOM 3268 O O . ILE A 1 408 ? -9.618 18.629 30.075 1.00 83.50 408 ILE A O 1
ATOM 3272 N N . GLU A 1 409 ? -8.480 17.652 31.741 1.00 80.06 409 GLU A N 1
ATOM 3273 C CA . GLU A 1 409 ? -7.918 18.901 32.248 1.00 80.06 409 GLU A CA 1
ATOM 3274 C C . GLU A 1 409 ? -7.091 19.603 31.169 1.00 80.06 409 GLU A C 1
ATOM 3276 O O . GLU A 1 409 ? -7.302 20.782 30.922 1.00 80.06 409 GLU A O 1
ATOM 3281 N N . ALA A 1 410 ? -6.237 18.889 30.437 1.00 80.56 410 ALA A N 1
ATOM 3282 C CA . ALA A 1 410 ? -5.411 19.485 29.391 1.00 80.56 410 ALA A CA 1
ATOM 3283 C C . ALA A 1 410 ? -6.192 19.973 28.155 1.00 80.56 410 ALA A C 1
ATOM 3285 O O . ALA A 1 410 ? -5.712 20.861 27.444 1.00 80.56 410 ALA A O 1
ATOM 3286 N N . LEU A 1 411 ? -7.372 19.410 27.885 1.00 80.31 411 LEU A N 1
ATOM 3287 C CA . LEU A 1 411 ? -8.298 19.902 26.860 1.00 80.31 411 LEU A CA 1
ATOM 3288 C C . LEU A 1 411 ? -9.044 21.162 27.322 1.00 80.31 411 LEU A C 1
ATOM 3290 O O . LEU A 1 411 ? -9.363 22.010 26.491 1.00 80.31 411 LEU A O 1
ATOM 3294 N N . VAL A 1 412 ? -9.298 21.280 28.630 1.00 74.69 412 VAL A N 1
ATOM 3295 C CA . VAL A 1 412 ? -10.115 22.332 29.260 1.00 74.69 412 VAL A CA 1
ATOM 3296 C C . VAL A 1 412 ? -9.280 23.479 29.855 1.00 74.69 412 VAL A C 1
ATOM 3298 O O . VAL A 1 412 ? -9.807 24.557 30.136 1.00 74.69 412 VAL A O 1
ATOM 3301 N N . ASP A 1 413 ? -7.978 23.280 30.066 1.00 66.00 413 ASP A N 1
ATOM 3302 C CA . ASP A 1 413 ? -7.105 24.276 30.693 1.00 66.00 413 ASP A CA 1
ATOM 3303 C C . ASP A 1 413 ? -6.822 25.475 29.777 1.00 66.00 413 ASP A C 1
ATOM 3305 O O . ASP A 1 413 ? -6.563 26.583 30.250 1.00 66.00 413 ASP A O 1
ATOM 3309 N N . LEU A 1 414 ? -6.960 25.282 28.465 1.00 60.12 414 LEU A N 1
ATOM 3310 C CA . LEU A 1 414 ? -6.847 26.347 27.479 1.00 60.12 414 LEU A CA 1
ATOM 3311 C C . LEU A 1 414 ? -8.046 27.296 27.587 1.00 60.12 414 LEU A C 1
ATOM 3313 O O . LEU A 1 414 ? -9.192 26.872 27.724 1.00 60.12 414 LEU A O 1
ATOM 3317 N N . ASP A 1 415 ? -7.770 28.597 27.524 1.00 54.47 415 ASP A N 1
ATOM 3318 C CA . ASP A 1 415 ? -8.779 29.657 27.504 1.00 54.47 415 ASP A CA 1
ATOM 3319 C C . ASP A 1 415 ? -9.488 29.620 26.139 1.00 54.47 415 ASP A C 1
ATOM 3321 O O . ASP A 1 415 ? -9.151 30.379 25.239 1.00 54.47 415 ASP A O 1
ATOM 3325 N N . ASP A 1 416 ? -10.369 28.637 25.946 1.00 54.25 416 ASP A N 1
ATOM 3326 C CA . ASP A 1 416 ? -10.962 28.247 24.666 1.00 54.25 416 ASP A CA 1
ATOM 3327 C C . ASP A 1 416 ? -12.395 28.794 24.540 1.00 54.25 416 ASP A C 1
ATOM 3329 O O . ASP A 1 416 ? -13.187 28.741 25.480 1.00 54.25 416 ASP A O 1
ATOM 3333 N N . SER A 1 417 ? -12.763 29.313 23.367 1.00 52.56 417 SER A N 1
ATOM 3334 C CA . SER A 1 417 ? -14.117 29.838 23.122 1.00 52.56 417 SER A CA 1
ATOM 3335 C C . SER A 1 417 ? -15.193 28.742 23.102 1.00 52.56 417 SER A C 1
ATOM 3337 O O . SER A 1 417 ? -16.371 29.046 23.291 1.00 52.56 417 SER A O 1
ATOM 3339 N N . TYR A 1 418 ? -14.778 27.477 22.960 1.00 49.19 418 TYR A N 1
ATOM 3340 C CA . TYR A 1 418 ? -15.627 26.279 23.032 1.00 49.19 418 TYR A CA 1
ATOM 3341 C C . TYR A 1 418 ? -16.076 25.942 24.455 1.00 49.19 418 TYR A C 1
ATOM 3343 O O . TYR A 1 418 ? -17.046 25.210 24.638 1.00 49.19 418 TYR A O 1
ATOM 3351 N N . LEU A 1 419 ? -15.397 26.484 25.471 1.00 55.34 419 LEU A N 1
ATOM 3352 C CA . LEU A 1 419 ? -15.617 26.172 26.879 1.00 55.34 419 LEU A CA 1
ATOM 3353 C C . LEU A 1 419 ? -15.835 27.479 27.648 1.00 55.34 419 LEU A C 1
ATOM 3355 O O . LEU A 1 419 ? -14.912 28.249 27.898 1.00 55.34 419 LEU A O 1
ATOM 3359 N N . THR A 1 420 ? -17.081 27.785 28.017 1.00 51.06 420 THR A N 1
ATOM 3360 C CA . THR A 1 420 ? -17.406 29.090 28.615 1.00 51.06 420 THR A CA 1
ATOM 3361 C C . THR A 1 420 ? -16.627 29.352 29.912 1.00 51.06 420 THR A C 1
ATOM 3363 O O . THR A 1 420 ? -16.774 28.632 30.899 1.00 51.06 420 THR A O 1
ATOM 3366 N N . ARG A 1 421 ? -15.875 30.460 29.930 1.00 45.56 421 ARG A N 1
ATOM 3367 C CA . ARG A 1 421 ? -14.966 30.967 30.984 1.00 45.56 421 ARG A CA 1
ATOM 3368 C C . ARG A 1 421 ? -15.613 31.335 32.335 1.00 45.56 421 ARG A C 1
ATOM 3370 O O . ARG A 1 421 ? -15.039 32.092 33.116 1.00 45.56 421 ARG A O 1
ATOM 3377 N N . ALA A 1 422 ? -16.828 30.876 32.626 1.00 49.84 422 ALA A N 1
ATOM 3378 C CA . ALA A 1 422 ? -17.582 31.349 33.789 1.00 49.84 422 ALA A CA 1
ATOM 3379 C C . ALA A 1 422 ? -17.033 30.841 35.140 1.00 49.84 422 ALA A C 1
ATOM 3381 O O . ALA A 1 422 ? -17.410 31.367 36.188 1.00 49.84 422 ALA A O 1
ATOM 3382 N N . THR A 1 423 ? -16.130 29.856 35.148 1.00 54.88 423 THR A N 1
ATOM 3383 C CA . THR A 1 423 ? -15.667 29.175 36.364 1.00 54.88 423 THR A CA 1
ATOM 3384 C C . THR A 1 423 ? -14.156 29.337 36.572 1.00 54.88 423 THR A C 1
ATOM 3386 O O . THR A 1 423 ? -13.341 28.963 35.737 1.00 54.88 423 THR A O 1
ATOM 3389 N N . ARG A 1 424 ? -13.751 29.910 37.720 1.00 56.25 424 ARG A N 1
ATOM 3390 C CA . ARG A 1 424 ? -12.328 30.110 38.087 1.00 56.25 424 ARG A CA 1
ATOM 3391 C C . ARG A 1 424 ? -11.622 28.830 38.556 1.00 56.25 424 ARG A C 1
ATOM 3393 O O . ARG A 1 424 ? -10.409 28.843 38.722 1.00 56.25 424 ARG A O 1
ATOM 3400 N N . ASN A 1 425 ? -12.366 27.759 38.828 1.00 70.38 425 ASN A N 1
ATOM 3401 C CA . ASN A 1 425 ? -11.834 26.499 39.345 1.00 70.38 425 ASN A CA 1
ATOM 3402 C C . ASN A 1 425 ? -11.734 25.466 38.209 1.00 70.38 425 ASN A C 1
ATOM 3404 O O . ASN A 1 425 ? -12.727 25.233 37.523 1.00 70.38 425 ASN A O 1
ATOM 3408 N N . ALA A 1 426 ? -10.567 24.836 38.030 1.00 66.50 426 ALA A N 1
ATOM 3409 C CA . ALA A 1 426 ? -10.334 23.785 37.032 1.00 66.50 426 ALA A CA 1
ATOM 3410 C C . ALA A 1 426 ? -11.364 22.646 37.124 1.00 66.50 426 ALA A C 1
ATOM 3412 O O . ALA A 1 426 ? -11.922 22.245 36.106 1.00 66.50 426 ALA A O 1
ATOM 3413 N N . ASN A 1 427 ? -11.739 22.237 38.341 1.00 72.44 427 ASN A N 1
ATOM 3414 C CA . ASN A 1 427 ? -12.758 21.203 38.551 1.00 72.44 427 ASN A CA 1
ATOM 3415 C C . ASN A 1 427 ? -14.140 21.636 38.048 1.00 72.44 427 ASN A C 1
ATOM 3417 O O . ASN A 1 427 ? -14.843 20.853 37.422 1.00 72.44 427 ASN A O 1
ATOM 3421 N N . GLN A 1 428 ? -14.509 22.901 38.263 1.00 72.19 428 GLN A N 1
ATOM 3422 C CA . GLN A 1 428 ? -15.783 23.440 37.785 1.00 72.19 428 GLN A CA 1
ATOM 3423 C C . GLN A 1 428 ? -15.780 23.670 36.269 1.00 72.19 428 GLN A C 1
ATOM 3425 O O . GLN A 1 428 ? -16.831 23.579 35.644 1.00 72.19 428 GLN A O 1
ATOM 3430 N N . ARG A 1 429 ? -14.621 23.978 35.664 1.00 69.75 429 ARG A N 1
ATOM 3431 C CA . ARG A 1 429 ? -14.470 24.040 34.200 1.00 69.75 429 ARG A CA 1
ATOM 3432 C C . ARG A 1 429 ? -14.638 22.656 33.586 1.00 69.75 429 ARG A C 1
ATOM 3434 O O . ARG A 1 429 ? -15.384 22.517 32.627 1.00 69.75 429 ARG A O 1
ATOM 3441 N N . ARG A 1 430 ? -14.011 21.638 34.181 1.00 74.75 430 ARG A N 1
ATOM 3442 C CA . ARG A 1 430 ? -14.174 20.234 33.792 1.00 74.75 430 ARG A CA 1
ATOM 3443 C C . ARG A 1 430 ? -15.635 19.802 33.877 1.00 74.75 430 ARG A C 1
ATOM 3445 O O . ARG A 1 430 ? -16.186 19.329 32.892 1.00 74.75 430 ARG A O 1
ATOM 3452 N N . GLU A 1 431 ? -16.272 20.014 35.027 1.00 76.31 431 GLU A N 1
ATOM 3453 C CA . GLU A 1 431 ? -17.688 19.681 35.224 1.00 76.31 431 GLU A CA 1
ATOM 3454 C C . GLU A 1 431 ? -18.582 20.419 34.223 1.00 76.31 431 GLU A C 1
ATOM 3456 O O . GLU A 1 431 ? -19.489 19.815 33.660 1.00 76.31 431 GLU A O 1
ATOM 3461 N N . ALA A 1 432 ? -18.307 21.695 33.937 1.00 74.50 432 ALA A N 1
ATOM 3462 C CA . ALA A 1 432 ? -19.033 22.458 32.926 1.00 74.50 432 ALA A CA 1
ATOM 3463 C C . ALA A 1 432 ? -18.805 21.923 31.501 1.00 74.50 432 ALA A C 1
ATOM 3465 O O . ALA A 1 432 ? -19.764 21.805 30.750 1.00 74.50 432 ALA A O 1
ATOM 3466 N N . ALA A 1 433 ? -17.572 21.566 31.131 1.00 75.12 433 ALA A N 1
ATOM 3467 C CA . ALA A 1 433 ? -17.230 21.031 29.811 1.00 75.12 433 ALA A CA 1
ATOM 3468 C C . ALA A 1 433 ? -17.900 19.675 29.544 1.00 75.12 433 ALA A C 1
ATOM 3470 O O . ALA A 1 433 ? -18.460 19.452 28.470 1.00 75.12 433 ALA A O 1
ATOM 3471 N N . VAL A 1 434 ? -17.883 18.797 30.550 1.00 80.38 434 VAL A N 1
ATOM 3472 C CA . VAL A 1 434 ? -18.525 17.480 30.499 1.00 80.38 434 VAL A CA 1
ATOM 3473 C C . VAL A 1 434 ? -20.050 17.622 30.508 1.00 80.38 434 VAL A C 1
ATOM 3475 O O . VAL A 1 434 ? -20.724 17.077 29.640 1.00 80.38 434 VAL A O 1
ATOM 3478 N N . SER A 1 435 ? -20.616 18.416 31.425 1.00 75.56 435 SER A N 1
ATOM 3479 C CA . SER A 1 435 ? -22.077 18.597 31.517 1.00 75.56 435 SER A CA 1
ATOM 3480 C C . SER A 1 435 ? -22.684 19.353 30.332 1.00 75.56 435 SER A C 1
ATOM 3482 O O . SER A 1 435 ? -23.824 19.083 29.963 1.00 75.56 435 SER A O 1
ATOM 3484 N N . ALA A 1 436 ? -21.931 20.258 29.698 1.00 76.25 436 ALA A N 1
ATOM 3485 C CA . ALA A 1 436 ? -22.326 20.903 28.446 1.00 76.25 436 ALA A CA 1
ATOM 3486 C C . ALA A 1 436 ? -22.186 19.976 27.223 1.00 76.25 436 ALA A C 1
ATOM 3488 O O . ALA A 1 436 ? -22.619 20.339 26.132 1.00 76.25 436 ALA A O 1
ATOM 3489 N N . GLY A 1 437 ? -21.583 18.793 27.385 1.00 79.19 437 GLY A N 1
ATOM 3490 C CA . GLY A 1 437 ? -21.360 17.830 26.311 1.00 79.19 437 GLY A CA 1
ATOM 3491 C C . GLY A 1 437 ? -20.249 18.213 25.330 1.00 79.19 437 GLY A C 1
ATOM 3492 O O . GLY A 1 437 ? -20.137 17.561 24.293 1.00 79.19 437 GLY A O 1
ATOM 3493 N N . ALA A 1 438 ? -19.442 19.229 25.654 1.00 82.88 438 ALA A N 1
ATOM 3494 C CA . ALA A 1 438 ? -18.314 19.693 24.845 1.00 82.88 438 ALA A CA 1
ATOM 3495 C C . ALA A 1 438 ? -17.107 18.743 24.920 1.00 82.88 438 ALA A C 1
ATOM 3497 O O . ALA A 1 438 ? -16.278 18.719 24.016 1.00 82.88 438 ALA A O 1
ATOM 3498 N N . VAL A 1 439 ? -17.012 17.934 25.977 1.00 87.75 439 VAL A N 1
ATOM 3499 C CA . VAL A 1 439 ? -16.065 16.818 26.088 1.00 87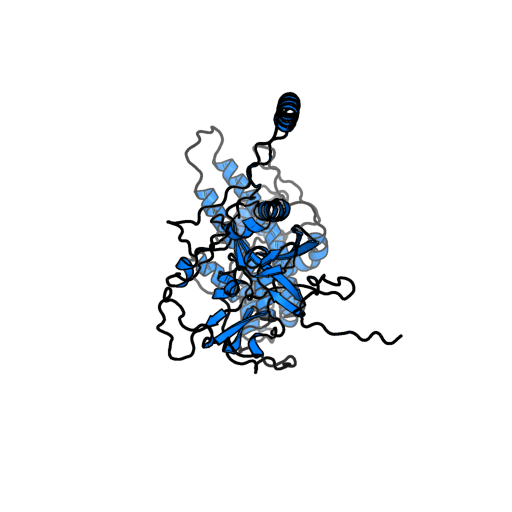.75 439 VAL A CA 1
ATOM 3500 C C . VAL A 1 439 ? -16.867 15.566 26.415 1.00 87.75 439 VAL A C 1
ATOM 3502 O O . VAL A 1 439 ? -17.635 15.569 27.378 1.00 87.75 439 VAL A O 1
ATOM 3505 N N . LYS A 1 440 ? -16.719 14.511 25.609 1.00 90.69 440 LYS A N 1
ATOM 3506 C CA . LYS A 1 440 ? -17.305 13.195 25.910 1.00 90.69 440 LYS A CA 1
ATOM 3507 C C . LYS A 1 440 ? -16.343 12.428 26.795 1.00 90.69 440 LYS A C 1
ATOM 3509 O O . LYS A 1 440 ? -15.142 12.503 26.571 1.00 90.69 440 LYS A O 1
ATOM 3514 N N . VAL A 1 441 ? -16.843 11.758 27.828 1.00 87.94 441 VAL A N 1
ATOM 3515 C CA . VAL A 1 441 ? -15.956 11.085 28.791 1.00 87.94 441 VAL A CA 1
ATOM 3516 C C . VAL A 1 441 ? -15.717 9.645 28.375 1.00 87.94 441 VAL A C 1
ATOM 3518 O O . VAL A 1 441 ? -14.577 9.201 28.429 1.00 87.94 441 VAL A O 1
ATOM 3521 N N . SER A 1 442 ? -16.741 8.945 27.888 1.00 89.69 442 SER A N 1
ATOM 3522 C CA . SER A 1 442 ? -16.620 7.561 27.425 1.00 89.69 442 SER A CA 1
ATOM 3523 C C . SER A 1 442 ? -16.593 7.452 25.901 1.00 89.69 442 SER A C 1
ATOM 3525 O O . SER A 1 442 ? -17.186 8.263 25.178 1.00 89.69 442 SER A O 1
ATOM 3527 N N . LEU A 1 443 ? -15.930 6.405 25.403 1.00 92.12 443 LEU A N 1
ATOM 3528 C CA . LEU A 1 443 ? -15.924 6.056 23.983 1.00 92.12 443 LEU A CA 1
ATOM 3529 C C . LEU A 1 443 ? -17.348 5.799 23.476 1.00 92.12 443 LEU A C 1
ATOM 3531 O O . LEU A 1 443 ? -17.702 6.245 22.387 1.00 92.12 443 LEU A O 1
ATOM 3535 N N . LEU A 1 444 ? -18.188 5.152 24.287 1.00 91.50 444 LEU A N 1
ATOM 3536 C CA . LEU A 1 444 ? -19.589 4.909 23.953 1.00 91.50 444 LEU A CA 1
ATOM 3537 C C . LEU A 1 444 ? -20.357 6.210 23.666 1.00 91.50 444 LEU A C 1
ATOM 3539 O O . LEU A 1 444 ? -21.049 6.317 22.652 1.00 91.50 444 LEU A O 1
ATOM 3543 N N . GLU A 1 445 ? -20.220 7.213 24.537 1.00 90.62 445 GLU A N 1
ATOM 3544 C CA . GLU A 1 445 ? -20.856 8.518 24.342 1.00 90.62 445 GLU A CA 1
ATOM 3545 C C . GLU A 1 445 ? -20.355 9.213 23.071 1.00 90.62 445 GLU A C 1
ATOM 3547 O O . GLU A 1 445 ? -21.140 9.861 22.373 1.00 90.62 445 GLU A O 1
ATOM 3552 N N . ALA A 1 446 ? -19.064 9.076 22.757 1.00 92.94 446 ALA A N 1
ATOM 3553 C CA . ALA A 1 446 ? -18.458 9.649 21.561 1.00 92.94 446 ALA A CA 1
ATOM 3554 C C . ALA A 1 446 ? -18.964 8.982 20.267 1.00 92.94 446 ALA A C 1
ATOM 3556 O O . ALA A 1 446 ? -19.306 9.688 19.315 1.00 92.94 446 ALA A O 1
ATOM 3557 N N . LEU A 1 447 ? -19.086 7.648 20.245 1.00 94.19 447 LEU A N 1
ATOM 3558 C CA . LEU A 1 447 ? -19.641 6.887 19.114 1.00 94.19 447 LEU A CA 1
ATOM 3559 C C . LEU A 1 447 ? -21.098 7.281 18.828 1.00 94.19 447 LEU A C 1
ATOM 3561 O O . LEU A 1 447 ? -21.504 7.494 17.686 1.00 94.19 447 LEU A O 1
ATOM 3565 N N . ILE A 1 448 ? -21.900 7.462 19.875 1.00 92.56 448 ILE A N 1
ATOM 3566 C CA . ILE A 1 448 ? -23.304 7.863 19.718 1.00 92.56 448 ILE A CA 1
ATOM 3567 C C . ILE A 1 448 ? -23.416 9.325 19.278 1.00 92.56 448 ILE A C 1
ATOM 3569 O O . ILE A 1 448 ? -24.265 9.660 18.449 1.00 92.56 448 ILE A O 1
ATOM 3573 N N . ALA A 1 449 ? -22.541 10.198 19.782 1.00 92.38 449 ALA A N 1
ATOM 3574 C CA . ALA A 1 449 ? -22.539 11.613 19.432 1.00 92.38 449 ALA A CA 1
ATOM 3575 C C . ALA A 1 449 ? -22.068 11.893 17.994 1.00 92.38 449 ALA A C 1
ATOM 3577 O O . ALA A 1 449 ? -22.542 12.859 17.394 1.00 92.38 449 ALA A O 1
ATOM 3578 N N . VAL A 1 450 ? -21.165 11.079 17.427 1.00 94.19 450 VAL A N 1
ATOM 3579 C CA . VAL A 1 450 ? -20.646 11.301 16.063 1.00 94.19 450 VAL A CA 1
ATOM 3580 C C . VAL A 1 450 ? -21.644 10.892 14.979 1.00 94.19 450 VAL A C 1
ATOM 3582 O O . VAL A 1 450 ? -21.682 11.509 13.916 1.00 94.19 450 VAL A O 1
ATOM 3585 N N . ARG A 1 451 ? -22.502 9.894 15.242 1.00 93.31 451 ARG A N 1
ATOM 3586 C CA . ARG A 1 451 ? -23.406 9.327 14.231 1.00 93.31 451 ARG A CA 1
ATOM 3587 C C . ARG A 1 451 ? -24.281 10.345 13.485 1.00 93.31 451 ARG A C 1
ATOM 3589 O O . ARG A 1 451 ? -24.287 10.296 12.254 1.00 93.31 451 ARG A O 1
ATOM 3596 N N . PRO A 1 452 ? -25.017 11.256 14.157 1.00 92.81 452 PRO A N 1
ATOM 3597 C CA . PRO A 1 452 ? -25.873 12.227 13.470 1.00 92.81 452 PRO A CA 1
ATOM 3598 C C . PRO A 1 452 ? -25.091 13.311 12.712 1.00 92.81 452 PRO A C 1
ATOM 3600 O O . PRO A 1 452 ? -25.703 14.105 12.003 1.00 92.81 452 PRO A O 1
ATOM 3603 N N . LEU A 1 453 ? -23.764 13.368 12.866 1.00 91.62 453 LEU A N 1
ATOM 3604 C CA . LEU A 1 453 ? -22.896 14.391 12.281 1.00 91.62 453 LEU A CA 1
ATOM 3605 C C . LEU A 1 453 ? -22.188 13.923 11.002 1.00 91.62 453 LEU A C 1
ATOM 3607 O O . LEU A 1 453 ? -21.413 14.692 10.443 1.00 91.62 453 LEU A O 1
ATOM 3611 N N . GLU A 1 454 ? -22.465 12.706 10.520 1.00 91.31 454 GLU A N 1
ATOM 3612 C CA . GLU A 1 454 ? -21.870 12.125 9.303 1.00 91.31 454 GLU A CA 1
ATOM 3613 C C . GLU A 1 454 ? -21.905 13.095 8.116 1.00 91.31 454 GLU A C 1
ATOM 3615 O O . GLU A 1 454 ? -20.865 13.429 7.556 1.00 91.31 454 GLU A O 1
ATOM 3620 N N . SER A 1 455 ? -23.094 13.600 7.770 1.00 89.00 455 SER A N 1
ATOM 3621 C CA . SER A 1 455 ? -23.263 14.494 6.620 1.00 89.00 455 SER A CA 1
ATOM 3622 C C . SER A 1 455 ? -22.482 15.796 6.765 1.00 89.00 455 SER A C 1
ATOM 3624 O O . SER A 1 455 ? -22.067 16.377 5.767 1.00 89.00 455 SER A O 1
ATOM 3626 N N . ASN A 1 456 ? -22.306 16.265 8.002 1.00 90.31 456 ASN A N 1
ATOM 3627 C CA . ASN A 1 456 ? -21.587 17.500 8.273 1.00 90.31 456 ASN A CA 1
ATOM 3628 C C . ASN A 1 456 ? -20.083 17.260 8.135 1.00 90.31 456 ASN A C 1
ATOM 3630 O O . ASN A 1 456 ? -19.440 18.008 7.407 1.00 90.31 456 ASN A O 1
ATOM 3634 N N . LEU A 1 457 ? -19.562 16.182 8.735 1.00 89.25 457 LEU A N 1
ATOM 3635 C CA . LEU A 1 457 ? -18.159 15.763 8.640 1.00 89.25 457 LEU A CA 1
ATOM 3636 C C . LEU A 1 457 ? -17.719 15.541 7.188 1.00 89.25 457 LEU A C 1
ATOM 3638 O O . LEU A 1 457 ? -16.679 16.047 6.783 1.00 89.25 457 LEU A O 1
ATOM 3642 N N . GLU A 1 458 ? -18.532 14.857 6.379 1.00 87.38 458 GLU A N 1
ATOM 3643 C CA . GLU A 1 458 ? -18.224 14.605 4.962 1.00 87.38 458 GLU A CA 1
ATOM 3644 C C . GLU A 1 458 ? -18.272 15.874 4.089 1.00 87.38 458 GLU A C 1
ATOM 3646 O O . GLU A 1 458 ? -17.740 15.883 2.980 1.00 87.38 458 GLU A O 1
ATOM 3651 N N . SER A 1 459 ? -18.899 16.950 4.575 1.00 87.88 459 SER A N 1
ATOM 3652 C CA . SER A 1 459 ? -19.010 18.227 3.858 1.00 87.88 459 SER A CA 1
ATOM 3653 C C . SER A 1 459 ? -17.901 19.230 4.184 1.00 87.88 459 SER A C 1
ATOM 3655 O O . SER A 1 459 ? -17.850 20.297 3.569 1.00 87.88 459 SER A O 1
ATOM 3657 N N . VAL A 1 460 ? -17.033 18.927 5.156 1.00 88.31 460 VAL A N 1
ATOM 3658 C CA . VAL A 1 460 ? -16.001 19.867 5.597 1.00 88.31 460 VAL A CA 1
ATOM 3659 C C . VAL A 1 460 ? -14.803 19.867 4.649 1.00 88.31 460 VAL A C 1
ATOM 3661 O O . VAL A 1 460 ? -14.199 18.831 4.391 1.00 88.31 460 VAL A O 1
ATOM 3664 N N . GLU A 1 461 ? -14.421 21.051 4.164 1.00 84.44 461 GLU A N 1
ATOM 3665 C CA . GLU A 1 461 ? -13.265 21.238 3.271 1.00 84.44 461 GLU A CA 1
ATOM 3666 C C . GLU A 1 461 ? -12.061 21.921 3.950 1.00 84.44 461 GLU A C 1
ATOM 3668 O O . GLU A 1 461 ? -10.982 21.999 3.362 1.00 84.44 461 GLU A O 1
ATOM 3673 N N . ASN A 1 462 ? -12.232 22.456 5.164 1.00 86.81 462 ASN A N 1
ATOM 3674 C CA . ASN A 1 462 ? -11.176 23.128 5.928 1.00 86.81 462 ASN A CA 1
ATOM 3675 C C . ASN A 1 462 ? -10.590 22.212 7.012 1.00 86.81 462 ASN A C 1
ATOM 3677 O O . ASN A 1 462 ? -11.117 21.142 7.277 1.00 86.81 462 ASN A O 1
ATOM 3681 N N . GLU A 1 463 ? -9.476 22.614 7.623 1.00 86.06 463 GLU A N 1
ATOM 3682 C CA . GLU A 1 463 ? -8.893 21.911 8.771 1.00 86.06 463 GLU A CA 1
ATOM 3683 C C . GLU A 1 463 ? -9.605 22.320 10.068 1.00 86.06 463 GLU A C 1
ATOM 3685 O O . GLU A 1 463 ? -10.050 23.463 10.219 1.00 86.06 463 GLU A O 1
ATOM 3690 N N . PHE A 1 464 ? -9.691 21.400 11.030 1.00 87.56 464 PHE A N 1
ATOM 3691 C CA . PHE A 1 464 ? -10.178 21.729 12.366 1.00 87.56 464 PHE A CA 1
ATOM 3692 C C . PHE A 1 464 ? -9.114 22.527 13.129 1.00 87.56 464 PHE A C 1
ATOM 3694 O O . PHE A 1 464 ? -8.051 22.002 13.452 1.00 87.56 464 PHE A O 1
ATOM 3701 N N . VAL A 1 465 ? -9.406 23.795 13.429 1.00 84.50 465 VAL A N 1
ATOM 3702 C CA . VAL A 1 465 ? -8.484 24.706 14.124 1.00 84.50 465 VAL A CA 1
ATOM 3703 C C . VAL A 1 465 ? -9.234 25.464 15.210 1.00 84.50 465 VAL A C 1
ATOM 3705 O O . VAL A 1 465 ? -10.140 26.239 14.906 1.00 84.50 465 VAL A O 1
ATOM 3708 N N . ARG A 1 466 ? -8.843 25.285 16.478 1.00 83.75 466 ARG A N 1
ATOM 3709 C CA . ARG A 1 466 ? -9.458 26.011 17.607 1.00 83.75 466 ARG A CA 1
ATOM 3710 C C . ARG A 1 466 ? -8.749 27.309 17.968 1.00 83.75 466 ARG A C 1
ATOM 3712 O O . ARG A 1 466 ? -9.353 28.189 18.579 1.00 83.75 466 ARG A O 1
ATOM 3719 N N . PHE A 1 467 ? -7.484 27.457 17.587 1.00 79.88 467 PHE A N 1
ATOM 3720 C CA . PHE A 1 467 ? -6.658 28.602 17.965 1.00 79.88 467 PHE A CA 1
ATOM 3721 C C . PHE A 1 467 ? -5.985 29.221 16.744 1.00 79.88 467 PHE A C 1
ATOM 3723 O O . PHE A 1 467 ? -5.389 28.513 15.937 1.00 79.88 467 PHE A O 1
ATOM 3730 N N . ASP A 1 468 ? -6.053 30.549 16.634 1.00 78.31 468 ASP A N 1
ATOM 3731 C CA . ASP A 1 468 ? -5.220 31.285 15.692 1.00 78.31 468 ASP A CA 1
ATOM 3732 C C . ASP A 1 468 ? -3.804 31.413 16.257 1.00 78.31 468 ASP A C 1
ATOM 3734 O O . ASP A 1 468 ? -3.556 31.633 17.446 1.00 78.31 468 ASP A O 1
ATOM 3738 N N . ASP A 1 469 ? -2.890 31.273 15.322 1.00 69.12 469 ASP A N 1
ATOM 3739 C CA . ASP A 1 469 ? -1.485 30.971 15.455 1.00 69.12 469 ASP A CA 1
ATOM 3740 C C . ASP A 1 469 ? -0.639 32.154 14.917 1.00 69.12 469 ASP A C 1
ATOM 3742 O O . ASP A 1 469 ? 0.593 32.096 14.826 1.00 69.12 469 ASP A O 1
ATOM 3746 N N . SER A 1 470 ? -1.312 33.251 14.541 1.00 66.00 470 SER A N 1
ATOM 3747 C CA . SER A 1 470 ? -0.747 34.475 13.964 1.00 66.00 470 SER A CA 1
ATOM 3748 C C . SER A 1 470 ? -0.063 35.410 14.980 1.00 66.00 470 SER A C 1
ATOM 3750 O O . SER A 1 470 ? 0.649 36.333 14.575 1.00 66.00 470 SER A O 1
ATOM 3752 N N . GLY A 1 471 ? -0.226 35.172 16.290 1.00 59.81 471 GLY A N 1
ATOM 3753 C CA . GLY A 1 471 ? 0.303 36.010 17.376 1.00 59.81 471 GLY A CA 1
ATOM 3754 C C . GLY A 1 471 ? 1.106 35.253 18.441 1.00 59.81 471 GLY A C 1
ATOM 3755 O O . GLY A 1 471 ? 1.171 34.028 18.451 1.00 59.81 471 GLY A O 1
ATOM 3756 N N . SER A 1 472 ? 1.723 35.992 19.373 1.00 58.25 472 SER A N 1
ATOM 3757 C CA . SER A 1 472 ? 2.446 35.418 20.525 1.00 58.25 472 SER A CA 1
ATOM 3758 C C . SER A 1 472 ? 1.520 34.836 21.597 1.00 58.25 472 SER A C 1
ATOM 3760 O O . SER A 1 472 ? 1.957 34.045 22.426 1.00 58.25 472 SER A O 1
ATOM 3762 N N . THR A 1 473 ? 0.243 35.218 21.587 1.00 65.25 473 THR A N 1
ATOM 3763 C CA . THR A 1 473 ? -0.790 34.645 22.448 1.00 65.25 473 THR A CA 1
ATOM 3764 C C . THR A 1 473 ? -1.831 33.945 21.585 1.00 65.25 473 THR A C 1
ATOM 3766 O O . THR A 1 473 ? -2.308 34.562 20.632 1.00 65.25 473 THR A O 1
ATOM 3769 N N . PRO A 1 474 ? -2.220 32.708 21.924 1.00 67.38 474 PRO A N 1
ATOM 3770 C CA . PRO A 1 474 ? -3.283 32.007 21.219 1.00 67.38 474 PRO A CA 1
ATOM 3771 C C . PRO A 1 474 ? -4.598 32.762 21.367 1.00 67.38 474 PRO A C 1
ATOM 3773 O O . PRO A 1 474 ? -5.028 33.061 22.483 1.00 67.38 474 PRO A O 1
ATOM 3776 N N . THR A 1 475 ? -5.251 33.056 20.254 1.00 71.19 475 THR A N 1
ATOM 3777 C CA . THR A 1 475 ? -6.613 33.591 20.277 1.00 71.19 475 THR A CA 1
ATOM 3778 C C . THR A 1 475 ? -7.569 32.500 19.824 1.00 71.19 475 THR A C 1
ATOM 3780 O O . THR A 1 475 ? -7.382 31.983 18.722 1.00 71.19 475 THR A O 1
ATOM 3783 N N . PRO A 1 476 ? -8.577 32.132 20.632 1.00 71.75 476 PRO A N 1
ATOM 3784 C CA . PRO A 1 476 ? -9.595 31.189 20.199 1.00 71.75 476 PRO A CA 1
ATOM 3785 C C . PRO A 1 476 ? -10.285 31.682 18.934 1.00 71.75 476 PRO A C 1
ATOM 3787 O O . PRO A 1 476 ? -10.691 32.844 18.849 1.00 71.75 476 PRO A O 1
ATOM 3790 N N . VAL A 1 477 ? -10.418 30.790 17.967 1.00 77.88 477 VAL A N 1
ATOM 3791 C CA . VAL A 1 477 ? -11.227 30.989 16.765 1.00 77.88 477 VAL A CA 1
ATOM 3792 C C . VAL A 1 477 ? -12.520 30.217 16.964 1.00 77.88 477 VAL A C 1
ATOM 3794 O O . VAL A 1 477 ? -12.579 29.323 17.799 1.00 77.88 477 VAL A O 1
ATOM 3797 N N . THR A 1 478 ? -13.564 30.569 16.224 1.00 76.50 478 THR A N 1
ATOM 3798 C CA . THR A 1 478 ? -14.762 29.738 16.092 1.00 76.50 478 THR A CA 1
ATOM 3799 C C . THR A 1 478 ? -14.598 28.833 14.859 1.00 76.50 478 THR A C 1
ATOM 3801 O O . THR A 1 478 ? -14.787 29.331 13.748 1.00 76.50 478 THR A O 1
ATOM 3804 N N . PRO A 1 479 ? -14.187 27.555 15.003 1.00 78.75 479 PRO A N 1
ATOM 3805 C CA . PRO A 1 479 ? -14.374 26.483 14.051 1.00 78.75 479 PRO A CA 1
ATOM 3806 C C . PRO A 1 479 ? -15.703 26.518 13.325 1.00 78.75 479 PRO A C 1
ATOM 3808 O O . PRO A 1 479 ? -16.731 26.951 13.848 1.00 78.75 479 PRO A O 1
ATOM 3811 N N . ASP A 1 480 ? -15.641 25.992 12.109 1.00 83.31 480 ASP A N 1
ATOM 3812 C CA . ASP A 1 480 ? -16.796 25.744 11.268 1.00 83.31 480 ASP A CA 1
ATOM 3813 C C . ASP A 1 480 ? -17.877 24.971 12.037 1.00 83.31 480 ASP A C 1
ATOM 3815 O O . ASP A 1 480 ? -17.588 23.989 12.723 1.00 83.31 480 ASP A O 1
ATOM 3819 N N . ASN A 1 481 ? -19.132 25.400 11.893 1.00 84.19 481 ASN A N 1
ATOM 3820 C CA . ASN A 1 481 ? -20.284 24.751 12.516 1.00 84.19 481 ASN A CA 1
ATOM 3821 C C . ASN A 1 481 ? -20.516 23.324 11.989 1.00 84.19 481 ASN A C 1
ATOM 3823 O O . ASN A 1 481 ? -21.295 22.580 12.582 1.00 84.19 481 ASN A O 1
ATOM 3827 N N . ASN A 1 482 ? -19.877 22.956 10.874 1.00 87.44 482 ASN A N 1
ATOM 3828 C CA . ASN A 1 482 ? -19.915 21.600 10.337 1.00 87.44 482 ASN A CA 1
ATOM 3829 C C . ASN A 1 482 ? -19.030 20.618 11.128 1.00 87.44 482 ASN A C 1
ATOM 3831 O O . ASN A 1 482 ? -19.272 19.411 11.075 1.00 87.44 482 ASN A O 1
ATOM 3835 N N . TRP A 1 483 ? -18.044 21.103 11.892 1.00 88.94 483 TRP A N 1
ATOM 3836 C CA . TRP A 1 483 ? -17.270 20.246 12.789 1.00 88.94 483 TRP A CA 1
ATOM 3837 C C . TRP A 1 483 ? -18.104 19.806 14.002 1.00 88.94 483 TRP A C 1
ATOM 3839 O O . TRP A 1 483 ? -18.923 20.583 14.504 1.00 88.94 483 TRP A O 1
ATOM 3849 N N . PRO A 1 484 ? -17.896 18.585 14.531 1.00 90.44 484 PRO A N 1
ATOM 3850 C CA . PRO A 1 484 ? -18.545 18.165 15.763 1.00 90.44 484 PRO A CA 1
ATOM 3851 C C . PRO A 1 484 ? -18.251 19.107 16.933 1.00 90.44 484 PRO A C 1
ATOM 3853 O O . PRO A 1 484 ? -17.107 19.450 17.218 1.00 90.44 484 PRO A O 1
ATOM 3856 N N . GLY A 1 485 ? -19.301 19.476 17.667 1.00 86.38 485 GLY A N 1
ATOM 3857 C CA . GLY A 1 485 ? -19.203 20.350 18.840 1.00 86.38 485 GLY A CA 1
ATOM 3858 C C . GLY A 1 485 ? -18.659 19.675 20.105 1.00 86.38 485 GLY A C 1
ATOM 3859 O O . GLY A 1 485 ? -18.834 20.225 21.190 1.00 86.38 485 GLY A O 1
ATOM 3860 N N . PHE A 1 486 ? -18.063 18.482 19.998 1.00 90.62 486 PHE A N 1
ATOM 3861 C CA . PHE A 1 486 ? -17.533 17.728 21.135 1.00 90.62 486 PHE A CA 1
ATOM 3862 C C . PHE A 1 486 ? -16.116 17.212 20.872 1.00 90.62 486 PHE A C 1
ATOM 3864 O O . PHE A 1 486 ? -15.786 16.829 19.752 1.00 90.62 486 PHE A O 1
ATOM 3871 N N . LEU A 1 487 ? -15.309 17.119 21.925 1.00 90.56 487 LEU A N 1
ATOM 3872 C CA . LEU A 1 487 ? -13.954 16.577 21.893 1.00 90.56 487 LEU A CA 1
ATOM 3873 C C . LEU A 1 487 ? -13.917 15.164 22.485 1.00 90.56 487 LEU A C 1
ATOM 3875 O O . LEU A 1 487 ? -14.516 14.900 23.531 1.00 90.56 487 LEU A O 1
ATOM 3879 N N . PHE A 1 488 ? -13.192 14.282 21.804 1.00 92.81 488 PHE A N 1
ATOM 3880 C CA . PHE A 1 488 ? -12.827 12.935 22.245 1.00 92.81 488 PHE A CA 1
ATOM 3881 C C . PHE A 1 488 ? -11.628 12.461 21.405 1.00 92.81 488 PHE A C 1
ATOM 3883 O O . PHE A 1 488 ? -11.819 11.834 20.359 1.00 92.81 488 PHE A O 1
ATOM 3890 N N . PRO A 1 489 ? -10.390 12.827 21.775 1.00 91.56 489 PRO A N 1
ATOM 3891 C CA . PRO A 1 489 ? -9.220 12.410 21.018 1.00 91.56 489 PRO A CA 1
ATOM 3892 C C . PRO A 1 489 ? -8.842 10.968 21.385 1.00 91.56 489 PRO A C 1
ATOM 3894 O O . PRO A 1 489 ? -8.633 10.646 22.555 1.00 91.56 489 PRO A O 1
ATOM 3897 N N . LEU A 1 490 ? -8.707 10.103 20.378 1.00 91.38 490 LEU A N 1
ATOM 3898 C CA . LEU A 1 490 ? -8.305 8.699 20.543 1.00 91.38 490 LEU A CA 1
ATOM 3899 C C . LEU A 1 490 ? -6.826 8.542 20.944 1.00 91.38 490 LEU A C 1
ATOM 3901 O O . LEU A 1 490 ? -6.417 7.491 21.433 1.00 91.38 490 LEU A O 1
ATOM 3905 N N . ALA A 1 491 ? -6.021 9.594 20.777 1.00 89.88 491 ALA A N 1
ATOM 3906 C CA . ALA A 1 491 ? -4.633 9.662 21.220 1.00 89.88 491 ALA A CA 1
ATOM 3907 C C . ALA A 1 491 ? -4.270 11.085 21.681 1.00 89.88 491 ALA A C 1
ATOM 3909 O O . ALA A 1 491 ? -4.875 12.056 21.232 1.00 89.88 491 ALA A O 1
ATOM 3910 N N . ASP A 1 492 ? -3.269 11.230 22.555 1.00 87.88 492 ASP A N 1
ATOM 3911 C CA . ASP A 1 492 ? -2.780 12.538 23.012 1.00 87.88 492 ASP A CA 1
ATOM 3912 C C . ASP A 1 492 ? -1.241 12.599 22.957 1.00 87.88 492 ASP A C 1
ATOM 3914 O O . ASP A 1 492 ? -0.577 11.635 23.335 1.00 87.88 492 ASP A O 1
ATOM 3918 N N . PRO A 1 493 ? -0.638 13.710 22.488 1.00 83.62 493 PRO A N 1
ATOM 3919 C CA . PRO A 1 493 ? 0.818 13.845 22.377 1.00 83.62 493 PRO A CA 1
ATOM 3920 C C . PRO A 1 493 ? 1.533 14.116 23.715 1.00 83.62 493 PRO A C 1
ATOM 3922 O O . PRO A 1 493 ? 2.749 14.294 23.725 1.00 83.62 493 PRO A O 1
ATOM 3925 N N . GLN A 1 494 ? 0.818 14.223 24.838 1.00 80.81 494 GLN A N 1
ATOM 3926 C CA . GLN A 1 494 ? 1.396 14.501 26.158 1.00 80.81 494 GLN A CA 1
ATOM 3927 C C . GLN A 1 494 ? 1.071 13.401 27.167 1.00 80.81 494 GLN A C 1
ATOM 3929 O O . GLN A 1 494 ? 1.959 12.957 27.897 1.00 80.81 494 GLN A O 1
ATOM 3934 N N . TYR A 1 495 ? -0.182 12.965 27.210 1.00 81.81 495 TYR A N 1
ATOM 3935 C CA . TYR A 1 495 ? -0.652 11.915 28.107 1.00 81.81 495 TYR A CA 1
ATOM 3936 C C . TYR A 1 495 ? -0.818 10.600 27.352 1.00 81.81 495 TYR A C 1
ATOM 3938 O O . TYR A 1 495 ? -0.958 10.586 26.133 1.00 81.81 495 TYR A O 1
ATOM 3946 N N . ASN A 1 496 ? -0.801 9.480 28.075 1.00 68.69 496 ASN A N 1
ATOM 3947 C CA . ASN A 1 496 ? -1.143 8.203 27.462 1.00 68.69 496 ASN A CA 1
ATOM 3948 C C . ASN A 1 496 ? -2.582 8.313 26.925 1.00 68.69 496 ASN A C 1
ATOM 3950 O O . ASN A 1 496 ? -3.484 8.740 27.649 1.00 68.69 496 ASN A O 1
ATOM 3954 N N . GLY A 1 497 ? -2.742 8.040 25.627 1.00 62.66 497 GLY A N 1
ATOM 3955 C CA . GLY A 1 497 ? -4.015 8.152 24.914 1.00 62.66 497 GLY A CA 1
ATOM 3956 C C . GLY A 1 497 ? -5.064 7.170 25.433 1.00 62.66 497 GLY A C 1
ATOM 3957 O O . GLY A 1 497 ? -4.760 6.330 26.279 1.00 62.66 497 GLY A O 1
ATOM 3958 N N . GLN A 1 498 ? -6.285 7.254 24.904 1.00 70.31 498 GLN A N 1
ATOM 3959 C CA . GLN A 1 498 ? -7.345 6.330 25.306 1.00 70.31 498 GLN A CA 1
ATOM 3960 C C . GLN A 1 498 ? -7.107 4.968 24.701 1.00 70.31 498 GLN A C 1
ATOM 3962 O O . GLN A 1 498 ? -6.933 4.838 23.490 1.00 70.31 498 GLN A O 1
ATOM 3967 N N . ILE A 1 499 ? -7.064 3.961 25.559 1.00 72.62 499 ILE A N 1
ATOM 3968 C CA . ILE A 1 499 ? -6.778 2.591 25.170 1.00 72.62 499 ILE A CA 1
ATOM 3969 C C . ILE A 1 499 ? -7.763 1.708 25.927 1.00 72.62 499 ILE A C 1
ATOM 3971 O O . ILE A 1 499 ? -7.981 1.942 27.118 1.00 72.62 499 ILE A O 1
ATOM 3975 N N . PRO A 1 500 ? -8.331 0.693 25.265 1.00 73.31 500 PRO A N 1
ATOM 3976 C CA . PRO A 1 500 ? -9.149 -0.319 25.914 1.00 73.31 500 PRO A CA 1
ATOM 3977 C C . PRO A 1 500 ? -8.493 -0.883 27.184 1.00 73.31 500 PRO A C 1
ATOM 3979 O O . PRO A 1 500 ? -7.370 -1.392 27.154 1.00 73.31 500 PRO A O 1
ATOM 3982 N N . ASN A 1 501 ? -9.176 -0.789 28.325 1.00 64.69 501 ASN A N 1
ATOM 3983 C CA . ASN A 1 501 ? -8.667 -1.269 29.611 1.00 64.69 501 ASN A CA 1
ATOM 3984 C C . ASN A 1 501 ? -8.776 -2.802 29.712 1.00 64.69 501 ASN A C 1
ATOM 3986 O O . ASN A 1 501 ? -9.707 -3.309 30.317 1.00 64.69 501 ASN A O 1
ATOM 3990 N N . THR A 1 502 ? -7.814 -3.559 29.173 1.00 50.28 502 THR A N 1
ATOM 3991 C CA . THR A 1 502 ? -7.851 -5.041 29.272 1.00 50.28 502 THR A CA 1
ATOM 3992 C C . THR A 1 502 ? -6.929 -5.653 30.340 1.00 50.28 502 THR A C 1
ATOM 3994 O O . THR A 1 502 ? -6.925 -6.866 30.517 1.00 50.28 502 THR A O 1
ATOM 3997 N N . SER A 1 503 ? -6.146 -4.855 31.084 1.00 42.62 503 SER A N 1
ATOM 3998 C CA . SER A 1 503 ? -5.506 -5.177 32.390 1.00 42.62 503 SER A CA 1
ATOM 3999 C C . SER A 1 503 ? -4.372 -4.189 32.719 1.00 42.62 503 SER A C 1
ATOM 4001 O O . SER A 1 503 ? -3.773 -3.569 31.835 1.00 42.62 503 SER A O 1
ATOM 4003 N N . SER A 1 504 ? -4.098 -4.002 34.014 1.00 39.25 504 SER A N 1
ATOM 4004 C CA . SER A 1 504 ? -3.153 -3.021 34.565 1.00 39.25 504 SER A CA 1
ATOM 4005 C C . SER A 1 504 ? -1.700 -3.521 34.564 1.00 39.25 504 SER A C 1
ATOM 4007 O O . SE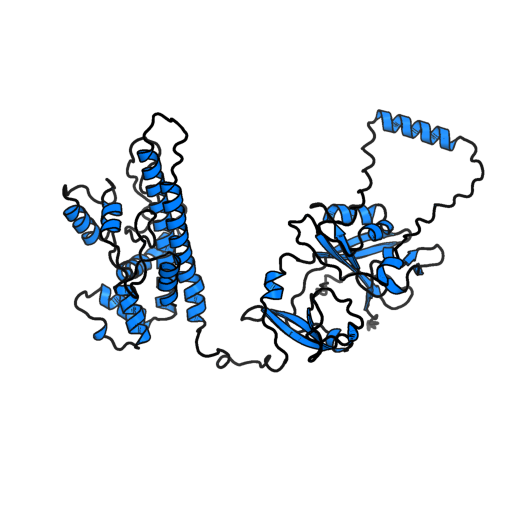R A 1 504 ? -1.357 -4.440 35.309 1.00 39.25 504 SER A O 1
ATOM 4009 N N . GLY A 1 505 ? -0.823 -2.865 33.806 1.00 43.97 505 GLY A N 1
ATOM 4010 C CA . GLY A 1 505 ? 0.632 -3.046 33.840 1.00 43.97 505 GLY A CA 1
ATOM 4011 C C . GLY A 1 505 ? 1.324 -1.834 33.212 1.00 43.97 505 GLY A C 1
ATOM 4012 O O . GLY A 1 505 ? 0.678 -1.101 32.476 1.00 43.97 505 GLY A O 1
ATOM 4013 N N . ASN A 1 506 ? 2.604 -1.584 33.521 1.00 47.53 506 ASN A N 1
ATOM 4014 C CA . ASN A 1 506 ? 3.364 -0.483 32.906 1.00 47.53 506 ASN A CA 1
ATOM 4015 C C . ASN A 1 506 ? 3.315 -0.606 31.375 1.00 47.53 506 ASN A C 1
ATOM 4017 O O . ASN A 1 506 ? 3.778 -1.600 30.818 1.00 47.53 506 ASN A O 1
ATOM 4021 N N . GLU A 1 507 ? 2.723 0.389 30.719 1.00 62.50 507 GLU A N 1
ATOM 4022 C CA . GLU A 1 507 ? 2.327 0.290 29.316 1.00 62.50 507 GLU A CA 1
ATOM 4023 C C . GLU A 1 507 ? 3.431 0.784 28.382 1.00 62.50 507 GLU A C 1
ATOM 4025 O O . GLU A 1 507 ? 3.588 1.986 28.162 1.00 62.50 507 GLU A O 1
ATOM 4030 N N . ASP A 1 508 ? 4.187 -0.157 27.824 1.00 74.19 508 ASP A N 1
ATOM 4031 C CA . ASP A 1 508 ? 4.980 0.086 26.619 1.00 74.19 508 ASP A CA 1
ATOM 4032 C C . ASP A 1 508 ? 4.054 0.239 25.396 1.00 74.19 508 ASP A C 1
ATOM 4034 O O . ASP A 1 508 ? 2.916 -0.242 25.411 1.00 74.19 508 ASP A O 1
ATOM 4038 N N . LEU A 1 509 ? 4.522 0.899 24.333 1.00 77.88 509 LEU A N 1
ATOM 4039 C CA . LEU A 1 509 ? 3.748 1.148 23.110 1.00 77.88 509 LEU A CA 1
ATOM 4040 C C . LEU A 1 509 ? 3.160 -0.151 22.537 1.00 77.88 509 LEU A C 1
ATOM 4042 O O . LEU A 1 509 ? 1.980 -0.183 22.203 1.00 77.88 509 LEU A O 1
ATOM 4046 N N . GLU A 1 510 ? 3.932 -1.239 22.507 1.00 78.94 510 GLU A N 1
ATOM 4047 C CA . GLU A 1 510 ? 3.467 -2.546 22.018 1.00 78.94 510 GLU A CA 1
ATOM 4048 C C . GLU A 1 510 ? 2.266 -3.078 22.814 1.00 78.94 510 GLU A C 1
ATOM 4050 O O . GLU A 1 510 ? 1.289 -3.547 22.230 1.00 78.94 510 GLU A O 1
ATOM 4055 N N . THR A 1 511 ? 2.282 -2.933 24.143 1.00 79.06 511 THR A N 1
ATOM 4056 C CA . THR A 1 511 ? 1.159 -3.326 25.007 1.00 79.06 511 THR A CA 1
ATOM 4057 C C . THR A 1 511 ? -0.091 -2.510 24.687 1.00 79.06 511 THR A C 1
ATOM 4059 O O . THR A 1 511 ? -1.198 -3.040 24.680 1.00 79.06 511 THR A O 1
ATOM 4062 N N . ARG A 1 512 ? 0.074 -1.218 24.393 1.00 74.50 512 ARG A N 1
ATOM 4063 C CA . ARG A 1 512 ? -1.033 -0.311 24.063 1.00 74.50 512 ARG A CA 1
ATOM 4064 C C . ARG A 1 512 ? -1.667 -0.649 22.719 1.00 74.50 512 ARG A C 1
ATOM 4066 O O . ARG A 1 512 ? -2.889 -0.661 22.612 1.00 74.50 512 ARG A O 1
ATOM 4073 N N . LEU A 1 513 ? -0.850 -0.961 21.716 1.00 82.75 513 LEU A N 1
ATOM 4074 C CA . LEU A 1 513 ? -1.331 -1.406 20.407 1.00 82.75 513 LEU A CA 1
ATOM 4075 C C . LEU A 1 513 ? -2.033 -2.769 20.515 1.00 82.75 513 LEU A C 1
ATOM 4077 O O . LEU A 1 513 ? -3.111 -2.941 19.951 1.00 82.75 513 LEU A O 1
ATOM 4081 N N . GLY A 1 514 ? -1.497 -3.686 21.330 1.00 78.94 514 GLY A N 1
ATOM 4082 C CA . GLY A 1 514 ? -2.119 -4.985 21.604 1.00 78.94 514 GLY A CA 1
ATOM 4083 C C . GLY A 1 514 ? -3.492 -4.888 22.281 1.00 78.94 514 GLY A C 1
ATOM 4084 O O . GLY A 1 514 ? -4.365 -5.713 22.028 1.00 78.94 514 GLY A O 1
ATOM 4085 N N . LYS A 1 515 ? -3.728 -3.855 23.098 1.00 80.81 515 LYS A N 1
ATOM 4086 C CA . LYS A 1 515 ? -5.047 -3.579 23.696 1.00 80.81 515 LYS A CA 1
ATOM 4087 C C . LYS A 1 515 ? -6.078 -3.095 22.675 1.00 80.81 515 LYS A C 1
ATOM 4089 O O . LYS A 1 515 ? -7.253 -3.411 22.815 1.00 80.81 515 LYS A O 1
ATOM 4094 N N . ILE A 1 516 ? -5.651 -2.352 21.653 1.00 83.38 516 ILE A N 1
ATOM 4095 C CA . ILE A 1 516 ? -6.525 -1.955 20.538 1.00 83.38 516 ILE A CA 1
ATOM 4096 C C . ILE A 1 516 ? -6.844 -3.181 19.674 1.00 83.38 516 ILE A C 1
ATOM 4098 O O . ILE A 1 516 ? -7.988 -3.360 19.267 1.00 83.38 516 ILE A O 1
ATOM 4102 N N . ASP A 1 517 ? -5.864 -4.061 19.456 1.00 83.56 517 ASP A N 1
ATOM 4103 C CA . ASP A 1 517 ? -6.079 -5.335 18.760 1.00 83.56 517 ASP A CA 1
ATOM 4104 C C . ASP A 1 517 ? -7.031 -6.278 19.486 1.00 83.56 517 ASP A C 1
ATOM 4106 O O . ASP A 1 517 ? -7.746 -7.025 18.829 1.00 83.56 517 ASP A O 1
ATOM 4110 N N . ALA A 1 518 ? -7.082 -6.225 20.817 1.00 84.12 518 ALA A N 1
ATOM 4111 C CA . ALA A 1 518 ? -8.005 -7.038 21.603 1.00 84.12 518 ALA A CA 1
ATOM 4112 C C . ALA A 1 518 ? -9.489 -6.730 21.318 1.00 84.12 518 ALA A C 1
ATOM 4114 O O . ALA A 1 518 ? -10.337 -7.559 21.626 1.00 84.12 518 ALA A O 1
ATOM 4115 N N . LEU A 1 519 ? -9.812 -5.577 20.713 1.00 82.12 519 LEU A N 1
ATOM 4116 C CA . LEU A 1 519 ? -11.177 -5.271 20.265 1.00 82.12 519 LEU A CA 1
ATOM 4117 C C . LEU A 1 519 ? -11.607 -6.079 19.028 1.00 82.12 519 LEU A C 1
ATOM 4119 O O . LEU A 1 519 ? -12.799 -6.118 18.726 1.00 82.12 519 LEU A O 1
ATOM 4123 N N . ALA A 1 520 ? -10.652 -6.643 18.280 1.00 74.94 520 ALA A N 1
ATOM 4124 C CA . ALA A 1 520 ? -10.874 -7.337 17.014 1.00 74.94 520 ALA A CA 1
ATOM 4125 C C . ALA A 1 520 ? -10.745 -8.851 17.154 1.00 74.94 520 ALA A C 1
ATOM 4127 O O . ALA A 1 520 ? -11.663 -9.554 16.682 1.00 74.94 520 ALA A O 1
#

pLDDT: mean 76.47, std 16.01, range [30.22, 95.5]